Protein 8POG (pdb70)

B-factor: mean 53.23, std 29.14, range [8.28, 123.86]

Nearest PDB structures (foldseek):
  8pog-assembly1_D  TM=1.004E+00  e=2.497E-29  Enterobacter sp. 638
  8poc-assembly1_B  TM=9.236E-01  e=1.458E-16  Dickeya dadantii 3937
  7zzy-assembly1_E  TM=8.443E-01  e=2.390E-09  Novacetimonas hansenii ATCC 23769
  3aj2-assembly1_A-2  TM=8.285E-01  e=9.299E-09  Komagataeibacter xylinus
  7zzq-assembly1_M  TM=8.104E-01  e=2.657E-08  Novacetimonas hansenii ATCC 23769

Secondary structure (DSSP, 8-state):
-----SHHHHHHHHHHHS-TTHHHHHHHHHHHHHHHH-SSTHHHHHHHHHHHHHHHSPPPP-SSHHHHHHHHHHHHHHHTS-EEEEEE-SS-EEEEEES----S-HHHHHHHHHHHHHHHHHHHHHHHGGGT--TT--EEEEEEEETTEEEEEE--/-----SHHHHHHHHHHHS-TTHHHHHHHHHHHHHHHH-TTTTHHHHHHHHHHHHHHSPPPP-SSHHHHHHHHHHHHHHHT--EEEEEE-SS-EEEEEES----S-HHHHHHHHHHHHHHHHHHHHHHHGGGS--TT-EEEEEEEEETTEEEEEEE-/-----SHHHHHHHHHHHS-TTHHHHHHHHHHHHHHHH-TTTTHHHHHHHHHHHHHHSPPPP-SSHHHHHHHHHHHHHHHTS-EEEEEE-SS-EEEEEES----S-HHHHHHHHHHHHHHHHHHHHHHHGGGT--TT-EEEEEEEEETTEEEEEEE-/-----SHHHHHHHHHHHS-TTHHHHHHHHHHHHHHHH-TTTTHHHHHHHHHHHHHHS-----SSHHHHHHHHHHHHHHHT--EEEEEE-SS-EEEEEES----S-HHHHHHHHHHHHHHHHHHHHHHHGGGT--TT--EEEEEEEETTEEEEEE--

InterPro domains:
  IPR022798 Cellulose synthase operon protein D, bacterial [PF03500] (32-134)
  IPR038470 Cellulose synthase subunit D superfamily [G3DSA:3.30.70.2590] (59-154)

Solvent-accessible surface area: 31001 Å² total; per-residue (Å²): 158,26,73,22,148,38,96,41,7,59,37,56,14,70,31,70,12,2,55,89,1,11,2,16,7,2,6,34,6,8,24,2,33,23,128,110,82,19,89,143,106,4,74,88,50,8,101,108,13,1,34,28,4,6,91,82,52,105,44,90,96,32,150,82,101,40,102,45,47,57,38,12,28,55,39,1,36,150,13,10,2,12,10,2,58,38,92,111,58,153,120,30,42,32,18,88,1,42,4,4,4,19,8,100,60,133,137,28,22,63,104,16,12,95,12,5,5,7,8,2,13,0,1,17,10,78,21,39,36,68,125,62,19,135,103,137,11,50,18,67,94,97,129,64,88,47,105,15,19,2,16,4,86,20,96,141,139,31,68,27,156,30,98,41,10,59,37,54,18,65,29,90,8,2,48,62,1,10,3,20,10,3,7,39,5,4,23,0,19,22,128,99,83,16,122,128,116,3,69,84,55,5,93,108,18,1,38,29,6,5,91,81,54,107,44,92,93,27,152,86,91,40,80,41,56,53,25,13,28,54,38,1,31,153,12,9,2,11,5,8,61,41,94,105,61,152,120,22,45,36,16,92,4,45,3,1,2,26,8,100,55,143,134,37,8,63,124,16,2,105,11,6,2,11,10,1,8,0,2,12,11,77,16,29,34,67,132,59,21,138,105,129,12,63,16,69,79,107,140,56,83,60,97,13,21,0,17,4,78,18,98,136,168,33,73,29,155,41,96,34,8,62,38,61,17,63,31,56,11,2,58,82,0,10,2,17,8,3,7,29,4,5,20,1,27,24,125,104,83,17,110,128,109,4,75,87,52,5,107,101,16,2,35,22,6,5,89,87,49,110,46,88,89,5,149,86,92,39,72,23,43,52,23,11,24,56,42,1,36,149,12,10,3,12,11,2,47,32,70,107,58,152,115,29,39,31,14,82,2,34,5,3,3,23,10,101,51,137,117,34,7,59,126,18,5,107,13,6,6,3,10,3,15,0,2,14,9,76,16,39,33,62,91,68,32,145,98,138,11,50,17,55,84,94,144,58,78,42,94,13,13,3,28,4,78,27,81,144,166,25,69,27,158,35,97,40,8,64,37,56,11,70,31,70,10,1,56,84,0,11,2,18,8,3,4,31,6,18,22,2,37,15,128,110,79,15,107,147,120,5,67,78,46,17,67,103,10,0,44,25,8,5,90,85,56,109,43,87,83,11,154,89,92,41,83,25,48,54,25,13,29,55,39,2,38,157,14,10,5,10,9,3,56,38,92,103,62,153,119,30,42,36,15,87,4,45,5,1,3,24,10,103,56,142,126,32,8,60,102,19,4,81,14,9,4,12,20,3,8,0,5,16,9,82,18,39,42,58,80,68,26,132,102,137,11,57,15,52,92,97,134,52,77,55,96,12,23,0,42,6,84,39,77,157

Organism: Enterobacter sp. (strain 638) (NCBI:txid399742)

Radius of gyration: 27.02 Å; Cα contacts (8 Å, |Δi|>4): 789; chains: 4; bounding box: 60×70×60 Å

Sequence (624 aa):
TTTLENPALLGWFRGQQTPEGWFDLLALIVDGMVRNVGELESQPFLRQMGIALADQYPLPASETVGELEANINAQLARFGWGCVEIDTSDTDLTLRHQALPVSRVEDQQSRWCHAFCAILEGLYVRWMQGQGGKSHVTVSRERLFSLSDVQFRYHNTTTLENPALLGWFRGQQTPEGWFDLLALIVDGMVRNVGELESQPFLRQMGIALADQYPLPASETVGELEANINAQLARFGWGCVEIDTSDTDLTLRHQALPVSRVEDQQSRWCHAFCAILEGLYVRWMQGQGGKSHVTVSRERLFSLSDVQFRYHNTTTLENPALLGWFRGQQTPEGWFDLLALIVDGMVRNVGELESQPFLRQMGIALADQYPLPASETVGELEANINAQLARFGWGCVEIDTSDTDLTLRHQALPVSRVEDQQSRWCHAFCAILEGLYVRWMQGQGGKSHVTVSRERLFSLSDVQFRYHNTTTLENPALLGWFRGQQTPEGWFDLLALIVDGMVRNVGELESQPFLRQMGIALADQYPLPASETVGELEANINAQLARFGWGCVEIDTSDTDLTLRHQALPVSRVEDQQSRWCHAFCAILEGLYVRWMQGQGGKSHVTVSRERLFSLSDVQFRYHN

Foldseek 3Di:
DDDPPDVVVVVVLLDVLDDPDPVVVVLVVLVVVCVVPHDPVVLPVLLVVLLVVCVVPDDDDDDDPVVLQVRVQVVCVVNSQFHWDWDDDPAKIKIKTFQGRADPDPVCRVVSLVSVVSSVQSNVVVNVCSNPDDPPFGKDADDDPDSGIGMIMGHD/DDDCPDVVVVVVLLDVLDDPDPVVVVLVVLVVVCVVQHLVRCLVVLLVVLLVVLVVDDFDDDDDPVVLQVRVQVVCVVNSQFHWDWDDDPFKIKIKGFQGRFDPDPPCRVVVLSSVVSSVQSNVVVSVCSNPDDDPWGKDFDDDPDSGIGMIMTGD/DDDPPDVVVVVVLLCVLDDPDPVVVVLVVLVVVCVVPHDPVVLPVLLVVLLVVLVVDAFDDDDDPVVLQVRVQVVCVVSSQFHWDWDDDPAWIKIKTFQGRFDPDPVCRVVSLSSVVSSVFSNVQVNVCSNVDDNPWGKDADDQDDSGIGMIIGHD/DDDPPDVVVVVVLLCVLDDPDPVVVVLVVLVVVCVVQHLVRCLVVLLVVLLVVLVVDDDDDDDDPVVLQVRVQVVCVVNSQFHWDWDDDPAKIKIKTFQGRADPDPVCRVVSLSSVVSSVQSNVVVNVCSHVDDPPFGKDFDDDPDSTIGMIMGHD

Structure (mmCIF, N/CA/C/O backbone):
data_8POG
#
_entry.id   8POG
#
_cell.length_a   1.00
_cell.length_b   1.00
_cell.length_c   1.00
_cell.angle_alpha   90.00
_cell.angle_beta   90.00
_cell.angle_gamma   90.00
#
_symmetry.space_group_name_H-M   'P 1'
#
loop_
_atom_site.group_PDB
_atom_site.id
_atom_site.type_symbol
_atom_site.label_atom_id
_atom_site.label_alt_id
_atom_site.label_comp_id
_atom_site.label_asym_id
_atom_site.label_entity_id
_atom_site.label_seq_id
_atom_site.pdbx_PDB_ins_code
_atom_site.Cartn_x
_atom_site.Cartn_y
_atom_site.Cartn_z
_atom_site.occupancy
_atom_site.B_iso_or_equiv
_atom_site.auth_seq_id
_atom_site.auth_comp_id
_atom_site.auth_asym_id
_atom_site.auth_atom_id
_atom_site.pdbx_PDB_model_num
ATOM 1 N N . THR A 1 4 ? 133.840 123.817 106.641 1.00 101.03 2 THR A N 1
ATOM 2 C CA . THR A 1 4 ? 132.776 123.554 105.680 1.00 101.03 2 THR A CA 1
ATOM 3 C C . THR A 1 4 ? 131.406 123.808 106.297 1.00 101.03 2 THR A C 1
ATOM 4 O O . THR A 1 4 ? 130.385 123.742 105.614 1.00 101.03 2 THR A O 1
ATOM 8 N N . THR A 1 5 ? 131.390 124.096 107.597 1.00 74.05 3 THR A N 1
ATOM 9 C CA . THR A 1 5 ? 130.149 124.365 108.321 1.00 74.05 3 THR A CA 1
ATOM 10 C C . THR A 1 5 ? 129.884 125.864 108.276 1.00 74.05 3 THR A C 1
ATOM 11 O O . THR A 1 5 ? 130.466 126.646 109.029 1.00 74.05 3 THR A O 1
ATOM 15 N N . THR A 1 6 ? 128.990 126.269 107.382 1.00 54.52 4 THR A N 1
ATOM 16 C CA . THR A 1 6 ? 128.615 127.665 107.221 1.00 54.52 4 THR A CA 1
ATOM 17 C C . THR A 1 6 ? 127.457 128.004 108.151 1.00 54.52 4 THR A C 1
ATOM 18 O O . THR A 1 6 ? 126.957 127.161 108.901 1.00 54.52 4 THR A O 1
ATOM 22 N N . LEU A 1 7 ? 127.030 129.273 108.094 1.00 38.59 5 LEU A N 1
ATOM 23 C CA . LEU A 1 7 ? 125.978 129.799 108.960 1.00 38.59 5 LEU A CA 1
ATOM 24 C C . LEU A 1 7 ? 124.851 130.364 108.090 1.00 38.59 5 LEU A C 1
ATOM 25 O O . LEU A 1 7 ? 124.308 131.439 108.335 1.00 38.59 5 LEU A O 1
ATOM 30 N N . GLU A 1 8 ? 124.492 129.619 107.044 1.00 42.80 6 GLU A N 1
ATOM 31 C CA . GLU A 1 8 ? 123.344 129.989 106.227 1.00 42.80 6 GLU A CA 1
ATOM 32 C C . GLU A 1 8 ? 122.027 129.838 106.976 1.00 42.80 6 GLU A C 1
ATOM 33 O O . GLU A 1 8 ? 121.063 130.538 106.650 1.00 42.80 6 GLU A O 1
ATOM 39 N N . ASN A 1 9 ? 121.969 128.956 107.974 1.00 34.99 7 ASN A N 1
ATOM 40 C CA . ASN A 1 9 ? 120.774 128.786 108.786 1.00 34.99 7 ASN A CA 1
ATOM 41 C C . ASN A 1 9 ? 120.741 129.904 109.820 1.00 34.99 7 ASN A C 1
ATOM 42 O O . ASN A 1 9 ? 121.703 130.042 110.592 1.00 34.99 7 ASN A O 1
ATOM 47 N N . PRO A 1 10 ? 119.689 130.724 109.869 1.00 31.37 8 PRO A N 1
ATOM 48 C CA . PRO A 1 10 ? 119.669 131.836 110.834 1.00 31.37 8 PRO A CA 1
ATOM 49 C C . PRO A 1 10 ? 119.760 131.401 112.287 1.00 31.37 8 PRO A C 1
ATOM 50 O O . PRO A 1 10 ? 120.255 132.175 113.114 1.00 31.37 8 PRO A O 1
ATOM 54 N N . ALA A 1 11 ? 119.299 130.195 112.628 1.00 25.03 9 ALA A N 1
ATOM 55 C CA . ALA A 1 11 ? 119.349 129.754 114.018 1.00 25.03 9 ALA A CA 1
ATOM 56 C C . ALA A 1 11 ? 120.786 129.624 114.511 1.00 25.03 9 ALA A C 1
ATOM 57 O O . ALA A 1 11 ? 121.104 130.029 115.636 1.00 25.03 9 ALA A O 1
ATOM 59 N N . LEU A 1 12 ? 121.668 129.059 113.683 1.00 24.76 10 LEU A N 1
ATOM 60 C CA . LEU A 1 12 ? 123.058 128.883 114.091 1.00 24.76 10 LEU A CA 1
ATOM 61 C C . LEU A 1 12 ? 123.748 130.222 114.315 1.00 24.76 10 LEU A C 1
ATOM 62 O O . LEU A 1 12 ? 124.439 130.409 115.323 1.00 24.76 10 LEU A O 1
ATOM 67 N N . LEU A 1 13 ? 123.572 131.168 113.388 1.00 26.54 11 LEU A N 1
ATOM 68 C CA . LEU A 1 13 ? 124.196 132.476 113.554 1.00 26.54 11 LEU A CA 1
ATOM 69 C C . LEU A 1 13 ? 123.601 133.218 114.743 1.00 26.54 11 LEU A C 1
ATOM 70 O O . LEU A 1 13 ? 124.314 133.931 115.457 1.00 26.54 11 LEU A O 1
ATOM 75 N N . GLY A 1 14 ? 122.297 133.059 114.974 1.00 27.21 12 GLY A N 1
ATOM 76 C CA . GLY A 1 14 ? 121.690 133.667 116.145 1.00 27.21 12 GLY A CA 1
ATOM 77 C C . GLY A 1 14 ? 122.272 133.134 117.440 1.00 27.21 12 GLY A C 1
ATOM 78 O O . GLY A 1 14 ? 122.595 133.904 118.348 1.00 27.21 12 GLY A O 1
ATOM 79 N N . TRP A 1 15 ? 122.427 131.812 117.536 1.00 12.42 13 TRP A N 1
ATOM 80 C CA . TRP A 1 15 ? 123.028 131.226 118.731 1.00 12.42 13 TRP A CA 1
ATOM 81 C C . TRP A 1 15 ? 124.470 131.685 118.897 1.00 12.42 13 TRP A C 1
ATOM 82 O O . TRP A 1 15 ? 124.911 131.994 120.010 1.00 12.42 13 TRP A O 1
ATOM 93 N N . PHE A 1 16 ? 125.224 131.729 117.796 1.00 39.24 14 PHE A N 1
ATOM 94 C CA . PHE A 1 16 ? 126.619 132.151 117.867 1.00 39.24 14 PHE A CA 1
ATOM 95 C C . PHE A 1 16 ? 126.735 133.592 118.350 1.00 39.24 14 PHE A C 1
ATOM 96 O O . PHE A 1 16 ? 127.561 133.902 119.218 1.00 39.24 14 PHE A O 1
ATOM 104 N N . ARG A 1 17 ? 125.900 134.483 117.813 1.00 18.48 15 ARG A N 1
ATOM 105 C CA . ARG A 1 17 ? 125.951 135.883 118.217 1.00 18.48 15 ARG A CA 1
ATOM 106 C C . ARG A 1 17 ? 125.487 136.059 119.657 1.00 18.48 15 ARG A C 1
ATOM 107 O O . ARG A 1 17 ? 126.037 136.884 120.396 1.00 18.48 15 ARG A O 1
ATOM 115 N N . GLY A 1 18 ? 124.477 135.293 120.077 1.00 19.95 16 GLY A N 1
ATOM 116 C CA . GLY A 1 18 ? 124.034 135.373 121.458 1.00 19.95 16 GLY A CA 1
ATOM 117 C C . GLY A 1 18 ? 125.078 134.870 122.435 1.00 19.95 16 GLY A C 1
ATOM 118 O O . GLY A 1 18 ? 125.216 135.401 123.540 1.00 19.95 16 GLY A O 1
ATOM 119 N N . GLN A 1 19 ? 125.824 133.835 122.045 1.00 18.48 17 GLN A N 1
ATOM 120 C CA . GLN A 1 19 ? 126.866 133.311 122.919 1.00 18.48 17 GLN A CA 1
ATOM 121 C C . GLN A 1 19 ? 128.099 134.203 122.920 1.00 18.48 17 GLN A C 1
ATOM 122 O O . GLN A 1 19 ? 128.854 134.212 123.898 1.00 18.48 17 GLN A O 1
ATOM 128 N N . GLN A 1 20 ? 128.324 134.955 121.839 1.00 14.63 18 GLN A N 1
ATOM 129 C CA . GLN A 1 20 ? 129.469 135.861 121.798 1.00 14.63 18 GLN A CA 1
ATOM 130 C C . GLN A 1 20 ? 129.363 136.937 122.872 1.00 14.63 18 GLN A C 1
ATOM 131 O O . GLN A 1 20 ? 130.350 137.250 123.548 1.00 14.63 18 GLN A O 1
ATOM 137 N N . THR A 1 21 ? 128.177 137.514 123.044 1.00 14.90 19 THR A N 1
ATOM 138 C CA . THR A 1 21 ? 127.951 138.542 124.054 1.00 14.90 19 THR A CA 1
ATOM 139 C C . THR A 1 21 ? 126.996 138.015 125.115 1.00 14.90 19 THR A C 1
ATOM 140 O O . THR A 1 21 ? 125.786 137.917 124.856 1.00 14.90 19 THR A O 1
ATOM 144 N N . PRO A 1 22 ? 127.474 137.672 126.309 1.00 19.94 20 PRO A N 1
ATOM 145 C CA . PRO A 1 22 ? 126.576 137.142 127.338 1.00 19.94 20 PRO A CA 1
ATOM 146 C C . PRO A 1 22 ? 125.595 138.198 127.824 1.00 19.94 20 PRO A C 1
ATOM 147 O O . PRO A 1 22 ? 125.780 139.401 127.631 1.00 19.94 20 PRO A O 1
ATOM 151 N N . GLU A 1 23 ? 124.532 137.719 128.461 1.00 24.79 21 GLU A N 1
ATOM 152 C CA . GLU A 1 23 ? 123.449 138.593 128.885 1.00 24.79 21 GLU A CA 1
ATOM 153 C C . GLU A 1 23 ? 123.888 139.510 130.022 1.00 24.79 21 GLU A C 1
ATOM 154 O O . GLU A 1 23 ? 124.821 139.213 130.771 1.00 24.79 21 GLU A O 1
ATOM 160 N N . GLY A 1 24 ? 123.195 140.640 130.140 1.00 22.35 22 GLY A N 1
ATOM 161 C CA . GLY A 1 24 ? 123.376 141.550 131.254 1.00 22.35 22 GLY A CA 1
ATOM 162 C C . GLY A 1 24 ? 124.414 142.638 131.070 1.00 22.35 22 GLY A C 1
ATOM 163 O O . GLY A 1 24 ? 124.060 143.805 130.877 1.00 22.35 22 GLY A O 1
ATOM 164 N N . TRP A 1 25 ? 125.698 142.276 131.130 1.00 16.64 23 TRP A N 1
ATOM 165 C CA . TRP A 1 25 ? 126.752 143.287 131.133 1.00 16.64 23 TRP A CA 1
ATOM 166 C C . TRP A 1 25 ? 126.791 144.055 129.817 1.00 16.64 23 TRP A C 1
ATOM 167 O O . TRP A 1 25 ? 126.979 145.279 129.803 1.00 16.64 23 TRP A O 1
ATOM 178 N N . PHE A 1 26 ? 126.622 143.349 128.698 1.00 15.61 24 PHE A N 1
ATOM 179 C CA . PHE A 1 26 ? 126.734 143.995 127.394 1.00 15.61 24 PHE A CA 1
ATOM 180 C C . PHE A 1 26 ? 125.645 145.040 127.196 1.00 15.61 24 PHE A C 1
ATOM 181 O O . PHE A 1 26 ? 125.903 146.118 126.647 1.00 15.61 24 PHE A O 1
ATOM 189 N N . ASP A 1 27 ? 124.417 144.738 127.626 1.00 23.17 25 ASP A N 1
ATOM 190 C CA . ASP A 1 27 ? 123.333 145.706 127.496 1.00 23.17 25 ASP A CA 1
ATOM 191 C C . ASP A 1 27 ? 123.619 146.966 128.302 1.00 23.17 25 ASP A C 1
ATOM 192 O O . ASP A 1 27 ? 123.395 148.083 127.821 1.00 23.17 25 ASP A O 1
ATOM 197 N N . LEU A 1 28 ? 124.115 146.808 129.531 1.00 16.99 26 LEU A N 1
ATOM 198 C CA . LEU A 1 28 ? 124.427 147.972 130.353 1.00 16.99 26 LEU A CA 1
ATOM 199 C C . LEU A 1 28 ? 125.554 148.790 129.735 1.00 16.99 26 LEU A C 1
ATOM 200 O O . LEU A 1 28 ? 125.505 150.026 129.733 1.00 16.99 26 LEU A O 1
ATOM 205 N N . LEU A 1 29 ? 126.581 148.118 129.206 1.00 13.75 27 LEU A N 1
ATOM 206 C CA . LEU A 1 29 ? 127.674 148.837 128.559 1.00 13.75 27 LEU A CA 1
ATOM 207 C C . LEU A 1 29 ? 127.181 149.609 127.341 1.00 13.75 27 LEU A C 1
ATOM 208 O O . LEU A 1 29 ? 127.566 150.768 127.131 1.00 13.75 27 LEU A O 1
ATOM 213 N N . ALA A 1 30 ? 126.328 148.982 126.528 1.00 19.53 28 ALA A N 1
ATOM 214 C CA . ALA A 1 30 ? 125.778 149.664 125.363 1.00 19.53 28 ALA A CA 1
ATOM 215 C C . ALA A 1 30 ? 124.941 150.864 125.777 1.00 19.53 28 ALA A C 1
ATOM 216 O O . ALA A 1 30 ? 125.017 151.928 125.153 1.00 19.53 28 ALA A O 1
ATOM 218 N N . LEU A 1 31 ? 124.133 150.710 126.828 1.00 22.70 29 LEU A N 1
ATOM 219 C CA . LEU A 1 31 ? 123.328 151.826 127.311 1.00 22.70 29 LEU A CA 1
ATOM 220 C C . LEU A 1 31 ? 124.208 152.978 127.780 1.00 22.70 29 LEU A C 1
ATOM 221 O O . LEU A 1 31 ? 123.938 154.142 127.463 1.00 22.70 29 LEU A O 1
ATOM 226 N N . ILE A 1 32 ? 125.275 152.670 128.524 1.00 18.12 30 ILE A N 1
ATOM 227 C CA . ILE A 1 32 ? 126.171 153.717 129.014 1.00 18.12 30 ILE A CA 1
ATOM 228 C C . ILE A 1 32 ? 126.824 154.448 127.847 1.00 18.12 30 ILE A C 1
ATOM 229 O O . ILE A 1 32 ? 126.862 155.685 127.808 1.00 18.12 30 ILE A O 1
ATOM 234 N N . VAL A 1 33 ? 127.344 153.691 126.877 1.00 25.18 31 VAL A N 1
ATOM 235 C CA . VAL A 1 33 ? 128.035 154.310 125.749 1.00 25.18 31 VAL A CA 1
ATOM 236 C C . VAL A 1 33 ? 127.073 155.163 124.931 1.00 25.18 31 VAL A C 1
ATOM 237 O O . VAL A 1 33 ? 127.405 156.288 124.534 1.00 25.18 31 VAL A O 1
ATOM 241 N N . ASP A 1 34 ? 125.869 154.648 124.666 1.00 40.15 32 ASP A N 1
ATOM 242 C CA . ASP A 1 34 ? 124.898 155.398 123.880 1.00 40.15 32 ASP A CA 1
ATOM 243 C C . ASP A 1 34 ? 124.467 156.670 124.602 1.00 40.15 32 ASP A C 1
ATOM 244 O O . ASP A 1 34 ? 124.356 157.736 123.984 1.00 40.15 32 ASP A O 1
ATOM 249 N N . GLY A 1 35 ? 124.233 156.583 125.914 1.00 36.64 33 GLY A N 1
ATOM 250 C CA . GLY A 1 35 ? 123.875 157.775 126.665 1.00 36.64 33 GLY A CA 1
ATOM 251 C C . GLY A 1 35 ? 124.974 158.819 126.645 1.00 36.64 33 GLY A C 1
ATOM 252 O O . GLY A 1 35 ? 124.716 160.009 126.443 1.00 36.64 33 GLY A O 1
ATOM 253 N N . MET A 1 36 ? 126.220 158.383 126.841 1.00 37.25 34 MET A N 1
ATOM 254 C CA . MET A 1 36 ? 127.336 159.322 126.832 1.00 37.25 34 MET A CA 1
ATOM 255 C C . MET A 1 36 ? 127.490 159.982 125.467 1.00 37.25 34 MET A C 1
ATOM 256 O O . MET A 1 36 ? 127.708 161.196 125.373 1.00 37.25 34 MET A O 1
ATOM 261 N N . VAL A 1 37 ? 127.375 159.197 124.391 1.00 41.92 35 VAL A N 1
ATOM 262 C CA . VAL A 1 37 ? 127.594 159.752 123.058 1.00 41.92 35 VAL A CA 1
ATOM 263 C C . VAL A 1 37 ? 126.449 160.680 122.667 1.00 41.92 35 VAL A C 1
ATOM 264 O O . VAL A 1 37 ? 126.649 161.652 121.928 1.00 41.92 35 VAL A O 1
ATOM 268 N N . ARG A 1 38 ? 125.234 160.407 123.152 1.00 47.33 36 ARG A N 1
ATOM 269 C CA . ARG A 1 38 ? 124.133 161.328 122.887 1.00 47.33 36 ARG A CA 1
ATOM 270 C C . ARG A 1 38 ? 124.291 162.615 123.688 1.00 47.33 36 ARG A C 1
ATOM 271 O O . ARG A 1 38 ? 123.990 163.708 123.194 1.00 47.33 36 ARG A O 1
ATOM 279 N N . ASN A 1 39 ? 124.763 162.506 124.933 1.00 51.42 37 ASN A N 1
ATOM 280 C CA . ASN A 1 39 ? 124.864 163.687 125.785 1.00 51.42 37 ASN A CA 1
ATOM 281 C C . ASN A 1 39 ? 126.016 164.592 125.363 1.00 51.42 37 ASN A C 1
ATOM 282 O O . ASN A 1 39 ? 125.913 165.820 125.463 1.00 51.42 37 ASN A O 1
ATOM 287 N N . VAL A 1 40 ? 127.122 164.012 124.897 1.00 55.26 38 VAL A N 1
ATOM 288 C CA . VAL A 1 40 ? 128.313 164.797 124.593 1.00 55.26 38 VAL A CA 1
ATOM 289 C C . VAL A 1 40 ? 128.460 165.134 123.111 1.00 55.26 38 VAL A C 1
ATOM 290 O O . VAL A 1 40 ? 128.703 166.304 122.779 1.00 55.26 38 VAL A O 1
ATOM 294 N N . GLY A 1 41 ? 128.304 164.168 122.222 1.00 71.45 39 GLY A N 1
ATOM 295 C CA . GLY A 1 41 ? 128.508 164.419 120.809 1.00 71.45 39 GLY A CA 1
ATOM 296 C C . GLY A 1 41 ? 129.369 163.355 120.154 1.00 71.45 39 GLY A C 1
ATOM 297 O O . GLY A 1 41 ? 129.980 162.510 120.818 1.00 71.45 39 GLY A O 1
ATOM 298 N N . GLU A 1 42 ? 129.415 163.389 118.820 1.00 70.94 40 GLU A N 1
ATOM 299 C CA . GLU A 1 42 ? 130.116 162.345 118.077 1.00 70.94 40 GLU A CA 1
ATOM 300 C C . GLU A 1 42 ? 131.612 162.626 117.987 1.00 70.94 40 GLU A C 1
ATOM 301 O O . GLU A 1 42 ? 132.433 161.839 118.473 1.00 70.94 40 GLU A O 1
ATOM 307 N N . LEU A 1 43 ? 131.987 163.745 117.360 1.00 76.68 41 LEU A N 1
ATOM 308 C CA . LEU A 1 43 ? 133.393 163.977 117.037 1.00 76.68 41 LEU A CA 1
ATOM 309 C C . LEU A 1 43 ? 134.228 164.229 118.286 1.00 76.68 41 LEU A C 1
ATOM 310 O O . LEU A 1 43 ? 135.289 163.619 118.465 1.00 76.68 41 LEU A O 1
ATOM 315 N N . GLU A 1 44 ? 133.769 165.123 119.163 1.00 81.63 42 GLU A N 1
ATOM 316 C CA . GLU A 1 44 ? 134.550 165.470 120.344 1.00 81.63 42 GLU A CA 1
ATOM 317 C C . GLU A 1 44 ? 134.672 164.311 121.325 1.00 81.63 42 GLU A C 1
ATOM 318 O O . GLU A 1 44 ? 135.510 164.369 122.231 1.00 81.63 42 GLU A O 1
ATOM 324 N N . SER A 1 45 ? 133.862 163.264 121.168 1.00 70.09 43 SER A N 1
ATOM 325 C CA . SER A 1 45 ? 134.002 162.068 121.987 1.00 70.09 43 SER A CA 1
ATOM 326 C C . SER A 1 45 ? 135.037 161.0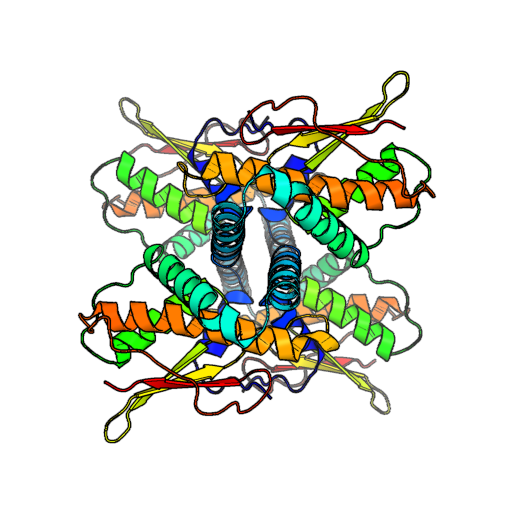93 121.441 1.00 70.09 43 SER A C 1
ATOM 327 O O . SER A 1 45 ? 135.370 160.123 122.129 1.00 70.09 43 SER A O 1
ATOM 330 N N . GLN A 1 46 ? 135.541 161.319 120.227 1.00 64.47 44 GLN A N 1
ATOM 331 C CA . GLN A 1 46 ? 136.542 160.419 119.657 1.00 64.47 44 GLN A CA 1
ATOM 332 C C . GLN A 1 46 ? 137.827 160.346 120.476 1.00 64.47 44 GLN A C 1
ATOM 333 O O . GLN A 1 46 ? 138.312 159.227 120.716 1.00 64.47 44 GLN A O 1
ATOM 339 N N . PRO A 1 47 ? 138.435 161.457 120.920 1.00 58.74 45 PRO A N 1
ATOM 340 C CA . PRO A 1 47 ? 139.698 161.319 121.669 1.00 58.74 45 PRO A CA 1
ATOM 341 C C . PRO A 1 47 ? 139.547 160.582 122.987 1.00 58.74 45 PRO A C 1
ATOM 342 O O . PRO A 1 47 ? 140.278 159.613 123.234 1.00 58.74 45 PRO A O 1
ATOM 346 N N . PHE A 1 48 ? 138.603 161.006 123.835 1.00 46.84 46 PHE A N 1
ATOM 347 C CA . PHE A 1 48 ? 138.484 160.434 125.174 1.00 46.84 46 PHE A CA 1
ATOM 348 C C . PHE A 1 48 ? 138.326 158.921 125.119 1.00 46.84 46 PHE A C 1
ATOM 349 O O . PHE A 1 48 ? 139.056 158.190 125.802 1.00 46.84 46 PHE A O 1
ATOM 357 N N . LEU A 1 49 ? 137.395 158.432 124.294 1.00 39.89 47 LEU A N 1
ATOM 358 C CA . LEU A 1 49 ? 137.211 156.992 124.150 1.00 39.89 47 LEU A CA 1
ATOM 359 C C . LEU A 1 49 ? 138.525 156.307 123.805 1.00 39.89 47 LEU A C 1
ATOM 360 O O . LEU A 1 49 ? 138.876 155.282 124.405 1.00 39.89 47 LEU A O 1
ATOM 365 N N . ARG A 1 50 ? 139.282 156.883 122.865 1.00 43.40 48 ARG A N 1
ATOM 366 C CA . ARG A 1 50 ? 140.579 156.320 122.508 1.00 43.40 48 ARG A CA 1
ATOM 367 C C . ARG A 1 50 ? 141.449 156.132 123.741 1.00 43.40 48 ARG A C 1
ATOM 368 O O . ARG A 1 50 ? 142.018 155.052 123.949 1.00 43.40 48 ARG A O 1
ATOM 376 N N . GLN A 1 51 ? 141.527 157.159 124.593 1.00 42.08 49 GLN A N 1
ATOM 377 C CA . GLN A 1 51 ? 142.333 157.051 125.804 1.00 42.08 49 GLN A CA 1
ATOM 378 C C . GLN A 1 51 ? 141.902 155.852 126.635 1.00 42.08 49 GLN A C 1
ATOM 379 O O . GLN A 1 51 ? 142.747 155.085 127.116 1.00 42.08 49 GLN A O 1
ATOM 385 N N . MET A 1 52 ? 140.587 155.650 126.776 1.00 37.98 50 MET A N 1
ATOM 386 C CA . MET A 1 52 ? 140.093 154.491 127.512 1.00 37.98 50 MET A CA 1
ATOM 387 C C . MET A 1 52 ? 140.693 153.206 126.965 1.00 37.98 50 MET A C 1
ATOM 388 O O . MET A 1 52 ? 141.222 152.385 127.726 1.00 37.98 50 MET A O 1
ATOM 393 N N . GLY A 1 53 ? 140.673 153.043 125.640 1.00 30.16 51 GLY A N 1
ATOM 394 C CA . GLY A 1 53 ? 141.249 151.848 125.050 1.00 30.16 51 GLY A CA 1
ATOM 395 C C . GLY A 1 53 ? 142.696 151.655 125.453 1.00 30.16 51 GLY A C 1
ATOM 396 O O . GLY A 1 53 ? 143.112 150.544 125.798 1.00 30.16 51 GLY A O 1
ATOM 397 N N . ILE A 1 54 ? 143.469 152.745 125.463 1.00 30.78 52 ILE A N 1
ATOM 398 C CA . ILE A 1 54 ? 144.869 152.658 125.865 1.00 30.78 52 ILE A CA 1
ATOM 399 C C . ILE A 1 54 ? 144.975 152.046 127.254 1.00 30.78 52 ILE A C 1
ATOM 400 O O . ILE A 1 54 ? 145.760 151.117 127.485 1.00 30.78 52 ILE A O 1
ATOM 405 N N . ALA A 1 55 ? 144.144 152.523 128.184 1.00 30.29 53 ALA A N 1
ATOM 406 C CA . ALA A 1 55 ? 144.188 152.007 129.547 1.00 30.29 53 ALA A CA 1
ATOM 407 C C . ALA A 1 55 ? 143.954 150.503 129.563 1.00 30.29 53 ALA A C 1
ATOM 408 O O . ALA A 1 55 ? 144.607 149.769 130.315 1.00 30.29 53 ALA A O 1
ATOM 410 N N . LEU A 1 56 ? 143.049 150.023 128.705 1.00 21.68 54 LEU A N 1
ATOM 411 C CA . LEU A 1 56 ? 142.771 148.592 128.653 1.00 21.68 54 LEU A CA 1
ATOM 412 C C . LEU A 1 56 ? 144.035 147.809 128.330 1.00 21.68 54 LEU A C 1
ATOM 413 O O . LEU A 1 56 ? 144.313 146.772 128.944 1.00 21.68 54 LEU A O 1
ATOM 418 N N . ALA A 1 57 ? 144.833 148.311 127.385 1.00 25.53 55 ALA A N 1
ATOM 419 C CA . ALA A 1 57 ? 146.037 147.589 126.994 1.00 25.53 55 ALA A CA 1
ATOM 420 C C . ALA A 1 57 ? 147.057 147.563 128.125 1.00 25.53 55 ALA A C 1
ATOM 421 O O . ALA A 1 57 ? 147.943 146.702 128.150 1.00 25.53 55 ALA A O 1
ATOM 423 N N . ASP A 1 58 ? 146.950 148.500 129.070 1.00 33.60 56 ASP A N 1
ATOM 424 C CA . ASP A 1 58 ? 147.844 148.471 130.223 1.00 33.60 56 ASP A CA 1
ATOM 425 C C . ASP A 1 58 ? 147.515 147.302 131.141 1.00 33.60 56 ASP A C 1
ATOM 426 O O . ASP A 1 58 ? 148.388 146.803 131.862 1.00 33.60 56 ASP A O 1
ATOM 431 N N . GLN A 1 59 ? 146.258 146.851 131.131 1.00 28.93 57 GLN A N 1
ATOM 432 C CA . GLN A 1 59 ? 145.871 145.746 132.001 1.00 28.93 57 GLN A CA 1
ATOM 433 C C . GLN A 1 59 ? 146.471 144.423 131.542 1.00 28.93 57 GLN A C 1
ATOM 434 O O . GLN A 1 59 ? 146.931 143.632 132.374 1.00 28.93 57 GLN A O 1
ATOM 440 N N . TYR A 1 60 ? 146.488 144.168 130.234 1.00 29.15 58 TYR A N 1
ATOM 441 C CA . TYR A 1 60 ? 146.839 142.859 129.677 1.00 29.15 58 TYR A CA 1
ATOM 442 C C . TYR A 1 60 ? 147.981 143.014 128.683 1.00 29.15 58 TYR A C 1
ATOM 443 O O . TYR A 1 60 ? 147.760 143.055 127.465 1.00 29.15 58 TYR A O 1
ATOM 452 N N . PRO A 1 61 ? 149.217 143.104 129.165 1.00 30.51 59 PRO A N 1
ATOM 453 C CA . PRO A 1 61 ? 150.361 143.171 128.250 1.00 30.51 59 PRO A CA 1
ATOM 454 C C . PRO A 1 61 ? 150.599 141.846 127.541 1.00 30.51 59 PRO A C 1
ATOM 455 O O . PRO A 1 61 ? 150.248 140.773 128.038 1.00 30.51 59 PRO A O 1
ATOM 459 N N . LEU A 1 62 ? 151.206 141.935 126.356 1.00 39.46 60 LEU A N 1
ATOM 460 C CA . LEU A 1 62 ? 151.603 140.784 125.557 1.00 39.46 60 LEU A CA 1
ATOM 461 C C . LEU A 1 62 ? 153.099 140.529 125.661 1.00 39.46 60 LEU A C 1
ATOM 462 O O . LEU A 1 62 ? 153.886 141.449 125.902 1.00 39.46 60 LEU A O 1
ATOM 467 N N . PRO A 1 63 ? 153.525 139.282 125.482 1.00 44.21 61 PRO A N 1
ATOM 468 C CA . PRO A 1 63 ? 154.958 138.983 125.465 1.00 44.21 61 PRO A CA 1
ATOM 469 C C . PRO A 1 63 ? 155.617 139.458 124.179 1.00 44.21 61 PRO A C 1
ATOM 470 O O . PRO A 1 63 ? 154.962 139.750 123.176 1.00 44.21 61 PRO A O 1
ATOM 474 N N . ALA A 1 64 ? 156.945 139.536 124.232 1.00 62.00 62 ALA A N 1
ATOM 475 C CA . ALA A 1 64 ? 157.717 140.011 123.093 1.00 62.00 62 ALA A CA 1
ATOM 476 C C . ALA A 1 64 ? 157.537 139.089 121.893 1.00 62.00 62 ALA A C 1
ATOM 477 O O . ALA A 1 64 ? 157.443 137.866 122.026 1.00 62.00 62 ALA A O 1
ATOM 479 N N . SER A 1 65 ? 157.489 139.693 120.708 1.00 88.72 63 SER A N 1
ATOM 480 C CA . SER A 1 65 ? 157.334 138.968 119.456 1.00 88.72 63 SER A CA 1
ATOM 481 C C . SER A 1 65 ? 158.391 139.437 118.469 1.00 88.72 63 SER A C 1
ATOM 482 O O . SER A 1 65 ? 158.784 140.607 118.477 1.00 88.72 63 SER A O 1
ATOM 485 N N . GLU A 1 66 ? 158.848 138.519 117.617 1.00 89.59 64 GLU A N 1
ATOM 486 C CA . GLU A 1 66 ? 159.910 138.805 116.662 1.00 89.59 64 GLU A CA 1
ATOM 487 C C . GLU A 1 66 ? 159.443 138.834 115.216 1.00 89.59 64 GLU A C 1
ATOM 488 O O . GLU A 1 66 ? 160.101 139.459 114.382 1.00 89.59 64 GLU A O 1
ATOM 494 N N . THR A 1 67 ? 158.332 138.174 114.899 1.00 80.17 65 THR A N 1
ATOM 495 C CA . THR A 1 67 ? 157.808 138.123 113.543 1.00 80.17 65 THR A CA 1
ATOM 496 C C . THR A 1 67 ? 156.336 138.509 113.551 1.00 80.17 65 THR A C 1
ATOM 497 O O . THR A 1 67 ? 155.661 138.443 114.582 1.00 80.17 65 THR A O 1
ATOM 501 N N . VAL A 1 68 ? 155.847 138.921 112.380 1.00 66.81 66 VAL A N 1
ATOM 502 C CA . VAL A 1 68 ? 154.453 139.341 112.261 1.00 66.81 66 VAL A CA 1
ATOM 503 C C . VAL A 1 68 ? 153.514 138.170 112.527 1.00 66.81 66 VAL A C 1
ATOM 504 O O . VAL A 1 68 ? 152.416 138.349 113.067 1.00 66.81 66 VAL A O 1
ATOM 508 N N . GLY A 1 69 ? 153.920 136.958 112.144 1.00 59.19 67 GLY A N 1
ATOM 509 C CA . GLY A 1 69 ? 153.086 135.795 112.405 1.00 59.19 67 GLY A CA 1
ATOM 510 C C . GLY A 1 69 ? 152.894 135.531 113.886 1.00 59.19 67 GLY A C 1
ATOM 511 O O . GLY A 1 69 ? 151.787 135.224 114.335 1.00 59.19 67 GLY A O 1
ATOM 512 N N . GLU A 1 70 ? 153.970 135.650 114.668 1.00 65.46 68 GLU A N 1
ATOM 513 C CA . GLU A 1 70 ? 153.856 135.459 116.110 1.00 65.46 68 GLU A CA 1
ATOM 514 C C . GLU A 1 70 ? 152.988 136.539 116.743 1.00 65.46 68 GLU A C 1
ATOM 515 O O . GLU A 1 70 ? 152.196 136.257 117.651 1.00 65.46 68 GLU A O 1
ATOM 521 N N . LEU A 1 71 ? 153.131 137.785 116.285 1.00 58.91 69 LEU A N 1
ATOM 522 C CA . LEU A 1 71 ? 152.281 138.857 116.792 1.00 58.91 69 LEU A CA 1
ATOM 523 C C . LEU A 1 71 ? 150.818 138.592 116.465 1.00 58.91 69 LEU A C 1
ATOM 524 O O . LEU A 1 71 ? 149.934 138.822 117.301 1.00 58.91 69 LEU A O 1
ATOM 529 N N . GLU A 1 72 ? 150.543 138.104 115.253 1.00 65.15 70 GLU A N 1
ATOM 530 C CA . GLU A 1 72 ? 149.181 137.727 114.896 1.00 65.15 70 GLU A CA 1
ATOM 531 C C . GLU A 1 72 ? 148.667 136.617 115.801 1.00 65.15 70 GLU A C 1
ATOM 532 O O . GLU A 1 72 ? 147.508 136.641 116.227 1.00 65.15 70 GLU A O 1
ATOM 538 N N . ALA A 1 73 ? 149.514 135.629 116.097 1.00 51.63 71 ALA A N 1
ATOM 539 C CA . ALA A 1 73 ? 149.105 134.535 116.972 1.00 51.63 71 ALA A CA 1
ATOM 540 C C . ALA A 1 73 ? 148.756 135.046 118.366 1.00 51.63 71 ALA A C 1
ATOM 541 O O . ALA A 1 73 ? 147.734 134.658 118.944 1.00 51.63 71 ALA A O 1
ATOM 543 N N . ASN A 1 74 ? 149.595 135.925 118.920 1.00 44.52 72 ASN A N 1
ATOM 544 C CA . ASN A 1 74 ? 149.320 136.470 120.248 1.00 44.52 72 ASN A CA 1
ATOM 545 C C . ASN A 1 74 ? 148.047 137.310 120.258 1.00 44.52 72 ASN A C 1
ATOM 546 O O . ASN A 1 74 ? 147.233 137.206 121.186 1.00 44.52 72 ASN A O 1
ATOM 551 N N . ILE A 1 75 ? 147.858 138.150 119.237 1.00 35.67 73 ILE A N 1
ATOM 552 C CA . ILE A 1 75 ? 146.661 138.983 119.177 1.00 35.67 73 ILE A CA 1
ATOM 553 C C . ILE A 1 75 ? 145.416 138.116 119.042 1.00 35.67 73 ILE A C 1
ATOM 554 O O . ILE A 1 75 ? 144.390 138.373 119.684 1.00 35.67 73 ILE A O 1
ATOM 559 N N . ASN A 1 76 ? 145.485 137.074 118.210 1.00 32.84 74 ASN A N 1
ATOM 560 C CA . ASN A 1 76 ? 144.354 136.166 118.060 1.00 32.84 74 ASN A CA 1
ATOM 561 C C . ASN A 1 76 ? 144.050 135.443 119.364 1.00 32.84 74 ASN A C 1
ATOM 562 O O . ASN A 1 76 ? 142.881 135.275 119.728 1.00 32.84 74 ASN A O 1
ATOM 567 N N . ALA A 1 77 ? 145.087 135.004 120.081 1.00 27.24 75 ALA A N 1
ATOM 568 C CA . ALA A 1 77 ? 144.871 134.330 121.357 1.00 27.24 75 ALA A CA 1
ATOM 569 C C . ALA A 1 77 ? 144.190 135.256 122.357 1.00 27.24 75 ALA A C 1
ATOM 570 O O . ALA A 1 77 ? 143.227 134.866 123.026 1.00 27.24 75 ALA A O 1
ATOM 572 N N . GLN A 1 78 ? 144.670 136.498 122.460 1.00 21.21 76 GLN A N 1
ATOM 573 C CA . GLN A 1 78 ? 144.062 137.439 123.398 1.00 21.21 76 GLN A CA 1
ATOM 574 C C . GLN A 1 78 ? 142.625 137.768 123.007 1.00 21.21 76 GLN A C 1
ATOM 575 O O . GLN A 1 78 ? 141.742 137.852 123.871 1.00 21.21 76 GLN A O 1
ATOM 581 N N . LEU A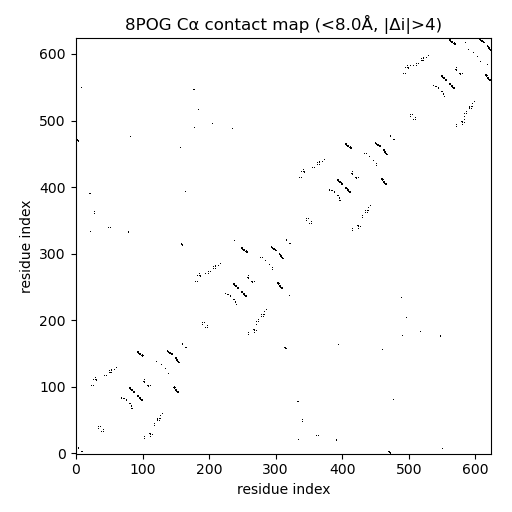 1 79 ? 142.368 137.960 121.711 1.00 13.66 77 LEU A N 1
ATOM 582 C CA . LEU A 1 79 ? 141.014 138.275 121.268 1.00 13.66 77 LEU A CA 1
ATOM 583 C C . LEU A 1 79 ? 140.068 137.107 121.516 1.00 13.66 77 LEU A C 1
ATOM 584 O O . LEU A 1 79 ? 138.915 137.307 121.916 1.00 13.66 77 LEU A O 1
ATOM 589 N N . ALA A 1 80 ? 140.535 135.878 121.284 1.00 13.27 78 ALA A N 1
ATOM 590 C CA . ALA A 1 80 ? 139.724 134.707 121.595 1.00 13.27 78 ALA A CA 1
ATOM 591 C C . ALA A 1 80 ? 139.469 134.603 123.091 1.00 13.27 78 ALA A C 1
ATOM 592 O O . ALA A 1 80 ? 138.394 134.166 123.518 1.00 13.27 78 ALA A O 1
ATOM 594 N N . ARG A 1 81 ? 140.453 134.993 123.905 1.00 19.25 79 ARG A N 1
ATOM 595 C CA . ARG A 1 81 ? 140.242 135.048 125.348 1.00 19.25 79 ARG A CA 1
ATOM 596 C C . ARG A 1 81 ? 139.133 136.034 125.691 1.00 19.25 79 ARG A C 1
ATOM 597 O O . ARG A 1 81 ? 138.273 135.755 126.535 1.00 19.25 79 ARG A O 1
ATOM 605 N N . PHE A 1 82 ? 139.138 137.198 125.042 1.00 17.53 80 PHE A N 1
ATOM 606 C CA . PHE A 1 82 ? 138.040 138.146 125.185 1.00 17.53 80 PHE A CA 1
ATOM 607 C C . PHE A 1 82 ? 136.751 137.668 124.532 1.00 17.53 80 PHE A C 1
ATOM 608 O O . PHE A 1 82 ? 135.671 138.106 124.942 1.00 17.53 80 PHE A O 1
ATOM 616 N N . GLY A 1 83 ? 136.834 136.788 123.540 1.00 14.30 81 GLY A N 1
ATOM 617 C CA . GLY A 1 83 ? 135.643 136.379 122.812 1.00 14.30 81 GLY A CA 1
ATOM 618 C C . GLY A 1 83 ? 135.023 137.494 122.000 1.00 14.30 81 GLY A C 1
ATOM 619 O O . GLY A 1 83 ? 133.794 137.638 121.981 1.00 14.30 81 GLY A O 1
ATOM 620 N N . TRP A 1 84 ? 135.849 138.290 121.323 1.00 11.29 82 TRP A N 1
ATOM 621 C CA . TRP A 1 84 ? 135.373 139.410 120.524 1.00 11.29 82 TRP A CA 1
ATOM 622 C C . TRP A 1 84 ? 135.353 139.119 119.031 1.00 11.29 82 TRP A C 1
ATOM 623 O O . TRP A 1 84 ? 134.749 139.887 118.276 1.00 11.29 82 TRP A O 1
ATOM 634 N N . GLY A 1 85 ? 135.991 138.040 118.589 1.00 16.52 83 GLY A N 1
ATOM 635 C CA . GLY A 1 85 ? 136.079 137.743 117.173 1.00 16.52 83 GLY A CA 1
ATOM 636 C C . GLY A 1 85 ? 137.488 137.387 116.750 1.00 16.52 83 GLY A C 1
ATOM 637 O O . GLY A 1 85 ? 138.244 136.803 117.532 1.00 16.52 83 GLY A O 1
ATOM 638 N N . CYS A 1 86 ? 137.858 137.730 115.518 1.00 26.32 84 CYS A N 1
ATOM 639 C CA . CYS A 1 86 ? 139.183 137.420 115.003 1.00 26.32 84 CYS A CA 1
ATOM 640 C C . CYS A 1 86 ? 139.674 138.554 114.115 1.00 26.32 84 CYS A C 1
ATOM 641 O O . CYS A 1 86 ? 138.891 139.355 113.594 1.00 26.32 84 CYS A O 1
ATOM 644 N N . VAL A 1 87 ? 140.995 138.611 113.962 1.00 43.41 85 VAL A N 1
ATOM 645 C CA . VAL A 1 87 ? 141.661 139.600 113.127 1.00 43.41 85 VAL A CA 1
ATOM 646 C C . VAL A 1 87 ? 142.781 138.907 112.364 1.00 43.41 85 VAL A C 1
ATOM 647 O O . VAL A 1 87 ? 143.352 137.913 112.823 1.00 43.41 85 VAL A O 1
ATOM 651 N N . GLU A 1 88 ? 143.078 139.429 111.177 1.00 70.50 86 GLU A N 1
ATOM 652 C CA . GLU A 1 88 ? 144.156 138.914 110.341 1.00 70.50 86 GLU A CA 1
ATOM 653 C C . GLU A 1 88 ? 145.028 140.071 109.876 1.00 70.50 86 GLU A C 1
ATOM 654 O O . GLU A 1 88 ? 144.540 141.193 109.704 1.00 70.50 86 GLU A O 1
ATOM 660 N N . ILE A 1 89 ? 146.313 139.792 109.673 1.00 74.48 87 ILE A N 1
ATOM 661 C CA . ILE A 1 89 ? 147.307 140.796 109.309 1.00 74.48 87 ILE A CA 1
ATOM 662 C C . ILE A 1 89 ? 147.631 140.647 107.829 1.00 74.48 87 ILE A C 1
ATOM 663 O O . ILE A 1 89 ? 147.674 139.528 107.301 1.00 74.48 87 ILE A O 1
ATOM 668 N N . ASP A 1 90 ? 147.827 141.776 107.154 1.00 87.51 88 ASP A N 1
ATOM 669 C CA . ASP A 1 90 ? 148.344 141.809 105.796 1.00 87.51 88 ASP A CA 1
ATOM 670 C C . ASP A 1 90 ? 149.356 142.939 105.674 1.00 87.51 88 ASP A C 1
ATOM 671 O O . ASP A 1 90 ? 149.223 143.986 106.316 1.00 87.51 88 ASP A O 1
ATOM 676 N N . THR A 1 91 ? 150.372 142.722 104.845 1.00 102.10 89 THR A N 1
ATOM 677 C CA . THR A 1 91 ? 151.432 143.697 104.640 1.00 102.10 89 THR A CA 1
ATOM 678 C C . THR A 1 91 ? 151.351 144.243 103.222 1.00 102.10 89 THR A C 1
ATOM 679 O O . THR A 1 91 ? 151.182 143.481 102.263 1.00 102.10 89 THR A O 1
ATOM 683 N N . SER A 1 92 ? 151.444 145.561 103.098 1.00 108.56 90 SER A N 1
ATOM 684 C CA . SER A 1 92 ? 151.454 146.242 101.814 1.00 108.56 90 SER A CA 1
ATOM 685 C C . SER A 1 92 ? 152.869 146.700 101.490 1.00 108.56 90 SER A C 1
ATOM 686 O O . SER A 1 92 ? 153.833 146.363 102.183 1.00 108.56 90 SER A O 1
ATOM 689 N N . ASP A 1 93 ? 152.986 147.471 100.408 1.00 114.57 91 ASP A N 1
ATOM 690 C CA . ASP A 1 93 ? 154.288 147.984 100.001 1.00 114.57 91 ASP A CA 1
ATOM 691 C C . ASP A 1 93 ? 154.924 148.860 101.072 1.00 114.57 91 ASP A C 1
ATOM 692 O O . ASP A 1 93 ? 156.150 148.838 101.226 1.00 114.57 91 ASP A O 1
ATOM 697 N N . THR A 1 94 ? 154.126 149.630 101.813 1.00 110.62 92 THR A N 1
ATOM 698 C CA . THR A 1 94 ? 154.650 150.510 102.852 1.00 110.62 92 THR A CA 1
ATOM 699 C C . THR A 1 94 ? 153.908 150.440 104.179 1.00 110.62 92 THR A C 1
ATOM 700 O O . THR A 1 94 ? 154.488 150.828 105.200 1.00 110.62 92 THR A O 1
ATOM 704 N N . ASP A 1 95 ? 152.664 149.964 104.212 1.00 103.23 93 ASP A N 1
ATOM 705 C CA . ASP A 1 95 ? 151.834 150.041 105.405 1.00 103.23 93 ASP A CA 1
ATOM 706 C C . ASP A 1 95 ? 151.227 148.682 105.722 1.00 103.23 93 ASP A C 1
ATOM 707 O O . ASP A 1 95 ? 151.261 147.760 104.904 1.00 103.23 93 ASP A O 1
ATOM 712 N N . LEU A 1 96 ? 150.675 148.568 106.928 1.00 87.42 94 LEU A N 1
ATOM 713 C CA . LEU A 1 96 ? 150.046 147.343 107.398 1.00 87.42 94 LEU A CA 1
ATOM 714 C C . LEU A 1 96 ? 148.529 147.488 107.383 1.00 87.42 94 LEU A C 1
ATOM 715 O O . LEU A 1 96 ? 147.993 148.592 107.504 1.00 87.42 94 LEU A O 1
ATOM 720 N N . THR A 1 97 ? 147.835 146.359 107.243 1.00 87.15 95 THR A N 1
ATOM 721 C CA . THR A 1 97 ? 146.378 146.338 107.252 1.00 87.15 95 THR A CA 1
ATOM 722 C C . THR A 1 97 ? 145.891 145.237 108.183 1.00 87.15 95 THR A C 1
ATOM 723 O O . THR A 1 97 ? 146.408 144.115 108.154 1.00 87.15 95 THR A O 1
ATOM 727 N N . LEU A 1 98 ? 144.902 145.566 109.008 1.00 73.12 96 LEU A N 1
ATOM 728 C CA . LEU A 1 98 ? 144.293 144.624 109.940 1.00 73.12 96 LEU A CA 1
ATOM 729 C C . LEU A 1 98 ? 142.843 144.419 109.528 1.00 73.12 96 LEU A C 1
ATOM 730 O O . LEU A 1 98 ? 142.085 145.387 109.436 1.00 73.12 96 LEU A O 1
ATOM 735 N N . ARG A 1 99 ? 142.449 143.174 109.293 1.00 62.11 97 ARG A N 1
ATOM 736 C CA . ARG A 1 99 ? 141.064 142.867 108.962 1.00 62.11 97 ARG A CA 1
ATOM 737 C C . ARG A 1 99 ? 140.398 142.190 110.150 1.00 62.11 97 ARG A C 1
ATOM 738 O O . ARG A 1 99 ? 140.789 141.085 110.537 1.00 62.11 97 ARG A O 1
ATOM 746 N N . HIS A 1 100 ? 139.395 142.855 110.721 1.00 47.50 98 HIS A N 1
ATOM 747 C CA . HIS A 1 100 ? 138.663 142.372 111.882 1.00 47.50 98 HIS A CA 1
ATOM 748 C C . HIS A 1 100 ? 137.295 141.883 111.433 1.00 47.50 98 HIS A C 1
ATOM 749 O O . HIS A 1 100 ? 136.544 142.628 110.788 1.00 47.50 98 HIS A O 1
ATOM 756 N N . GLN A 1 101 ? 136.974 140.637 111.780 1.00 38.08 99 GLN A N 1
ATOM 757 C CA . GLN A 1 101 ? 135.730 140.004 111.372 1.00 38.08 99 GLN A CA 1
ATOM 758 C C . GLN A 1 101 ? 134.916 139.629 112.602 1.00 38.08 99 GLN A C 1
ATOM 759 O O . GLN A 1 101 ? 135.424 139.631 113.726 1.00 38.08 99 GLN A O 1
ATOM 765 N N . ALA A 1 102 ? 133.641 139.305 112.369 1.00 25.44 100 ALA A N 1
ATOM 766 C CA . ALA A 1 102 ? 132.709 138.917 113.429 1.00 25.44 100 ALA A CA 1
ATOM 767 C C . ALA A 1 102 ? 132.605 139.996 114.506 1.00 25.44 100 ALA A C 1
ATOM 768 O O . ALA A 1 102 ? 132.737 139.718 115.698 1.00 25.44 100 ALA A O 1
ATOM 770 N N . LEU A 1 103 ? 132.373 141.233 114.081 1.00 27.14 101 LEU A N 1
ATOM 771 C CA . LEU A 1 103 ? 132.240 142.332 115.024 1.00 27.14 101 LEU A CA 1
ATOM 772 C C . LEU A 1 103 ? 130.976 142.150 115.863 1.00 27.14 101 LEU A C 1
ATOM 773 O O . LEU A 1 103 ? 129.930 141.762 115.333 1.00 27.14 101 LEU A O 1
ATOM 778 N N . PRO A 1 104 ? 131.042 142.406 117.170 1.00 14.88 102 PRO A N 1
ATOM 779 C CA . PRO A 1 104 ? 129.850 142.245 118.014 1.00 14.88 102 PRO A CA 1
ATOM 780 C C . PRO A 1 104 ? 128.720 143.166 117.578 1.00 14.88 102 PRO A C 1
ATOM 781 O O . PRO A 1 104 ? 128.947 144.280 117.101 1.00 14.88 102 PRO A O 1
ATOM 785 N N . VAL A 1 105 ? 127.492 142.685 117.747 1.00 16.90 103 VAL A N 1
ATOM 786 C CA . VAL A 1 105 ? 126.289 143.378 117.300 1.00 16.90 103 VAL A CA 1
ATOM 787 C C . VAL A 1 105 ? 125.353 143.553 118.486 1.00 16.90 103 VAL A C 1
ATOM 788 O O . VAL A 1 105 ? 125.102 142.599 119.233 1.00 16.90 103 VAL A O 1
ATOM 792 N N . SER A 1 106 ? 124.838 144.768 118.657 1.00 27.35 104 SER A N 1
ATOM 793 C CA . SER A 1 106 ? 123.856 145.021 119.702 1.00 27.35 104 SER A CA 1
ATOM 794 C C . SER A 1 106 ? 122.512 144.410 119.326 1.00 27.35 104 SER A C 1
ATOM 795 O O . SER A 1 106 ? 122.201 144.227 118.146 1.00 27.35 104 SER A O 1
ATOM 798 N N . ARG A 1 107 ? 121.710 144.096 120.345 1.00 29.88 105 ARG A N 1
ATOM 799 C CA . ARG A 1 107 ? 120.420 143.459 120.098 1.00 29.88 105 ARG A CA 1
ATOM 800 C C . ARG A 1 107 ? 119.425 144.423 119.466 1.00 29.88 105 ARG A C 1
ATOM 801 O O . ARG A 1 107 ? 118.598 144.008 118.645 1.00 29.88 105 ARG A O 1
ATOM 809 N N . VAL A 1 108 ? 119.482 145.701 119.829 1.00 57.18 106 VAL A N 1
ATOM 810 C CA . VAL A 1 108 ? 118.591 146.70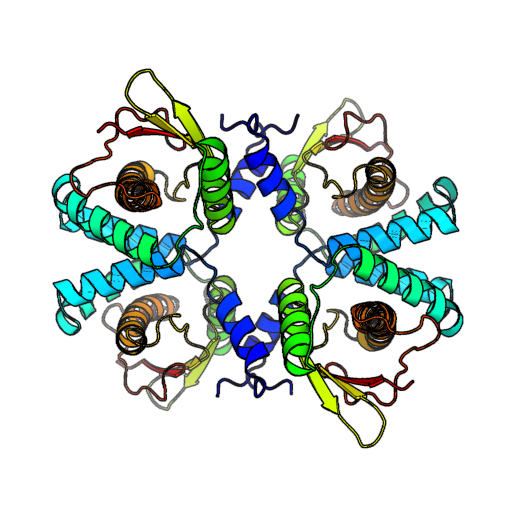6 119.255 1.00 57.18 106 VAL A CA 1
ATOM 811 C C . VAL A 1 108 ? 119.135 147.090 117.882 1.00 57.18 106 VAL A C 1
ATOM 812 O O . VAL A 1 108 ? 120.290 147.501 117.752 1.00 57.18 106 VAL A O 1
ATOM 816 N N . GLU A 1 109 ? 118.297 146.956 116.852 1.00 66.88 107 GLU A N 1
ATOM 817 C CA . GLU A 1 109 ? 118.758 147.188 115.486 1.00 66.88 107 GLU A CA 1
ATOM 818 C C . GLU A 1 109 ? 118.915 148.675 115.192 1.00 66.88 107 GLU A C 1
ATOM 819 O O . GLU A 1 109 ? 119.817 149.074 114.446 1.00 66.88 107 GLU A O 1
ATOM 825 N N . ASP A 1 110 ? 118.040 149.510 115.758 1.00 70.42 108 ASP A N 1
ATOM 826 C CA . ASP A 1 110 ? 118.032 150.928 115.408 1.00 70.42 108 ASP A CA 1
ATOM 827 C C . ASP A 1 110 ? 119.333 151.616 115.804 1.00 70.42 108 ASP A C 1
ATOM 828 O O . ASP A 1 110 ? 119.904 152.380 115.016 1.00 70.42 108 ASP A O 1
ATOM 833 N N . GLN A 1 111 ? 119.821 151.358 117.014 1.00 58.08 109 GLN A N 1
ATOM 834 C CA . GLN A 1 111 ? 121.034 151.997 117.509 1.00 58.08 109 GLN A CA 1
ATOM 835 C C . GLN A 1 111 ? 122.307 151.339 116.993 1.00 58.08 109 GLN A C 1
ATOM 836 O O . GLN A 1 111 ? 123.380 151.954 117.090 1.00 58.08 109 GLN A O 1
ATOM 842 N N . GLN A 1 112 ? 122.189 150.130 116.428 1.00 56.56 110 GLN A N 1
ATOM 843 C CA . GLN A 1 112 ? 123.350 149.336 116.023 1.00 56.56 110 GLN A CA 1
ATOM 844 C C . GLN A 1 112 ? 124.416 150.184 115.346 1.00 56.56 110 GLN A C 1
ATOM 845 O O . GLN A 1 112 ? 125.563 150.230 115.812 1.00 56.56 110 GLN A O 1
ATOM 851 N N . SER A 1 113 ? 124.047 150.875 114.263 1.00 54.50 111 SER A N 1
ATOM 852 C CA . SER A 1 113 ? 125.007 151.684 113.517 1.00 54.50 111 SER A CA 1
ATOM 853 C C . SER A 1 113 ? 125.840 152.547 114.452 1.00 54.50 111 SER A C 1
ATOM 854 O O . SER A 1 113 ? 127.069 152.408 114.510 1.00 54.50 111 SER A O 1
ATOM 857 N N . ARG A 1 114 ? 125.178 153.403 115.240 1.00 48.24 112 ARG A N 1
ATOM 858 C CA . ARG A 1 114 ? 125.908 154.265 116.163 1.00 48.24 112 ARG A CA 1
ATOM 859 C C . ARG A 1 114 ? 126.838 153.444 117.041 1.00 48.24 112 ARG A C 1
ATOM 860 O O . ARG A 1 114 ? 128.050 153.703 117.089 1.00 48.24 112 ARG A O 1
ATOM 868 N N . TRP A 1 115 ? 126.297 152.399 117.677 1.00 36.34 113 TRP A N 1
ATOM 869 C CA . TRP A 1 115 ? 127.107 151.543 118.533 1.00 36.34 113 TRP A CA 1
ATOM 870 C C . TRP A 1 115 ? 128.364 151.088 117.812 1.00 36.34 113 TRP A C 1
ATOM 871 O O . TRP A 1 115 ? 129.476 151.243 118.335 1.00 36.34 113 TRP A O 1
ATOM 882 N N . CYS A 1 116 ? 128.210 150.597 116.577 1.00 44.07 114 CYS A N 1
ATOM 883 C CA . CYS A 1 116 ? 129.364 150.101 115.838 1.00 44.07 114 CYS A CA 1
ATOM 884 C C . CYS A 1 116 ? 130.467 151.145 115.804 1.00 44.07 114 CYS A C 1
ATOM 885 O O . CYS A 1 116 ? 131.598 150.875 116.233 1.00 44.07 114 CYS A O 1
ATOM 888 N N . HIS A 1 117 ? 130.129 152.371 115.390 1.00 47.19 115 HIS A N 1
ATOM 889 C CA . HIS A 1 117 ? 131.140 153.418 115.309 1.00 47.19 115 HIS A CA 1
ATOM 890 C C . HIS A 1 117 ? 131.857 153.565 116.640 1.00 47.19 115 HIS A C 1
ATOM 891 O O . HIS A 1 117 ? 133.092 153.493 116.705 1.00 47.19 115 HIS A O 1
ATOM 898 N N . ALA A 1 118 ? 131.087 153.681 117.726 1.00 33.79 116 ALA A N 1
ATOM 899 C CA . ALA A 1 118 ? 131.693 153.834 119.042 1.00 33.79 116 ALA A CA 1
ATOM 900 C C . ALA A 1 118 ? 132.683 152.712 119.304 1.00 33.79 116 ALA A C 1
ATOM 901 O O . ALA A 1 118 ? 133.857 152.962 119.612 1.00 33.79 116 ALA A O 1
ATOM 903 N N . PHE A 1 119 ? 132.247 151.465 119.099 1.00 41.87 117 PHE A N 1
ATOM 904 C CA . PHE A 1 119 ? 133.124 150.338 119.387 1.00 41.87 117 PHE A CA 1
ATOM 905 C C . PHE A 1 119 ? 134.407 150.446 118.581 1.00 41.87 117 PHE A C 1
ATOM 906 O O . PHE A 1 119 ? 135.505 150.264 119.124 1.00 41.87 117 PHE A O 1
ATOM 914 N N . CYS A 1 120 ? 134.286 150.817 117.302 1.00 50.58 118 CYS A N 1
ATOM 915 C CA . CYS A 1 120 ? 135.468 150.922 116.458 1.00 50.58 118 CYS A CA 1
ATOM 916 C C . CYS A 1 120 ? 136.501 151.835 117.097 1.00 50.58 118 CYS A C 1
ATOM 917 O O . CYS A 1 120 ? 137.679 151.468 117.210 1.00 50.58 118 CYS A O 1
ATOM 920 N N . ALA A 1 121 ? 136.057 152.992 117.598 1.00 37.68 119 ALA A N 1
ATOM 921 C CA . ALA A 1 121 ? 136.985 153.939 118.204 1.00 37.68 119 ALA A CA 1
ATOM 922 C C . ALA A 1 121 ? 137.810 153.264 119.288 1.00 37.68 119 ALA A C 1
ATOM 923 O O . ALA A 1 121 ? 139.046 153.351 119.287 1.00 37.68 119 ALA A O 1
ATOM 925 N N . ILE A 1 122 ? 137.144 152.520 120.178 1.00 38.93 120 ILE A N 1
ATOM 926 C CA . ILE A 1 122 ? 137.860 151.873 121.271 1.00 38.93 120 ILE A CA 1
ATOM 927 C C . ILE A 1 122 ? 138.978 151.011 120.719 1.00 38.93 120 ILE A C 1
ATOM 928 O O . ILE A 1 122 ? 140.142 151.152 121.127 1.00 38.93 120 ILE A O 1
ATOM 933 N N . LEU A 1 123 ? 138.666 150.179 119.719 1.00 43.87 121 LEU A N 1
ATOM 934 C CA . LEU A 1 123 ? 139.667 149.266 119.184 1.00 43.87 121 LEU A CA 1
ATOM 935 C C . LEU A 1 123 ? 140.918 150.026 118.780 1.00 43.87 121 LEU A C 1
ATOM 936 O O . LEU A 1 123 ? 142.037 149.612 119.117 1.00 43.87 121 LEU A O 1
ATOM 941 N N . GLU A 1 124 ? 140.736 151.181 118.124 1.00 51.91 122 GLU A N 1
ATOM 942 C CA . GLU A 1 124 ? 141.870 152.002 117.718 1.00 51.91 122 GLU A CA 1
ATOM 943 C C . GLU A 1 124 ? 142.881 152.110 118.844 1.00 51.91 122 GLU A C 1
ATOM 944 O O . GLU A 1 124 ? 143.999 151.585 118.743 1.00 51.91 122 GLU A O 1
ATOM 950 N N . GLY A 1 125 ? 142.458 152.689 119.971 1.00 44.02 123 GLY A N 1
ATOM 951 C CA . GLY A 1 125 ? 143.394 152.904 121.058 1.00 44.02 123 GLY A CA 1
ATOM 952 C C . GLY A 1 125 ? 144.104 151.623 121.436 1.00 44.02 123 GLY A C 1
ATOM 953 O O . GLY A 1 125 ? 145.339 151.556 121.429 1.00 44.02 123 GLY A O 1
ATOM 954 N N . LEU A 1 126 ? 143.328 150.559 121.654 1.00 37.99 124 LEU A N 1
ATOM 955 C CA . LEU A 1 126 ? 143.918 149.297 122.074 1.00 37.99 124 LEU A CA 1
ATOM 956 C C . LEU A 1 126 ? 144.997 148.874 121.091 1.00 37.99 124 LEU A C 1
ATOM 957 O O . LEU A 1 126 ? 146.165 148.697 121.470 1.00 37.99 124 LEU A O 1
ATOM 962 N N . TYR A 1 127 ? 144.646 148.830 119.801 1.00 36.79 125 TYR A N 1
ATOM 963 C CA . TYR A 1 127 ? 145.595 148.348 118.806 1.00 36.79 125 TYR A CA 1
ATOM 964 C C . TYR A 1 127 ? 146.894 149.128 118.888 1.00 36.79 125 TYR A C 1
ATOM 965 O O . TYR A 1 127 ? 147.981 148.535 118.911 1.00 36.79 125 TYR A O 1
ATOM 974 N N . VAL A 1 128 ? 146.794 150.453 119.033 1.00 43.06 126 VAL A N 1
ATOM 975 C CA . VAL A 1 128 ? 147.994 151.278 119.014 1.00 43.06 126 VAL A CA 1
ATOM 976 C C . VAL A 1 128 ? 148.969 150.802 120.077 1.00 43.06 126 VAL A C 1
ATOM 977 O O . VAL A 1 128 ? 150.133 150.498 119.780 1.00 43.06 126 VAL A O 1
ATOM 981 N N . ARG A 1 129 ? 148.487 150.632 121.311 1.00 44.30 127 ARG A N 1
ATOM 982 C CA . ARG A 1 129 ? 149.411 150.291 122.384 1.00 44.30 127 ARG A CA 1
ATOM 983 C C . ARG A 1 129 ? 150.035 148.926 122.140 1.00 44.30 127 ARG A C 1
ATOM 984 O O . ARG A 1 129 ? 151.218 148.717 122.434 1.00 44.30 127 ARG A O 1
ATOM 992 N N . TRP A 1 130 ? 149.272 147.998 121.559 1.00 40.39 128 TRP A N 1
ATOM 993 C CA . TRP A 1 130 ? 149.838 146.684 121.282 1.00 40.39 128 TRP A CA 1
ATOM 994 C C . TRP A 1 130 ? 150.962 146.790 120.263 1.00 40.39 128 TRP A C 1
ATOM 995 O O . TRP A 1 130 ? 152.010 146.149 120.408 1.00 40.39 128 TRP A O 1
ATOM 1006 N N . MET A 1 131 ? 150.783 147.633 119.243 1.00 57.94 129 MET A N 1
ATOM 1007 C CA . MET A 1 131 ? 151.861 147.829 118.281 1.00 57.94 129 MET A CA 1
ATOM 1008 C C . MET A 1 131 ? 153.037 148.542 118.934 1.00 57.94 129 MET A C 1
ATOM 1009 O O . MET A 1 131 ? 154.183 148.415 118.484 1.00 57.94 129 MET A O 1
ATOM 1014 N N . GLN A 1 132 ? 152.774 149.283 120.011 1.00 67.31 130 GLN A N 1
ATOM 1015 C CA . GLN A 1 132 ? 153.853 149.949 120.730 1.00 67.31 130 GLN A CA 1
ATOM 1016 C C . GLN A 1 132 ? 154.574 148.978 121.655 1.00 67.31 130 GLN A C 1
ATOM 1017 O O . GLN A 1 132 ? 155.571 149.339 122.291 1.00 67.31 130 GLN A O 1
ATOM 1023 N N . GLY A 1 133 ? 154.080 147.739 121.747 1.00 72.57 131 GLY A N 1
ATOM 1024 C CA . GLY A 1 133 ? 154.745 146.747 122.575 1.00 72.57 131 GLY A CA 1
ATOM 1025 C C . GLY A 1 133 ? 156.139 146.401 122.089 1.00 72.57 131 GLY A C 1
ATOM 1026 O O . GLY A 1 133 ? 156.989 145.979 122.877 1.00 72.57 131 GLY A O 1
ATOM 1027 N N . GLN A 1 134 ? 156.394 146.574 120.793 1.00 82.12 132 GLN A N 1
ATOM 1028 C CA . GLN A 1 134 ? 157.699 146.314 120.198 1.00 82.12 132 GLN A CA 1
ATOM 1029 C C . GLN A 1 134 ? 158.622 147.526 120.238 1.00 82.12 132 GLN A C 1
ATOM 1030 O O . GLN A 1 134 ? 159.784 147.419 119.829 1.00 82.12 132 GLN A O 1
ATOM 1036 N N . GLY A 1 135 ? 158.165 148.643 120.800 1.00 83.34 133 GLY A N 1
ATOM 1037 C CA . GLY A 1 135 ? 158.927 149.871 120.796 1.00 83.34 133 GLY A CA 1
ATOM 1038 C C . GLY A 1 135 ? 158.451 150.921 119.817 1.00 83.34 133 GLY A C 1
ATOM 1039 O O . GLY A 1 135 ? 159.233 151.813 119.463 1.00 83.34 133 GLY A O 1
ATOM 1040 N N . GLY A 1 136 ? 157.205 150.839 119.358 1.00 87.86 134 GLY A N 1
ATOM 1041 C CA . GLY A 1 136 ? 156.692 151.857 118.459 1.00 87.86 134 GLY A CA 1
ATOM 1042 C C . GLY A 1 136 ? 156.602 153.210 119.144 1.00 87.86 134 GLY A C 1
ATOM 1043 O O . GLY A 1 136 ? 156.380 153.305 120.353 1.00 87.86 134 GLY A O 1
ATOM 1044 N N . LYS A 1 137 ? 156.782 154.266 118.355 1.00 105.11 135 LYS A N 1
ATOM 1045 C CA . LYS A 1 137 ? 156.744 155.621 118.885 1.00 105.11 135 LYS A CA 1
ATOM 1046 C C . LYS A 1 137 ? 155.325 156.005 119.293 1.00 105.11 135 LYS A C 1
ATOM 1047 O O . LYS A 1 137 ? 154.338 155.480 118.772 1.00 105.11 135 LYS A O 1
ATOM 1053 N N . SER A 1 138 ? 155.235 156.937 120.246 1.00 116.25 136 SER A N 1
ATOM 1054 C CA . SER A 1 138 ? 153.937 157.328 120.788 1.00 116.25 136 SER A CA 1
ATOM 1055 C C . SER A 1 138 ? 153.086 158.068 119.763 1.00 116.25 136 SER A C 1
ATOM 1056 O O . SER A 1 138 ? 151.856 157.943 119.774 1.00 116.25 136 SER A O 1
ATOM 1059 N N . HIS A 1 139 ? 153.713 158.842 118.875 1.00 114.81 137 HIS A N 1
ATOM 1060 C CA . HIS A 1 139 ? 152.959 159.654 117.928 1.00 114.81 137 HIS A CA 1
ATOM 1061 C C . HIS A 1 139 ? 152.433 158.856 116.742 1.00 114.81 137 HIS A C 1
ATOM 1062 O O . HIS A 1 139 ? 151.683 159.406 115.929 1.00 114.81 137 HIS A O 1
ATOM 1069 N N . VAL A 1 140 ? 152.801 157.585 116.623 1.00 103.53 138 VAL A N 1
ATOM 1070 C CA . VAL A 1 140 ? 152.323 156.752 115.525 1.00 103.53 138 VAL A CA 1
ATOM 1071 C C . VAL A 1 140 ? 150.969 156.166 115.901 1.00 103.53 138 VAL A C 1
ATOM 1072 O O . VAL A 1 140 ? 150.826 155.524 116.949 1.00 103.53 138 VAL A O 1
ATOM 1076 N N . THR A 1 141 ? 149.971 156.384 115.047 1.00 104.96 139 THR A N 1
ATOM 1077 C CA . THR A 1 141 ? 148.602 155.976 115.319 1.00 104.96 139 THR A CA 1
ATOM 1078 C C . THR A 1 141 ? 148.011 155.241 114.122 1.00 104.96 139 THR A C 1
ATOM 1079 O O . THR A 1 141 ? 148.677 155.020 113.107 1.00 104.96 139 THR A O 1
ATOM 1083 N N . VAL A 1 142 ? 146.741 154.862 114.260 1.00 89.98 140 VAL A N 1
ATOM 1084 C CA . VAL A 1 142 ? 145.991 154.166 113.220 1.00 89.98 140 VAL A CA 1
ATOM 1085 C C . VAL A 1 142 ? 144.699 154.931 112.971 1.00 89.98 140 VAL A C 1
ATOM 1086 O O . VAL A 1 142 ? 144.234 155.676 113.842 1.00 89.98 140 VAL A O 1
ATOM 1090 N N . SER A 1 143 ? 144.123 154.751 111.783 1.00 88.65 141 SER A N 1
ATOM 1091 C CA . SER A 1 143 ? 142.884 155.414 111.407 1.00 88.65 141 SER A CA 1
ATOM 1092 C C . SER A 1 143 ? 142.068 154.512 110.492 1.00 88.65 141 SER A C 1
ATOM 1093 O O . SER A 1 143 ? 142.602 153.605 109.848 1.00 88.65 141 SER A O 1
ATOM 1096 N N . ARG A 1 144 ? 140.764 154.773 110.445 1.00 93.34 142 ARG A N 1
ATOM 1097 C CA . ARG A 1 144 ? 139.873 154.010 109.586 1.00 93.34 142 ARG A CA 1
ATOM 1098 C C . ARG A 1 144 ? 140.069 154.401 108.123 1.00 93.34 142 ARG A C 1
ATOM 1099 O O . ARG A 1 144 ? 140.508 155.508 107.799 1.00 93.34 142 ARG A O 1
ATOM 1107 N N . GLU A 1 145 ? 139.737 153.468 107.232 1.00 105.89 143 GLU A N 1
ATOM 1108 C CA . GLU A 1 145 ? 139.818 153.731 105.801 1.00 105.89 143 GLU A CA 1
ATOM 1109 C C . GLU A 1 145 ? 138.503 153.398 105.106 1.00 105.89 143 GLU A C 1
ATOM 1110 O O . GLU A 1 145 ? 138.086 154.108 104.185 1.00 105.89 143 GLU A O 1
ATOM 1116 N N . ARG A 1 146 ? 137.841 152.328 105.542 1.00 99.46 144 ARG A N 1
ATOM 1117 C CA . ARG A 1 146 ? 136.600 151.890 104.918 1.00 99.46 144 ARG A CA 1
ATOM 1118 C C . ARG A 1 146 ? 135.893 150.929 105.864 1.00 99.46 144 ARG A C 1
ATOM 1119 O O . ARG A 1 146 ? 136.512 150.339 106.753 1.00 99.46 144 ARG A O 1
ATOM 1127 N N . LEU A 1 147 ? 134.585 150.782 105.660 1.00 97.35 145 LEU A N 1
ATOM 1128 C CA . LEU A 1 147 ? 133.754 149.856 106.430 1.00 97.35 145 LEU A CA 1
ATOM 1129 C C . LEU A 1 147 ? 133.004 148.970 105.438 1.00 97.35 145 LEU A C 1
ATOM 1130 O O . LEU A 1 147 ? 132.129 149.449 104.710 1.00 97.35 145 LEU A O 1
ATOM 1135 N N . PHE A 1 148 ? 133.351 147.681 105.410 1.00 93.01 146 PHE A N 1
ATOM 1136 C CA . PHE A 1 148 ? 132.722 146.763 104.463 1.00 93.01 146 PHE A CA 1
ATOM 1137 C C . PHE A 1 148 ? 131.242 146.574 104.773 1.00 93.01 146 PHE A C 1
ATOM 1138 O O . PHE A 1 148 ? 130.390 146.704 103.887 1.00 93.01 146 PHE A O 1
ATOM 1146 N N . SER A 1 149 ? 130.917 146.269 106.025 1.00 83.85 147 SER A N 1
ATOM 1147 C CA . SER A 1 149 ? 129.543 145.987 106.417 1.00 83.85 147 SER A CA 1
ATOM 1148 C C . SER A 1 149 ? 129.414 146.209 107.918 1.00 83.85 147 SER A C 1
ATOM 1149 O O . SER A 1 149 ? 130.308 146.763 108.565 1.00 83.85 147 SER A O 1
ATOM 1152 N N . LEU A 1 150 ? 128.284 145.767 108.470 1.00 64.58 148 LEU A N 1
ATOM 1153 C CA . LEU A 1 150 ? 127.994 145.970 109.883 1.00 64.58 148 LEU A CA 1
ATOM 1154 C C . LEU A 1 150 ? 128.760 145.017 110.792 1.00 64.58 148 LEU A C 1
ATOM 1155 O O . LEU A 1 150 ? 128.734 145.204 112.012 1.00 64.58 148 LEU A O 1
ATOM 1160 N N . SER A 1 151 ? 129.432 144.006 110.238 1.00 64.88 149 SER A N 1
ATOM 1161 C CA . SER A 1 151 ? 130.165 143.034 111.041 1.00 64.88 149 SER A CA 1
ATOM 1162 C C . SER A 1 151 ? 131.532 142.725 110.439 1.00 64.88 149 SER A C 1
ATOM 1163 O O . SER A 1 151 ? 131.983 141.576 110.470 1.00 64.88 149 SER A O 1
ATOM 1166 N N . ASP A 1 152 ? 132.206 143.738 109.896 1.00 76.40 150 ASP A N 1
ATOM 1167 C CA . ASP A 1 152 ? 133.526 143.556 109.302 1.00 76.40 150 ASP A CA 1
ATOM 1168 C C . ASP A 1 152 ? 134.163 144.925 109.128 1.00 76.40 150 ASP A C 1
ATOM 1169 O O . ASP A 1 152 ? 133.491 145.865 108.691 1.00 76.40 150 ASP A O 1
ATOM 1174 N N . VAL A 1 153 ? 135.447 145.041 109.464 1.00 74.16 151 VAL A N 1
ATOM 1175 C CA . VAL A 1 153 ? 136.145 146.320 109.385 1.00 74.16 151 VAL A CA 1
ATOM 1176 C C . VAL A 1 153 ? 137.605 146.064 109.032 1.00 74.16 151 VAL A C 1
ATOM 1177 O O . VAL A 1 153 ? 138.114 144.954 109.221 1.00 74.16 151 VAL A O 1
ATOM 1181 N N . GLN A 1 154 ? 138.272 147.080 108.486 1.00 87.19 152 GLN A N 1
ATOM 1182 C CA . GLN A 1 154 ? 139.698 147.008 108.195 1.00 87.19 152 GLN A CA 1
ATOM 1183 C C . GLN A 1 154 ? 140.370 148.300 108.639 1.00 87.19 152 GLN A C 1
ATOM 1184 O O . GLN A 1 154 ? 139.810 149.389 108.475 1.00 87.19 152 GLN A O 1
ATOM 1190 N N . PHE A 1 155 ? 141.567 148.168 109.202 1.00 79.05 153 PHE A N 1
ATOM 1191 C CA . PHE A 1 155 ? 142.327 149.269 109.769 1.00 79.05 153 PHE A CA 1
ATOM 1192 C C . PHE A 1 155 ? 143.666 149.382 109.054 1.00 79.05 153 PHE A C 1
ATOM 1193 O O . PHE A 1 155 ? 144.254 148.375 108.648 1.00 79.05 153 PHE A O 1
ATOM 1201 N N . ARG A 1 156 ? 144.154 150.613 108.922 1.00 100.19 154 ARG A N 1
ATOM 1202 C CA . ARG A 1 156 ? 145.416 150.893 108.251 1.00 100.19 154 ARG A CA 1
ATOM 1203 C C . ARG A 1 156 ? 146.422 151.429 109.259 1.00 100.19 154 ARG A C 1
ATOM 1204 O O . ARG A 1 156 ? 146.118 152.364 110.009 1.00 100.19 154 ARG A O 1
ATOM 1212 N N . TYR A 1 157 ? 147.614 150.835 109.276 1.00 101.56 155 TYR A N 1
ATOM 1213 C CA . TYR A 1 157 ? 148.702 151.247 110.159 1.00 101.56 155 TYR A CA 1
ATOM 1214 C C . TYR A 1 157 ? 149.849 151.767 109.300 1.00 101.56 155 TYR A C 1
ATOM 1215 O O . TYR A 1 157 ? 150.346 151.063 108.416 1.00 101.56 155 TYR A O 1
ATOM 1224 N N . HIS A 1 158 ? 150.272 153.000 109.571 1.00 104.27 156 HIS A N 1
ATOM 1225 C CA . HIS A 1 158 ? 151.394 153.613 108.877 1.00 104.27 156 HIS A CA 1
ATOM 1226 C C . HIS A 1 158 ? 152.226 154.402 109.877 1.00 104.27 156 HIS A C 1
ATOM 1227 O O . HIS A 1 158 ? 151.723 154.871 110.901 1.00 104.27 156 HIS A O 1
ATOM 1234 N N . ASN A 1 159 ? 153.510 154.544 109.568 1.00 103.70 157 ASN A N 1
ATOM 1235 C CA . ASN A 1 159 ? 154.425 155.287 110.428 1.00 103.70 157 ASN A CA 1
ATOM 1236 C C . ASN A 1 159 ? 154.533 156.743 109.988 1.00 103.70 157 ASN A C 1
ATOM 1237 O O . ASN A 1 159 ? 155.409 157.477 110.446 1.00 103.70 157 ASN A O 1
ATOM 1242 N N . THR B 1 4 ? 132.613 137.289 154.456 1.00 92.22 2 THR B N 1
ATOM 1243 C CA . THR B 1 4 ? 131.266 137.510 154.969 1.00 92.22 2 THR B CA 1
ATOM 1244 C C . THR B 1 4 ? 130.216 137.005 153.985 1.00 92.22 2 THR B C 1
ATOM 1245 O O . THR B 1 4 ? 129.022 137.245 154.161 1.00 92.22 2 THR B O 1
ATOM 1249 N N . THR B 1 5 ? 130.670 136.307 152.946 1.00 68.94 3 THR B N 1
ATOM 1250 C CA . THR B 1 5 ? 129.779 135.775 151.917 1.00 68.94 3 THR B CA 1
ATOM 1251 C C . THR B 1 5 ? 129.457 134.325 152.254 1.00 68.94 3 THR B C 1
ATOM 1252 O O . THR B 1 5 ? 130.161 133.396 151.854 1.00 68.94 3 THR B O 1
ATOM 1256 N N . THR B 1 6 ? 128.377 134.128 153.001 1.00 59.49 4 THR B N 1
ATOM 1257 C CA . THR B 1 6 ? 127.900 132.805 153.373 1.00 59.49 4 THR B CA 1
ATOM 1258 C C . THR B 1 6 ? 126.862 132.324 152.366 1.00 59.49 4 THR B C 1
ATOM 1259 O O . THR B 1 6 ? 126.449 133.054 151.462 1.00 59.49 4 THR B O 1
ATOM 1263 N N . LEU B 1 7 ? 126.437 131.065 152.537 1.00 41.01 5 LEU B N 1
ATOM 1264 C CA . LEU B 1 7 ? 125.483 130.422 151.638 1.00 41.01 5 LEU B CA 1
ATOM 1265 C C . LEU B 1 7 ? 124.295 129.916 152.460 1.00 41.01 5 LEU B C 1
ATOM 1266 O O . LEU B 1 7 ? 123.738 128.846 152.221 1.00 41.01 5 LEU B O 1
ATOM 1271 N N . GLU B 1 8 ? 123.897 130.707 153.458 1.00 48.26 6 GLU B N 1
ATOM 1272 C CA . GLU B 1 8 ? 122.706 130.386 154.232 1.00 48.26 6 GLU B CA 1
ATOM 1273 C C . GLU B 1 8 ? 121.426 130.534 153.422 1.00 48.26 6 GLU B C 1
ATOM 1274 O O . GLU B 1 8 ? 120.421 129.902 153.763 1.00 48.26 6 GLU B O 1
ATOM 1280 N N . ASN B 1 9 ? 121.438 131.349 152.367 1.00 35.79 7 ASN B N 1
ATOM 1281 C CA . ASN B 1 9 ? 120.271 131.521 151.514 1.00 35.79 7 ASN B CA 1
ATOM 1282 C C . ASN B 1 9 ? 120.319 130.430 150.453 1.00 35.79 7 ASN B C 1
ATOM 1283 O O . ASN B 1 9 ? 121.340 130.300 149.760 1.00 35.79 7 ASN B O 1
ATOM 1288 N N . PRO B 1 10 ? 119.268 129.621 150.295 1.00 32.19 8 PRO B N 1
ATOM 1289 C CA . PRO B 1 10 ? 119.328 128.510 149.330 1.00 32.19 8 PRO B CA 1
ATOM 1290 C C . PRO B 1 10 ? 119.555 128.942 147.889 1.00 32.19 8 PRO B C 1
ATOM 1291 O O . PRO B 1 10 ? 120.149 128.175 147.121 1.00 32.19 8 PRO B O 1
ATOM 1295 N N . ALA B 1 11 ? 119.095 130.131 147.492 1.00 24.74 9 ALA B N 1
ATOM 1296 C CA . ALA B 1 11 ? 119.210 130.535 146.093 1.00 24.74 9 ALA B CA 1
ATOM 1297 C C . ALA B 1 11 ? 120.667 130.684 145.671 1.00 24.74 9 ALA B C 1
ATOM 1298 O O . ALA B 1 11 ? 121.041 130.296 144.558 1.00 24.74 9 ALA B O 1
ATOM 1300 N N . LEU B 1 12 ? 121.505 131.251 146.543 1.00 21.86 10 LEU B N 1
ATOM 1301 C CA . LEU B 1 12 ? 122.907 131.455 146.191 1.00 21.86 10 LEU B CA 1
ATOM 1302 C C . LEU B 1 12 ? 123.630 130.128 145.995 1.00 21.86 10 LEU B C 1
ATOM 1303 O O . LEU B 1 12 ? 124.345 129.945 145.002 1.00 21.86 10 LEU B O 1
ATOM 1308 N N . LEU B 1 13 ? 123.454 129.189 146.928 1.00 20.22 11 LEU B N 1
ATOM 1309 C CA . LEU B 1 13 ? 124.093 127.886 146.785 1.00 20.22 11 LEU B CA 1
ATOM 1310 C C . LEU B 1 13 ? 123.538 127.137 145.582 1.00 20.22 11 LEU B C 1
ATOM 1311 O O . LEU B 1 13 ? 124.276 126.424 144.893 1.00 20.22 11 LEU B O 1
ATOM 1316 N N . GLY B 1 14 ? 122.242 127.295 145.308 1.00 17.63 12 GLY B N 1
ATOM 1317 C CA . GLY B 1 14 ? 121.669 126.669 144.129 1.00 17.63 12 GLY B CA 1
ATOM 1318 C C . GLY B 1 14 ? 122.278 127.191 142.843 1.00 17.63 12 GLY B C 1
ATOM 1319 O O . GLY B 1 14 ? 122.625 126.414 141.951 1.00 17.63 12 GLY B O 1
ATOM 1320 N N . TRP B 1 15 ? 122.428 128.513 142.734 1.00 8.28 13 TRP B N 1
ATOM 1321 C CA . TRP B 1 15 ? 123.054 129.092 141.550 1.00 8.28 13 TRP B CA 1
ATOM 1322 C C . TRP B 1 15 ? 124.504 128.646 141.427 1.00 8.28 13 TRP B C 1
ATOM 1323 O O . TRP B 1 15 ? 124.979 128.333 140.329 1.00 8.28 13 TRP B O 1
ATOM 1334 N N . PHE B 1 16 ? 125.227 128.615 142.549 1.00 11.07 14 PHE B N 1
ATOM 1335 C CA . PHE B 1 16 ? 126.627 128.206 142.514 1.00 11.07 14 PHE B CA 1
ATOM 1336 C C . PHE B 1 16 ? 126.766 126.761 142.049 1.00 11.07 14 PHE B C 1
ATOM 1337 O O . PHE B 1 16 ? 127.609 126.452 141.197 1.00 11.07 14 PHE B O 1
ATOM 1345 N N . ARG B 1 17 ? 125.929 125.866 142.577 1.00 8.59 15 ARG B N 1
ATOM 1346 C CA . ARG B 1 17 ? 126.003 124.463 142.183 1.00 8.59 15 ARG B CA 1
ATOM 1347 C C . ARG B 1 17 ? 125.557 124.272 140.739 1.00 8.59 15 ARG B C 1
ATOM 1348 O O . ARG B 1 17 ? 126.111 123.435 140.017 1.00 8.59 15 ARG B O 1
ATOM 1356 N N . GLY B 1 18 ? 124.555 125.035 140.299 1.00 13.48 16 GLY B N 1
ATOM 1357 C CA . GLY B 1 18 ? 124.111 124.928 138.920 1.00 13.48 16 GLY B CA 1
ATOM 1358 C C . GLY B 1 18 ? 125.157 125.404 137.933 1.00 13.48 16 GLY B C 1
ATOM 1359 O O . GLY B 1 18 ? 125.324 124.817 136.861 1.00 13.48 16 GLY B O 1
ATOM 1360 N N . GLN B 1 19 ? 125.871 126.478 138.273 1.00 10.88 17 GLN B N 1
ATOM 1361 C CA . GLN B 1 19 ? 126.914 126.963 137.378 1.00 10.88 17 GLN B CA 1
ATOM 1362 C C . GLN B 1 19 ? 128.179 126.122 137.484 1.00 10.88 17 GLN B C 1
ATOM 1363 O O . GLN B 1 19 ? 129.016 126.149 136.576 1.00 10.88 17 GLN B O 1
ATOM 1369 N N . GLN B 1 20 ? 128.339 125.374 138.578 1.00 10.43 18 GLN B N 1
ATOM 1370 C CA . GLN B 1 20 ? 129.478 124.466 138.681 1.00 10.43 18 GLN B CA 1
ATOM 1371 C C . GLN B 1 20 ? 129.413 123.380 137.614 1.00 10.43 18 GLN B C 1
ATOM 1372 O O . GLN B 1 20 ? 130.427 123.056 136.984 1.00 10.43 18 GLN B O 1
ATOM 1378 N N . THR B 1 21 ? 128.231 122.810 137.396 1.00 12.25 19 THR B N 1
ATOM 1379 C CA . THR B 1 21 ? 128.038 121.783 136.379 1.00 12.25 19 THR B CA 1
ATOM 1380 C C . THR B 1 21 ? 127.153 122.331 135.270 1.00 12.25 19 THR B C 1
ATOM 1381 O O . THR B 1 21 ? 125.933 122.454 135.465 1.00 12.25 19 THR B O 1
ATOM 1385 N N . PRO B 1 22 ? 127.701 122.663 134.103 1.00 16.32 20 PRO B N 1
ATOM 1386 C CA . PRO B 1 22 ? 126.878 123.253 133.044 1.00 16.32 20 PRO B CA 1
ATOM 1387 C C . PRO B 1 22 ? 125.848 122.266 132.521 1.00 16.32 20 PRO B C 1
ATOM 1388 O O . PRO B 1 22 ? 125.965 121.049 132.681 1.00 16.32 20 PRO B O 1
ATOM 1392 N N . GLU B 1 23 ? 124.819 122.820 131.890 1.00 24.89 21 GLU B N 1
ATOM 1393 C CA . GLU B 1 23 ? 123.677 122.031 131.457 1.00 24.89 21 GLU B CA 1
ATOM 1394 C C . GLU B 1 23 ? 124.062 121.054 130.350 1.00 24.89 21 GLU B C 1
ATOM 1395 O O . GLU B 1 23 ? 124.992 121.288 129.574 1.00 24.89 21 GLU B O 1
ATOM 1401 N N . GLY B 1 24 ? 123.327 119.945 130.287 1.00 19.24 22 GLY B N 1
ATOM 1402 C CA . GLY B 1 24 ? 123.447 118.993 129.199 1.00 19.24 22 GLY B CA 1
ATOM 1403 C C . GLY B 1 24 ? 124.439 117.863 129.391 1.00 19.24 22 GLY B C 1
ATOM 1404 O O . GLY B 1 24 ? 124.037 116.717 129.613 1.00 19.24 22 GLY B O 1
ATOM 1405 N N . TRP B 1 25 ? 125.735 118.169 129.307 1.00 11.87 23 TRP B N 1
ATOM 1406 C CA . TRP B 1 25 ? 126.748 117.117 129.288 1.00 11.87 23 TRP B CA 1
ATOM 1407 C C . TRP B 1 25 ? 126.770 116.341 130.600 1.00 11.87 23 TRP B C 1
ATOM 1408 O O . TRP B 1 25 ? 126.925 115.112 130.608 1.00 11.87 23 TRP B O 1
ATOM 1419 N N . PHE B 1 26 ? 126.621 117.047 131.723 1.00 14.00 24 PHE B N 1
ATOM 1420 C CA . PHE B 1 26 ? 126.736 116.400 133.026 1.00 14.00 24 PHE B CA 1
ATOM 1421 C C . PHE B 1 26 ? 125.640 115.363 133.233 1.00 14.00 24 PHE B C 1
ATOM 1422 O O . PHE B 1 26 ? 125.893 114.289 133.789 1.00 14.00 24 PHE B O 1
ATOM 1430 N N . ASP B 1 27 ? 124.413 115.670 132.804 1.00 20.63 25 ASP B N 1
ATOM 1431 C CA . ASP B 1 27 ? 123.324 114.708 132.948 1.00 20.63 25 ASP B CA 1
ATOM 1432 C C . ASP B 1 27 ? 123.596 113.443 132.145 1.00 20.63 25 ASP B C 1
ATOM 1433 O O . ASP B 1 27 ? 123.365 112.329 132.630 1.00 20.63 25 ASP B O 1
ATOM 1438 N N . LEU B 1 28 ? 124.086 113.595 130.913 1.00 14.11 26 LEU B N 1
ATOM 1439 C CA . LEU B 1 28 ? 124.394 112.430 130.091 1.00 14.11 26 LEU B CA 1
ATOM 1440 C C . LEU B 1 28 ? 125.510 111.601 130.716 1.00 14.11 26 LEU B C 1
ATOM 1441 O O . LEU B 1 28 ? 125.439 110.365 130.739 1.00 14.11 26 LEU B O 1
ATOM 1446 N N . LEU B 1 29 ? 126.548 112.266 131.232 1.00 10.82 27 LEU B N 1
ATOM 1447 C CA . LEU B 1 29 ? 127.638 111.542 131.879 1.00 10.82 27 LEU B CA 1
ATOM 1448 C C . LEU B 1 29 ? 127.144 110.784 133.105 1.00 10.82 27 LEU B C 1
ATOM 1449 O O . LEU B 1 29 ? 127.519 109.624 133.323 1.00 10.82 27 LEU B O 1
ATOM 1454 N N . ALA B 1 30 ? 126.300 111.426 133.916 1.00 17.50 28 ALA B N 1
ATOM 1455 C CA . ALA B 1 30 ? 125.755 110.762 135.094 1.00 17.50 28 ALA B CA 1
ATOM 1456 C C . ALA B 1 30 ? 124.908 109.563 134.702 1.00 17.50 28 ALA B C 1
ATOM 1457 O O . ALA B 1 30 ? 124.992 108.503 135.333 1.00 17.50 28 ALA B O 1
ATOM 1459 N N . LEU B 1 31 ? 124.085 109.709 133.661 1.00 18.79 29 LEU B N 1
ATOM 1460 C CA . LEU B 1 31 ? 123.268 108.590 133.205 1.00 18.79 29 LEU B CA 1
ATOM 1461 C C . LEU B 1 31 ? 124.136 107.425 132.746 1.00 18.79 29 LEU B C 1
ATOM 1462 O O . LEU B 1 31 ? 123.873 106.270 133.102 1.00 18.79 29 LEU B O 1
ATOM 1467 N N . ILE B 1 32 ? 125.185 107.710 131.970 1.00 16.23 30 ILE B N 1
ATOM 1468 C CA . ILE B 1 32 ? 126.054 106.644 131.473 1.00 16.23 30 ILE B CA 1
ATOM 1469 C C . ILE B 1 32 ? 126.739 105.930 132.632 1.00 16.23 30 ILE B C 1
ATOM 1470 O O . ILE B 1 32 ? 126.762 104.693 132.699 1.00 16.23 30 ILE B O 1
ATOM 1475 N N . VAL B 1 33 ? 127.303 106.701 133.567 1.00 24.45 31 VAL B N 1
ATOM 1476 C CA . VAL B 1 33 ? 128.026 106.098 134.683 1.00 24.45 31 VAL B CA 1
ATOM 1477 C C . VAL B 1 33 ? 127.084 105.274 135.552 1.00 24.45 31 VAL B C 1
ATOM 1478 O O . VAL B 1 33 ? 127.416 104.152 135.957 1.00 24.45 31 VAL B O 1
ATOM 1482 N N . ASP B 1 34 ? 125.896 105.810 135.849 1.00 39.38 32 ASP B N 1
ATOM 1483 C CA . ASP B 1 34 ? 124.942 105.084 136.679 1.00 39.38 32 ASP B CA 1
ATOM 1484 C C . ASP B 1 34 ? 124.490 103.798 136.001 1.00 39.38 32 ASP B C 1
ATOM 1485 O O . ASP B 1 34 ? 124.410 102.745 136.644 1.00 39.38 32 ASP B O 1
ATOM 1490 N N . GLY B 1 35 ? 124.200 103.858 134.699 1.00 40.86 33 GLY B N 1
ATOM 1491 C CA . GLY B 1 35 ? 123.806 102.652 133.991 1.00 40.86 33 GLY B CA 1
ATOM 1492 C C . GLY B 1 35 ? 124.891 101.595 134.010 1.00 40.86 33 GLY B C 1
ATOM 1493 O O . GLY B 1 35 ? 124.626 100.417 134.269 1.00 40.86 33 GLY B O 1
ATOM 1494 N N . MET B 1 36 ? 126.137 102.006 133.758 1.00 45.02 34 MET B N 1
ATOM 1495 C CA . MET B 1 36 ? 127.230 101.041 133.730 1.00 45.02 34 MET B CA 1
ATOM 1496 C C . MET B 1 36 ? 127.447 100.418 135.105 1.00 45.02 34 MET B C 1
ATOM 1497 O O . MET B 1 36 ? 127.644 99.201 135.223 1.00 45.02 34 MET B O 1
ATOM 1502 N N . VAL B 1 37 ? 127.411 101.234 136.163 1.00 46.92 35 VAL B N 1
ATOM 1503 C CA . VAL B 1 37 ? 127.680 100.704 137.499 1.00 46.92 35 VAL B CA 1
ATOM 1504 C C . VAL B 1 37 ? 126.543 99.794 137.954 1.00 46.92 35 VAL B C 1
ATOM 1505 O O . VAL B 1 37 ? 126.773 98.794 138.645 1.00 46.92 35 VAL B O 1
ATOM 1509 N N . ARG B 1 38 ? 125.301 100.118 137.579 1.00 52.58 36 ARG B N 1
ATOM 1510 C CA . ARG B 1 38 ? 124.192 99.218 137.883 1.00 52.58 36 ARG B CA 1
ATOM 1511 C C . ARG B 1 38 ? 124.330 97.905 137.123 1.00 52.58 36 ARG B C 1
ATOM 1512 O O . ARG B 1 38 ? 124.033 96.830 137.658 1.00 52.58 36 ARG B O 1
ATOM 1520 N N . ASN B 1 39 ? 124.778 97.972 135.866 1.00 58.16 37 ASN B N 1
ATOM 1521 C CA . ASN B 1 39 ? 124.928 96.756 135.074 1.00 58.16 37 ASN B CA 1
ATOM 1522 C C . ASN B 1 39 ? 126.031 95.858 135.623 1.00 58.16 37 ASN B C 1
ATOM 1523 O O . ASN B 1 39 ? 125.886 94.630 135.640 1.00 58.16 37 ASN B O 1
ATOM 1528 N N . VAL B 1 40 ? 127.143 96.444 136.068 1.00 63.81 38 VAL B N 1
ATOM 1529 C CA . VAL B 1 40 ? 128.295 95.651 136.487 1.00 63.81 38 VAL B CA 1
ATOM 1530 C C . VAL B 1 40 ? 128.407 95.489 138.002 1.00 63.81 38 VAL B C 1
ATOM 1531 O O . VAL B 1 40 ? 128.670 94.371 138.473 1.00 63.81 38 VAL B O 1
ATOM 1535 N N . GLY B 1 41 ? 128.211 96.547 138.770 1.00 76.57 39 GLY B N 1
ATOM 1536 C CA . GLY B 1 41 ? 128.383 96.468 140.206 1.00 76.57 39 GLY B CA 1
ATOM 1537 C C . GLY B 1 41 ? 129.343 97.524 140.722 1.00 76.57 39 GLY B C 1
ATOM 1538 O O . GLY B 1 41 ? 130.223 98.014 140.003 1.00 76.57 39 GLY B O 1
ATOM 1539 N N . GLU B 1 42 ? 129.172 97.889 141.995 1.00 81.32 40 GLU B N 1
ATOM 1540 C CA . GLU B 1 42 ? 129.957 98.981 142.564 1.00 81.32 40 GLU B CA 1
ATOM 1541 C C . GLU B 1 42 ? 131.426 98.595 142.719 1.00 81.32 40 GLU B C 1
ATOM 1542 O O . GLU B 1 42 ? 132.321 99.360 142.341 1.00 81.32 40 GLU B O 1
ATOM 1548 N N . LEU B 1 43 ? 131.697 97.411 143.274 1.00 75.71 41 LEU B N 1
ATOM 1549 C CA . LEU B 1 43 ? 133.083 96.991 143.467 1.00 75.71 41 LEU B CA 1
ATOM 1550 C C . LEU B 1 43 ? 133.738 96.601 142.149 1.00 75.71 41 LEU B C 1
ATOM 1551 O O . LEU B 1 43 ? 134.867 97.017 141.861 1.00 75.71 41 LEU B O 1
ATOM 1556 N N . GLU B 1 44 ? 133.041 95.809 141.329 1.00 78.64 42 GLU B N 1
ATOM 1557 C CA . GLU B 1 44 ? 133.628 95.294 140.097 1.00 78.64 42 GLU B CA 1
ATOM 1558 C C . GLU B 1 44 ? 134.000 96.399 139.118 1.00 78.64 42 GLU B C 1
ATOM 1559 O O . GLU B 1 44 ? 134.944 96.227 138.339 1.00 78.64 42 GLU B O 1
ATOM 1565 N N . SER B 1 45 ? 133.288 97.524 139.138 1.00 66.53 43 SER B N 1
ATOM 1566 C CA . SER B 1 45 ? 133.623 98.642 138.267 1.00 66.53 43 SER B CA 1
ATOM 1567 C C . SER B 1 45 ? 134.664 99.574 138.872 1.00 66.53 43 SER B C 1
ATOM 1568 O O . SER B 1 45 ? 135.106 100.503 138.189 1.00 66.53 43 SER B O 1
ATOM 1571 N N . GLN B 1 46 ? 135.059 99.354 140.127 1.00 59.62 44 GLN B N 1
ATOM 1572 C CA . GLN B 1 46 ? 136.030 100.243 140.763 1.00 59.62 44 GLN B CA 1
ATOM 1573 C C . GLN B 1 46 ? 137.373 100.256 140.042 1.00 59.62 44 GLN B C 1
ATOM 1574 O O . GLN B 1 46 ? 137.898 101.356 139.791 1.00 59.62 44 GLN B O 1
ATOM 1580 N N . PRO B 1 47 ? 137.989 99.118 139.691 1.00 55.56 45 PRO B N 1
ATOM 1581 C CA . PRO B 1 47 ? 139.299 99.199 139.019 1.00 55.56 45 PRO B CA 1
ATOM 1582 C C . PRO B 1 47 ? 139.239 99.859 137.654 1.00 55.56 45 PRO B C 1
ATOM 1583 O O . PRO B 1 47 ? 140.023 100.778 137.381 1.00 55.56 45 PRO B O 1
ATOM 1587 N N . PHE B 1 48 ? 138.316 99.419 136.792 1.00 48.32 46 PHE B N 1
ATOM 1588 C CA . PHE B 1 48 ? 138.258 99.928 135.424 1.00 48.32 46 PHE B CA 1
ATOM 1589 C C . PHE B 1 48 ? 138.152 101.447 135.397 1.00 48.32 46 PHE B C 1
ATOM 1590 O O . PHE B 1 48 ? 138.922 102.116 134.694 1.00 48.32 46 PHE B O 1
ATOM 1598 N N . LEU B 1 49 ? 137.223 102.010 136.176 1.00 41.61 47 LEU B N 1
ATOM 1599 C CA . LEU B 1 49 ? 137.086 103.462 136.243 1.00 41.61 47 LEU B CA 1
ATOM 1600 C C . LEU B 1 49 ? 138.417 104.125 136.565 1.00 41.61 47 LEU B C 1
ATOM 1601 O O . LEU B 1 49 ? 138.793 105.118 135.928 1.00 41.61 47 LEU B O 1
ATOM 1606 N N . ARG B 1 50 ? 139.155 103.569 137.531 1.00 43.94 48 ARG B N 1
ATOM 1607 C CA . ARG B 1 50 ? 140.454 104.127 137.888 1.00 43.94 48 ARG B CA 1
ATOM 1608 C C . ARG B 1 50 ? 141.336 104.282 136.659 1.00 43.94 48 ARG B C 1
ATOM 1609 O O . ARG B 1 50 ? 141.925 105.348 136.439 1.00 43.94 48 ARG B O 1
ATOM 1617 N N . GLN B 1 51 ? 141.398 103.244 135.819 1.00 43.98 49 GLN B N 1
ATOM 1618 C CA . GLN B 1 51 ? 142.233 103.315 134.626 1.00 43.98 49 GLN B CA 1
ATOM 1619 C C . GLN B 1 51 ? 141.834 104.496 133.754 1.00 43.98 49 GLN B C 1
ATOM 1620 O O . GLN B 1 51 ? 142.698 105.239 133.270 1.00 43.98 49 GLN B O 1
ATOM 1626 N N . MET B 1 52 ? 140.525 104.709 133.580 1.00 40.64 50 MET B N 1
ATOM 1627 C CA . MET B 1 52 ? 140.060 105.860 132.814 1.00 40.64 50 MET B CA 1
ATOM 1628 C C . MET B 1 52 ? 140.663 107.149 133.350 1.00 40.64 50 MET B C 1
ATOM 1629 O O . MET B 1 52 ? 141.200 107.958 132.581 1.00 40.64 50 MET B O 1
ATOM 1634 N N . GLY B 1 53 ? 140.635 107.330 134.673 1.00 30.84 51 GLY B N 1
ATOM 1635 C CA . GLY B 1 53 ? 141.214 108.529 135.250 1.00 30.84 51 GLY B CA 1
ATOM 1636 C C . GLY B 1 53 ? 142.662 108.711 134.847 1.00 30.84 51 GLY B C 1
ATOM 1637 O O . GLY B 1 53 ? 143.080 109.814 134.479 1.00 30.84 51 GLY B O 1
ATOM 1638 N N . ILE B 1 54 ? 143.432 107.619 134.857 1.00 34.18 52 ILE B N 1
ATOM 1639 C CA . ILE B 1 54 ? 144.835 107.694 134.463 1.00 34.18 52 ILE B CA 1
ATOM 1640 C C . ILE B 1 54 ? 144.953 108.296 133.071 1.00 34.18 52 ILE B C 1
ATOM 1641 O O . ILE B 1 54 ? 145.745 109.219 132.838 1.00 34.18 52 ILE B O 1
ATOM 1646 N N . ALA B 1 55 ? 144.123 107.820 132.139 1.00 33.14 53 ALA B N 1
ATOM 1647 C CA . ALA B 1 55 ? 144.185 108.324 130.772 1.00 33.14 53 ALA B CA 1
ATOM 1648 C C . ALA B 1 55 ? 143.944 109.826 130.741 1.00 33.14 53 ALA B C 1
ATOM 1649 O O . ALA B 1 55 ? 144.622 110.561 130.011 1.00 33.14 53 ALA B O 1
ATOM 1651 N N . LEU B 1 56 ? 143.006 110.306 131.561 1.00 23.97 54 LEU B N 1
ATOM 1652 C CA . LEU B 1 56 ? 142.719 111.736 131.591 1.00 23.97 54 LEU B CA 1
ATOM 1653 C C . LEU B 1 56 ? 143.960 112.522 131.986 1.00 23.97 54 LEU B C 1
ATOM 1654 O O . LEU B 1 56 ? 144.246 113.585 131.420 1.00 23.97 54 LEU B O 1
ATOM 1659 N N . ALA B 1 57 ? 144.731 111.995 132.940 1.00 28.87 55 ALA B N 1
ATOM 1660 C CA . ALA B 1 57 ? 145.919 112.706 133.393 1.00 28.87 55 ALA B CA 1
ATOM 1661 C C . ALA B 1 57 ? 146.965 112.795 132.289 1.00 28.87 55 ALA B C 1
ATOM 1662 O O . ALA B 1 57 ? 147.831 113.676 132.315 1.00 28.87 55 ALA B O 1
ATOM 1664 N N . ASP B 1 58 ? 146.903 111.889 131.309 1.00 38.76 56 ASP B N 1
ATOM 1665 C CA . ASP B 1 58 ? 147.830 111.972 130.185 1.00 38.76 56 ASP B CA 1
ATOM 1666 C C . ASP B 1 58 ? 147.514 113.169 129.299 1.00 38.76 56 ASP B C 1
ATOM 1667 O O . ASP B 1 58 ? 148.402 113.701 128.622 1.00 38.76 56 ASP B O 1
ATOM 1672 N N . GLN B 1 59 ? 146.252 113.605 129.285 1.00 35.37 57 GLN B N 1
ATOM 1673 C CA . GLN B 1 59 ? 145.873 114.717 128.421 1.00 35.37 57 GLN B CA 1
ATOM 1674 C C . GLN B 1 59 ? 146.480 116.035 128.885 1.00 35.37 57 GLN B C 1
ATOM 1675 O O . GLN B 1 59 ? 146.931 116.834 128.056 1.00 35.37 57 GLN B O 1
ATOM 1681 N N . TYR B 1 60 ? 146.512 116.279 130.195 1.00 34.84 58 TYR B N 1
ATOM 1682 C CA . TYR B 1 60 ? 146.848 117.588 130.757 1.00 34.84 58 TYR B CA 1
ATOM 1683 C C . TYR B 1 60 ? 148.008 117.447 131.733 1.00 34.84 58 TYR B C 1
ATOM 1684 O O . TYR B 1 60 ? 147.806 117.376 132.953 1.00 34.84 58 TYR B O 1
ATOM 1693 N N . PRO B 1 61 ? 149.240 117.402 131.232 1.00 40.24 59 PRO B N 1
ATOM 1694 C CA . PRO B 1 61 ? 150.398 117.335 132.129 1.00 40.24 59 PRO B CA 1
ATOM 1695 C C . PRO B 1 61 ? 150.630 118.651 132.855 1.00 40.24 59 PRO B C 1
ATOM 1696 O O . PRO B 1 61 ? 150.226 119.723 132.398 1.00 40.24 59 PRO B O 1
ATOM 1700 N N . LEU B 1 62 ? 151.291 118.555 134.007 1.00 49.75 60 LEU B N 1
ATOM 1701 C CA . LEU B 1 62 ? 151.672 119.697 134.824 1.00 49.75 60 LEU B CA 1
ATOM 1702 C C . LEU B 1 62 ? 153.154 120.009 134.681 1.00 49.75 60 LEU B C 1
ATOM 1703 O O . LEU B 1 62 ? 153.964 119.126 134.383 1.00 49.75 60 LEU B O 1
ATOM 1708 N N . PRO B 1 63 ? 153.541 121.264 134.888 1.00 52.64 61 PRO B N 1
ATOM 1709 C CA . PRO B 1 63 ? 154.965 121.606 134.906 1.00 52.64 61 PRO B CA 1
ATOM 1710 C C . PRO B 1 63 ? 155.643 121.097 136.170 1.00 52.64 61 PRO B C 1
ATOM 1711 O O . PRO B 1 63 ? 154.999 120.734 137.156 1.00 52.64 61 PRO B O 1
ATOM 1715 N N . ALA B 1 64 ? 156.971 121.072 136.116 1.00 59.05 62 ALA B N 1
ATOM 1716 C CA . ALA B 1 64 ? 157.762 120.555 137.223 1.00 59.05 62 ALA B CA 1
ATOM 1717 C C . ALA B 1 64 ? 157.546 121.385 138.484 1.00 59.05 62 ALA B C 1
ATOM 1718 O O . ALA B 1 64 ? 157.403 122.609 138.436 1.00 59.05 62 ALA B O 1
ATOM 1720 N N . SER B 1 65 ? 157.520 120.697 139.623 1.00 85.18 63 SER B N 1
ATOM 1721 C CA . SER B 1 65 ? 157.323 121.324 140.922 1.00 85.18 63 SER B CA 1
ATOM 1722 C C . SER B 1 65 ? 158.431 120.886 141.867 1.00 85.18 63 SER B C 1
ATOM 1723 O O . SER B 1 65 ? 158.894 119.743 141.806 1.00 85.18 63 SER B O 1
ATOM 1726 N N . GLU B 1 66 ? 158.851 121.799 142.741 1.00 81.92 64 GLU B N 1
ATOM 1727 C CA . GLU B 1 66 ? 159.933 121.538 143.680 1.00 81.92 64 GLU B CA 1
ATOM 1728 C C . GLU B 1 66 ? 159.485 121.478 145.131 1.00 81.92 64 GLU B C 1
ATOM 1729 O O . GLU B 1 66 ? 160.158 120.843 145.944 1.00 81.92 64 GLU B O 1
ATOM 1735 N N . THR B 1 67 ? 158.370 122.120 145.474 1.00 73.62 65 THR B N 1
ATOM 1736 C CA . THR B 1 67 ? 157.863 122.142 146.837 1.00 73.62 65 THR B CA 1
ATOM 1737 C C . THR B 1 67 ? 156.403 121.714 146.843 1.00 73.62 65 THR B C 1
ATOM 1738 O O . THR B 1 67 ? 155.718 121.749 145.818 1.00 73.62 65 THR B O 1
ATOM 1742 N N . VAL B 1 68 ? 155.934 121.298 148.023 1.00 66.47 66 VAL B N 1
ATOM 1743 C CA . VAL B 1 68 ? 154.550 120.850 148.157 1.00 66.47 66 VAL B CA 1
ATOM 1744 C C . VAL B 1 68 ? 153.586 122.001 147.898 1.00 66.47 66 VAL B C 1
ATOM 1745 O O . VAL B 1 68 ? 152.501 121.806 147.336 1.00 66.47 66 VAL B O 1
ATOM 1749 N N . GLY B 1 69 ? 153.961 123.216 148.302 1.00 58.91 67 GLY B N 1
ATOM 1750 C CA . GLY B 1 69 ? 153.107 124.364 148.047 1.00 58.91 67 GLY B CA 1
ATOM 1751 C C . GLY B 1 69 ? 152.965 124.672 146.568 1.00 58.91 67 GLY B C 1
ATOM 1752 O O . GLY B 1 69 ? 151.875 125.005 146.095 1.00 58.91 67 GLY B O 1
ATOM 1753 N N . GLU B 1 70 ? 154.064 124.568 145.818 1.00 65.59 68 GLU B N 1
ATOM 1754 C CA . GLU B 1 70 ? 154.006 124.838 144.385 1.00 65.59 68 GLU B CA 1
ATOM 1755 C C . GLU B 1 70 ? 153.144 123.794 143.682 1.00 65.59 68 GLU B C 1
ATOM 1756 O O . GLU B 1 70 ? 152.339 124.123 142.802 1.00 65.59 68 GLU B O 1
ATOM 1762 N N . LEU B 1 71 ? 153.291 122.525 144.076 1.00 61.93 69 LEU B N 1
ATOM 1763 C CA . LEU B 1 71 ? 152.453 121.465 143.523 1.00 61.93 69 LEU B CA 1
ATOM 1764 C C . LEU B 1 71 ? 150.987 121.693 143.864 1.00 61.93 69 LEU B C 1
ATOM 1765 O O . LEU B 1 71 ? 150.101 121.454 143.032 1.00 61.93 69 LEU B O 1
ATOM 1770 N N . GLU B 1 72 ? 150.710 122.143 145.091 1.00 71.59 70 GLU B N 1
ATOM 1771 C CA . GLU B 1 72 ? 149.344 122.491 145.460 1.00 71.59 70 GLU B CA 1
ATOM 1772 C C . GLU B 1 72 ? 148.812 123.609 144.578 1.00 71.59 70 GLU B C 1
ATOM 1773 O O . GLU B 1 72 ? 147.651 123.581 144.162 1.00 71.59 70 GLU B O 1
ATOM 1779 N N . ALA B 1 73 ? 149.649 124.607 144.289 1.00 55.80 71 ALA B N 1
ATOM 1780 C CA . ALA B 1 73 ? 149.234 125.699 143.414 1.00 55.80 71 ALA B CA 1
ATOM 1781 C C . ALA B 1 73 ? 148.898 125.187 142.018 1.00 55.80 71 ALA B C 1
ATOM 1782 O O . ALA B 1 73 ? 147.888 125.584 141.426 1.00 55.80 71 ALA B O 1
ATOM 1784 N N . ASN B 1 74 ? 149.736 124.299 141.476 1.00 50.15 72 ASN B N 1
ATOM 1785 C CA . ASN B 1 74 ? 149.471 123.756 140.144 1.00 50.15 72 ASN B CA 1
ATOM 1786 C C . ASN B 1 74 ? 148.177 122.949 140.117 1.00 50.15 72 ASN B C 1
ATOM 1787 O O . ASN B 1 74 ? 147.356 123.104 139.201 1.00 50.15 72 ASN B O 1
ATOM 1792 N N . ILE B 1 75 ? 147.981 122.079 141.111 1.00 40.55 73 ILE B N 1
ATOM 1793 C CA . ILE B 1 75 ? 146.769 121.267 141.161 1.00 40.55 73 ILE B CA 1
ATOM 1794 C C . ILE B 1 75 ? 145.542 122.155 141.320 1.00 40.55 73 ILE B C 1
ATOM 1795 O O . ILE B 1 75 ? 144.508 121.937 140.676 1.00 40.55 73 ILE B O 1
ATOM 1800 N N . ASN B 1 76 ? 145.638 123.172 142.178 1.00 39.20 74 ASN B N 1
ATOM 1801 C CA . ASN B 1 76 ? 144.526 124.090 142.382 1.00 39.20 74 ASN B CA 1
ATOM 1802 C C . ASN B 1 76 ? 144.192 124.836 141.098 1.00 39.20 74 ASN B C 1
ATOM 1803 O O . ASN B 1 76 ? 143.015 125.006 140.760 1.00 39.20 74 ASN B O 1
ATOM 1808 N N . ALA B 1 77 ? 145.214 125.282 140.365 1.00 33.30 75 ALA B N 1
ATOM 1809 C CA . ALA B 1 77 ? 144.978 125.976 139.103 1.00 33.30 75 ALA B CA 1
ATOM 1810 C C . ALA B 1 77 ? 144.290 125.063 138.096 1.00 33.30 75 ALA B C 1
ATOM 1811 O O . ALA B 1 77 ? 143.349 125.477 137.408 1.00 33.30 75 ALA B O 1
ATOM 1813 N N . GLN B 1 78 ? 144.744 123.811 137.995 1.00 30.09 76 GLN B N 1
ATOM 1814 C CA . GLN B 1 78 ? 144.122 122.890 137.046 1.00 30.09 76 GLN B CA 1
ATOM 1815 C C . GLN B 1 78 ? 142.674 122.589 137.419 1.00 30.09 76 GLN B C 1
ATOM 1816 O O . GLN B 1 78 ? 141.796 122.554 136.548 1.00 30.09 76 GLN B O 1
ATOM 1822 N N . LEU B 1 79 ? 142.402 122.366 138.707 1.00 19.95 77 LEU B N 1
ATOM 1823 C CA . LEU B 1 79 ? 141.026 122.116 139.129 1.00 19.95 77 LEU B CA 1
ATOM 1824 C C . LEU B 1 79 ? 140.143 123.339 138.908 1.00 19.95 77 LEU B C 1
ATOM 1825 O O . LEU B 1 79 ? 138.973 123.206 138.530 1.00 19.95 77 LEU B O 1
ATOM 1830 N N . ALA B 1 80 ? 140.679 124.539 139.142 1.00 20.39 78 ALA B N 1
ATOM 1831 C CA . ALA B 1 80 ? 139.921 125.750 138.847 1.00 20.39 78 ALA B CA 1
ATOM 1832 C C . ALA B 1 80 ? 139.636 125.864 137.356 1.00 20.39 78 ALA B C 1
ATOM 1833 O O . ALA B 1 80 ? 138.564 126.332 136.954 1.00 20.39 78 ALA B O 1
ATOM 1835 N N . ARG B 1 81 ? 140.589 125.447 136.521 1.00 23.77 79 ARG B N 1
ATOM 1836 C CA . ARG B 1 81 ? 140.355 125.408 135.082 1.00 23.77 79 ARG B CA 1
ATOM 1837 C C . ARG B 1 81 ? 139.220 124.448 134.748 1.00 23.77 79 ARG B C 1
ATOM 1838 O O . ARG B 1 81 ? 138.357 124.748 133.916 1.00 23.77 79 ARG B O 1
ATOM 1846 N N . PHE B 1 82 ? 139.208 123.281 135.393 1.00 19.68 80 PHE B N 1
ATOM 1847 C CA . PHE B 1 82 ? 138.099 122.346 135.249 1.00 19.68 80 PHE B CA 1
ATOM 1848 C C . PHE B 1 82 ? 136.811 122.844 135.888 1.00 19.68 80 PHE B C 1
ATOM 1849 O O . PHE B 1 82 ? 135.728 122.435 135.458 1.00 19.68 80 PHE B O 1
ATOM 1857 N N . GLY B 1 83 ? 136.898 123.709 136.893 1.00 15.81 81 GLY B N 1
ATOM 1858 C CA . GLY B 1 83 ? 135.708 124.113 137.624 1.00 15.81 81 GLY B CA 1
ATOM 1859 C C . GLY B 1 83 ? 135.086 122.989 138.422 1.00 15.81 81 GLY B C 1
ATOM 1860 O O . GLY B 1 83 ? 133.859 122.831 138.419 1.00 15.81 81 GLY B O 1
ATOM 1861 N N . TRP B 1 84 ? 135.910 122.198 139.109 1.00 12.14 82 TRP B N 1
ATOM 1862 C CA . TRP B 1 84 ? 135.434 121.073 139.900 1.00 12.14 82 TRP B CA 1
ATOM 1863 C C . TRP B 1 84 ? 135.417 121.354 141.396 1.00 12.14 82 TRP B C 1
ATOM 1864 O O . TRP B 1 84 ? 134.819 120.578 142.147 1.00 12.14 82 TRP B O 1
ATOM 1875 N N . GLY B 1 85 ? 136.053 122.432 141.844 1.00 17.47 83 GLY B N 1
ATOM 1876 C CA . GLY B 1 85 ? 136.134 122.726 143.260 1.00 17.47 83 GLY B CA 1
ATOM 1877 C C . GLY B 1 85 ? 137.538 123.086 143.697 1.00 17.47 83 GLY B C 1
ATOM 1878 O O . GLY B 1 85 ? 138.290 123.698 142.934 1.00 17.47 83 GLY B O 1
ATOM 1879 N N . CYS B 1 86 ? 137.907 122.713 144.921 1.00 25.67 84 CYS B N 1
ATOM 1880 C CA . CYS B 1 86 ? 139.226 123.020 145.450 1.00 25.67 84 CYS B CA 1
ATOM 1881 C C . CYS B 1 86 ? 139.721 121.865 146.308 1.00 25.67 84 CYS B C 1
ATOM 1882 O O . CYS B 1 86 ? 138.942 121.045 146.804 1.00 25.67 84 CYS B O 1
ATOM 1885 N N . VAL B 1 87 ? 141.042 121.812 146.467 1.00 45.61 85 VAL B N 1
ATOM 1886 C CA . VAL B 1 87 ? 141.708 120.802 147.276 1.00 45.61 85 VAL B CA 1
ATOM 1887 C C . VAL B 1 87 ? 142.809 121.479 148.081 1.00 45.61 85 VAL B C 1
ATOM 1888 O O . VAL B 1 87 ? 143.399 122.476 147.652 1.00 45.61 85 VAL B O 1
ATOM 1892 N N . GLU B 1 88 ? 143.066 120.943 149.271 1.00 75.01 86 GLU B N 1
ATOM 1893 C CA . GLU B 1 88 ? 144.121 121.440 150.145 1.00 75.01 86 GLU B CA 1
ATOM 1894 C C . GLU B 1 88 ? 144.977 120.272 150.609 1.00 75.01 86 GLU B C 1
ATOM 1895 O O . GLU B 1 88 ? 144.477 119.153 150.766 1.00 75.01 86 GLU B O 1
ATOM 1901 N N . ILE B 1 89 ? 146.263 120.535 150.826 1.00 75.63 87 ILE B N 1
ATOM 1902 C CA . ILE B 1 89 ? 147.246 119.508 151.153 1.00 75.63 87 ILE B CA 1
ATOM 1903 C C . ILE B 1 89 ? 147.614 119.638 152.626 1.00 75.63 87 ILE B C 1
ATOM 1904 O O . ILE B 1 89 ? 147.705 120.752 153.158 1.00 75.63 87 ILE B O 1
ATOM 1909 N N . ASP B 1 90 ? 147.785 118.498 153.291 1.00 93.30 88 ASP B N 1
ATOM 1910 C CA . ASP B 1 90 ? 148.337 118.435 154.634 1.00 93.30 88 ASP B CA 1
ATOM 1911 C C . ASP B 1 90 ? 149.383 117.331 154.687 1.00 93.30 88 ASP B C 1
ATOM 1912 O O . ASP B 1 90 ? 149.234 116.280 154.055 1.00 93.30 88 ASP B O 1
ATOM 1917 N N . THR B 1 91 ? 150.446 117.574 155.447 1.00 106.76 89 THR B N 1
ATOM 1918 C CA . THR B 1 91 ? 151.568 116.651 155.539 1.00 106.76 89 THR B CA 1
ATOM 1919 C C . THR B 1 91 ? 151.699 116.142 156.966 1.00 106.76 89 THR B C 1
ATOM 1920 O O . THR B 1 91 ? 151.575 116.914 157.923 1.00 106.76 89 THR B O 1
ATOM 1924 N N . SER B 1 92 ? 151.926 114.841 157.102 1.00 113.26 90 SER B N 1
ATOM 1925 C CA . SER B 1 92 ? 152.164 114.197 158.383 1.00 113.26 90 SER B CA 1
ATOM 1926 C C . SER B 1 92 ? 153.604 113.706 158.449 1.00 113.26 90 SER B C 1
ATOM 1927 O O . SER B 1 92 ? 154.429 114.000 157.580 1.00 113.26 90 SER B O 1
ATOM 1930 N N . ASP B 1 93 ? 153.901 112.950 159.508 1.00 123.67 91 ASP B N 1
ATOM 1931 C CA . ASP B 1 93 ? 155.248 112.427 159.692 1.00 123.67 91 ASP B CA 1
ATOM 1932 C C . ASP B 1 93 ? 155.669 111.489 158.568 1.00 123.67 91 ASP B C 1
ATOM 1933 O O . ASP B 1 93 ? 156.847 111.478 158.196 1.00 123.67 91 ASP B O 1
ATOM 1938 N N . THR B 1 94 ? 154.742 110.702 158.020 1.00 118.48 92 THR B N 1
ATOM 1939 C CA . THR B 1 94 ? 155.074 109.729 156.986 1.00 118.48 92 THR B CA 1
ATOM 1940 C C . THR B 1 94 ? 154.188 109.785 155.749 1.00 118.48 92 THR B C 1
ATOM 1941 O O . THR B 1 94 ? 154.645 109.368 154.677 1.00 118.48 92 THR B O 1
ATOM 1945 N N . ASP B 1 95 ? 152.956 110.278 155.847 1.00 110.00 93 ASP B N 1
ATOM 1946 C CA . ASP B 1 95 ? 152.006 110.217 154.746 1.00 110.00 93 ASP B CA 1
ATOM 1947 C C . ASP B 1 95 ? 151.293 111.552 154.577 1.00 110.00 93 ASP B C 1
ATOM 1948 O O . ASP B 1 95 ? 151.285 112.391 155.482 1.00 110.00 93 ASP B O 1
ATOM 1953 N N . LEU B 1 96 ? 150.702 111.743 153.400 1.00 93.60 94 LEU B N 1
ATOM 1954 C CA . LEU B 1 96 ? 150.036 112.988 153.044 1.00 93.60 94 LEU B CA 1
ATOM 1955 C C . LEU B 1 96 ? 148.524 112.801 153.006 1.00 93.60 94 LEU B C 1
ATOM 1956 O O . LEU B 1 96 ? 148.021 111.689 152.826 1.00 93.60 94 LEU B O 1
ATOM 1961 N N . THR B 1 97 ? 147.799 113.907 153.171 1.00 88.39 95 THR B N 1
ATOM 1962 C CA . THR B 1 97 ? 146.343 113.908 153.111 1.00 88.39 95 THR B CA 1
ATOM 1963 C C . THR B 1 97 ? 145.876 115.045 152.213 1.00 88.39 95 THR B C 1
ATOM 1964 O O . THR B 1 97 ? 146.418 116.153 152.273 1.00 88.39 95 THR B O 1
ATOM 1968 N N . LEU B 1 98 ? 144.879 114.765 151.380 1.00 71.27 96 LEU B N 1
ATOM 1969 C CA . LEU B 1 98 ? 144.303 115.750 150.472 1.00 71.27 96 LEU B CA 1
ATOM 1970 C C . LEU B 1 98 ? 142.828 115.915 150.804 1.00 71.27 96 LEU B C 1
ATOM 1971 O O . LEU B 1 98 ? 142.070 114.942 150.761 1.00 71.27 96 LEU B O 1
ATOM 1976 N N . ARG B 1 99 ? 142.417 117.138 151.121 1.00 60.09 97 ARG B N 1
ATOM 1977 C CA . ARG B 1 99 ? 141.023 117.430 151.424 1.00 60.09 97 ARG B CA 1
ATOM 1978 C C . ARG B 1 99 ? 140.378 118.118 150.229 1.00 60.09 97 ARG B C 1
ATOM 1979 O O . ARG B 1 99 ? 140.812 119.200 149.823 1.00 60.09 97 ARG B O 1
ATOM 1987 N N . HIS B 1 100 ? 139.345 117.487 149.674 1.00 44.33 98 HIS B N 1
ATOM 1988 C CA . HIS B 1 100 ? 138.621 117.982 148.513 1.00 44.33 98 HIS B CA 1
ATOM 1989 C C . HIS B 1 100 ? 137.281 118.537 148.971 1.00 44.33 98 HIS B C 1
ATOM 1990 O O . HIS B 1 100 ? 136.504 117.832 149.628 1.00 44.33 98 HIS B O 1
ATOM 1997 N N . GLN B 1 101 ? 137.011 119.794 148.619 1.00 30.73 99 GLN B N 1
ATOM 1998 C CA . GLN B 1 101 ? 135.807 120.486 149.050 1.00 30.73 99 GLN B CA 1
ATOM 1999 C C . GLN B 1 101 ? 134.963 120.857 147.840 1.00 30.73 99 GLN B C 1
ATOM 2000 O O . GLN B 1 101 ? 135.459 120.917 146.711 1.00 30.73 99 GLN B O 1
ATOM 2006 N N . ALA B 1 102 ? 133.674 121.101 148.093 1.00 25.06 100 ALA B N 1
ATOM 2007 C CA . ALA B 1 102 ? 132.714 121.482 147.056 1.00 25.06 100 ALA B CA 1
ATOM 2008 C C . ALA B 1 102 ? 132.637 120.431 145.950 1.00 25.06 100 ALA B C 1
ATOM 2009 O O . ALA B 1 102 ? 132.784 120.742 144.767 1.00 25.06 100 ALA B O 1
ATOM 2011 N N . LEU B 1 103 ? 132.410 119.181 146.337 1.00 29.95 101 LEU B N 1
ATOM 2012 C CA . LEU B 1 103 ? 132.287 118.110 145.362 1.00 29.95 101 LEU B CA 1
ATOM 2013 C C . LEU B 1 103 ? 131.010 118.295 144.542 1.00 29.95 101 LEU B C 1
ATOM 2014 O O . LEU B 1 103 ? 129.971 118.671 145.092 1.00 29.95 101 LEU B O 1
ATOM 2019 N N . PRO B 1 104 ? 131.059 118.055 143.231 1.00 17.77 102 PRO B N 1
ATOM 2020 C CA . PRO B 1 104 ? 129.848 118.197 142.412 1.00 17.77 102 PRO B CA 1
ATOM 2021 C C . PRO B 1 104 ? 128.748 117.249 142.868 1.00 17.77 102 PRO B C 1
ATOM 2022 O O . PRO B 1 104 ? 129.008 116.127 143.305 1.00 17.77 102 PRO B O 1
ATOM 2026 N N . VAL B 1 105 ? 127.508 117.717 142.761 1.00 18.12 103 VAL B N 1
ATOM 2027 C CA . VAL B 1 105 ? 126.334 116.990 143.231 1.00 18.12 103 VAL B CA 1
ATOM 2028 C C . VAL B 1 105 ? 125.352 116.856 142.078 1.00 18.12 103 VAL B C 1
ATOM 2029 O O . VAL B 1 105 ? 125.063 117.837 141.382 1.00 18.12 103 VAL B O 1
ATOM 2033 N N . SER B 1 106 ? 124.841 115.643 141.875 1.00 29.23 104 SER B N 1
ATOM 2034 C CA . SER B 1 106 ? 123.861 115.412 140.823 1.00 29.23 104 SER B CA 1
ATOM 2035 C C . SER B 1 106 ? 122.530 116.061 141.180 1.00 29.23 104 SER B C 1
ATOM 2036 O O . SER B 1 106 ? 122.200 116.237 142.356 1.00 29.23 104 SER B O 1
ATOM 2039 N N . ARG B 1 107 ? 121.762 116.418 140.149 1.00 29.58 105 ARG B N 1
ATOM 2040 C CA . ARG B 1 107 ? 120.485 117.086 140.374 1.00 29.58 105 ARG B CA 1
ATOM 2041 C C . ARG B 1 107 ? 119.462 116.154 141.011 1.00 29.58 105 ARG B C 1
ATOM 2042 O O . ARG B 1 107 ? 118.665 116.590 141.850 1.00 29.58 105 ARG B O 1
ATOM 2050 N N . VAL B 1 108 ? 119.464 114.879 140.631 1.00 58.39 106 VAL B N 1
ATOM 2051 C CA . VAL B 1 108 ? 118.538 113.904 141.201 1.00 58.39 106 VAL B CA 1
ATOM 2052 C C . VAL B 1 108 ? 119.078 113.480 142.564 1.00 58.39 106 VAL B C 1
ATOM 2053 O O . VAL B 1 108 ? 120.222 113.034 142.679 1.00 58.39 106 VAL B O 1
ATOM 2057 N N . GLU B 1 109 ? 118.250 113.619 143.601 1.00 66.55 107 GLU B N 1
ATOM 2058 C CA . GLU B 1 109 ? 118.705 113.329 144.957 1.00 66.55 107 GLU B CA 1
ATOM 2059 C C . GLU B 1 109 ? 118.803 111.829 145.209 1.00 66.55 107 GLU B C 1
ATOM 2060 O O . GLU B 1 109 ? 119.656 111.377 145.982 1.00 66.55 107 GLU B O 1
ATOM 2066 N N . ASP B 1 110 ? 117.931 111.041 144.573 1.00 69.54 108 ASP B N 1
ATOM 2067 C CA . ASP B 1 110 ? 117.859 109.615 144.880 1.00 69.54 108 ASP B CA 1
ATOM 2068 C C . ASP B 1 110 ? 119.147 108.890 144.506 1.00 69.54 108 ASP B C 1
ATOM 2069 O O . ASP B 1 110 ? 119.712 108.152 145.322 1.00 69.54 108 ASP B O 1
ATOM 2074 N N . GLN B 1 111 ? 119.630 109.088 143.282 1.00 54.20 109 GLN B N 1
ATOM 2075 C CA . GLN B 1 111 ? 120.834 108.419 142.806 1.00 54.20 109 GLN B CA 1
ATOM 2076 C C . GLN B 1 111 ? 122.115 109.077 143.304 1.00 54.20 109 GLN B C 1
ATOM 2077 O O . GLN B 1 111 ? 123.184 108.455 143.220 1.00 54.20 109 GLN B O 1
ATOM 2083 N N . GLN B 1 112 ? 122.009 110.294 143.850 1.00 54.52 110 GLN B N 1
ATOM 2084 C CA . GLN B 1 112 ? 123.181 111.126 144.112 1.00 54.52 110 GLN B CA 1
ATOM 2085 C C . GLN B 1 112 ? 124.245 110.365 144.890 1.00 54.52 110 GLN B C 1
ATOM 2086 O O . GLN B 1 112 ? 125.422 110.376 144.507 1.00 54.52 110 GLN B O 1
ATOM 2092 N N . SER B 1 113 ? 123.845 109.670 145.959 1.00 55.59 111 SER B N 1
ATOM 2093 C CA . SER B 1 113 ? 124.812 108.953 146.784 1.00 55.59 111 SER B CA 1
ATOM 2094 C C . SER B 1 113 ? 125.674 108.030 145.934 1.00 55.59 111 SER B C 1
ATOM 2095 O O . SER B 1 113 ? 126.908 108.128 145.952 1.00 55.59 111 SER B O 1
ATOM 2098 N N . ARG B 1 114 ? 125.036 107.171 145.129 1.00 48.87 112 ARG B N 1
ATOM 2099 C CA . ARG B 1 114 ? 125.798 106.287 144.254 1.00 48.87 112 ARG B CA 1
ATOM 2100 C C . ARG B 1 114 ? 126.774 107.087 143.406 1.00 48.87 112 ARG B C 1
ATOM 2101 O O . ARG B 1 114 ? 127.979 106.796 143.387 1.00 48.87 112 ARG B O 1
ATOM 2109 N N . TRP B 1 115 ? 126.277 108.149 142.763 1.00 33.44 113 TRP B N 1
ATOM 2110 C CA . TRP B 1 115 ? 127.128 108.982 141.924 1.00 33.44 113 TRP B CA 1
ATOM 2111 C C . TRP B 1 115 ? 128.382 109.401 142.670 1.00 33.44 113 TRP B C 1
ATOM 2112 O O . TRP B 1 115 ? 129.499 109.246 142.155 1.00 33.44 113 TRP B O 1
ATOM 2123 N N . CYS B 1 116 ? 128.221 109.865 143.916 1.00 41.13 114 CYS B N 1
ATOM 2124 C CA . CYS B 1 116 ? 129.373 110.335 144.675 1.00 41.13 114 CYS B CA 1
ATOM 2125 C C . CYS B 1 116 ? 130.470 109.284 144.693 1.00 41.13 114 CYS B C 1
ATOM 2126 O O . CYS B 1 116 ? 131.608 109.560 144.288 1.00 41.13 114 CYS B O 1
ATOM 2129 N N . HIS B 1 117 ? 130.121 108.048 145.067 1.00 44.86 115 HIS B N 1
ATOM 2130 C CA . HIS B 1 117 ? 131.125 106.993 145.128 1.00 44.86 115 HIS B CA 1
ATOM 2131 C C . HIS B 1 117 ? 131.857 106.881 143.801 1.00 44.86 115 HIS B C 1
ATOM 2132 O O . HIS B 1 117 ? 133.093 106.958 143.752 1.00 44.86 115 HIS B O 1
ATOM 2139 N N . ALA B 1 118 ? 131.099 106.789 142.704 1.00 33.06 116 ALA B N 1
ATOM 2140 C CA . ALA B 1 118 ? 131.717 106.652 141.392 1.00 33.06 116 ALA B CA 1
ATOM 2141 C C . ALA B 1 118 ? 132.727 107.763 141.161 1.00 33.06 116 ALA B C 1
ATOM 2142 O O . ALA B 1 118 ? 133.888 107.501 140.817 1.00 33.06 116 ALA B O 1
ATOM 2144 N N . PHE B 1 119 ? 132.324 109.010 141.428 1.00 40.45 117 PHE B N 1
ATOM 2145 C CA . PHE B 1 119 ? 133.216 110.129 141.160 1.00 40.45 117 PHE B CA 1
ATOM 2146 C C . PHE B 1 119 ? 134.525 109.959 141.914 1.00 40.45 117 PHE B C 1
ATOM 2147 O O . PHE B 1 119 ? 135.607 110.109 141.328 1.00 40.45 117 PHE B O 1
ATOM 2155 N N . CYS B 1 120 ? 134.443 109.570 143.191 1.00 50.30 118 CYS B N 1
ATOM 2156 C CA . CYS B 1 120 ? 135.655 109.419 143.984 1.00 50.30 118 CYS B CA 1
ATOM 2157 C C . CYS B 1 120 ? 136.637 108.493 143.289 1.00 50.30 118 CYS B C 1
ATOM 2158 O O . CYS B 1 120 ? 137.823 108.824 143.152 1.00 50.30 118 CYS B O 1
ATOM 2161 N N . ALA B 1 121 ? 136.140 107.365 142.769 1.00 37.62 119 ALA B N 1
ATOM 2162 C CA . ALA B 1 121 ? 137.017 106.407 142.109 1.00 37.62 119 ALA B CA 1
ATOM 2163 C C . ALA B 1 121 ? 137.842 107.091 141.030 1.00 37.62 119 ALA B C 1
ATOM 2164 O O . ALA B 1 121 ? 139.077 106.994 141.022 1.00 37.62 119 ALA B O 1
ATOM 2166 N N . ILE B 1 122 ? 137.177 107.855 140.157 1.00 38.60 120 ILE B N 1
ATOM 2167 C CA . ILE B 1 122 ? 137.895 108.514 139.072 1.00 38.60 120 ILE B CA 1
ATOM 2168 C C . ILE B 1 122 ? 139.020 109.360 139.636 1.00 38.60 120 ILE B C 1
ATOM 2169 O O . ILE B 1 122 ? 140.184 109.213 139.231 1.00 38.60 120 ILE B O 1
ATOM 2174 N N . LEU B 1 123 ? 138.711 110.183 140.645 1.00 44.14 121 LEU B N 1
ATOM 2175 C CA . LEU B 1 123 ? 139.718 111.082 141.193 1.00 44.14 121 LEU B CA 1
ATOM 2176 C C . LEU B 1 123 ? 140.962 110.308 141.586 1.00 44.14 121 LEU B C 1
ATOM 2177 O O . LEU B 1 123 ? 142.084 110.723 141.260 1.00 44.14 121 LEU B O 1
ATOM 2182 N N . GLU B 1 124 ? 140.773 109.144 142.222 1.00 52.67 122 GLU B N 1
ATOM 2183 C CA . GLU B 1 124 ? 141.905 108.322 142.629 1.00 52.67 122 GLU B CA 1
ATOM 2184 C C . GLU B 1 124 ? 142.917 108.218 141.504 1.00 52.67 122 GLU B C 1
ATOM 2185 O O . GLU B 1 124 ? 144.036 108.741 141.608 1.00 52.67 122 GLU B O 1
ATOM 2191 N N . GLY B 1 125 ? 142.494 107.647 140.373 1.00 46.39 123 GLY B N 1
ATOM 2192 C CA . GLY B 1 125 ? 143.429 107.443 139.282 1.00 46.39 123 GLY B CA 1
ATOM 2193 C C . GLY B 1 125 ? 144.126 108.731 138.908 1.00 46.39 123 GLY B C 1
ATOM 2194 O O . GLY B 1 125 ? 145.360 108.807 138.905 1.00 46.39 123 GLY B O 1
ATOM 2195 N N . LEU B 1 126 ? 143.341 109.791 138.704 1.00 39.79 124 LEU B N 1
ATOM 2196 C CA . LEU B 1 126 ? 143.919 111.063 138.299 1.00 39.79 124 LEU B CA 1
ATOM 2197 C C . LEU B 1 126 ? 144.994 111.482 139.288 1.00 39.79 124 LEU B C 1
ATOM 2198 O O . LEU B 1 126 ? 146.163 111.666 138.914 1.00 39.79 124 LEU B O 1
ATOM 2203 N N . TYR B 1 127 ? 144.640 111.511 140.578 1.00 39.11 125 TYR B N 1
ATOM 2204 C CA . TYR B 1 127 ? 145.584 111.987 141.580 1.00 39.11 125 TYR B CA 1
ATOM 2205 C C . TYR B 1 127 ? 146.882 111.206 141.500 1.00 39.11 125 TYR B C 1
ATOM 2206 O O . TYR B 1 127 ? 147.971 111.797 141.495 1.00 39.11 125 TYR B O 1
ATOM 2215 N N . VAL B 1 128 ? 146.781 109.883 141.333 1.00 43.60 126 VAL B N 1
ATOM 2216 C CA . VAL B 1 128 ? 147.981 109.057 141.348 1.00 43.60 126 VAL B CA 1
ATOM 2217 C C . VAL B 1 128 ? 148.962 109.551 140.301 1.00 43.60 126 VAL B C 1
ATOM 2218 O O . VAL B 1 128 ? 150.121 109.857 140.613 1.00 43.60 126 VAL B O 1
ATOM 2222 N N . ARG B 1 129 ? 148.492 109.734 139.064 1.00 44.42 127 ARG B N 1
ATOM 2223 C CA . ARG B 1 129 ? 149.429 110.105 138.014 1.00 44.42 127 ARG B CA 1
ATOM 2224 C C . ARG B 1 129 ? 150.010 111.484 138.284 1.00 44.42 127 ARG B C 1
ATOM 2225 O O . ARG B 1 129 ? 151.201 111.720 138.042 1.00 44.42 127 ARG B O 1
ATOM 2233 N N . TRP B 1 130 ? 149.201 112.394 138.830 1.00 43.24 128 TRP B N 1
ATOM 2234 C CA . TRP B 1 130 ? 149.728 113.713 139.155 1.00 43.24 128 TRP B CA 1
ATOM 2235 C C . TRP B 1 130 ? 150.795 113.604 140.235 1.00 43.24 128 TRP B C 1
ATOM 2236 O O . TRP B 1 130 ? 151.840 114.263 140.162 1.00 43.24 128 TRP B O 1
ATOM 2247 N N . MET B 1 131 ? 150.568 112.741 141.228 1.00 60.98 129 MET B N 1
ATOM 2248 C CA . MET B 1 131 ? 151.597 112.514 142.235 1.00 60.98 129 MET B CA 1
ATOM 2249 C C . MET B 1 131 ? 152.816 111.848 141.612 1.00 60.98 129 MET B C 1
ATOM 2250 O O . MET B 1 131 ? 153.944 112.023 142.086 1.00 60.98 129 MET B O 1
ATOM 2255 N N . GLN B 1 132 ? 152.603 111.086 140.536 1.00 70.47 130 GLN B N 1
ATOM 2256 C CA . GLN B 1 132 ? 153.716 110.453 139.840 1.00 70.47 130 GLN B CA 1
ATOM 2257 C C . GLN B 1 132 ? 154.457 111.454 138.962 1.00 70.47 130 GLN B C 1
ATOM 2258 O O . GLN B 1 132 ? 155.478 111.116 138.350 1.00 70.47 130 GLN B O 1
ATOM 2264 N N . GLY B 1 133 ? 153.950 112.688 138.875 1.00 76.43 131 GLY B N 1
ATOM 2265 C CA . GLY B 1 133 ? 154.579 113.681 138.020 1.00 76.43 131 GLY B CA 1
ATOM 2266 C C . GLY B 1 133 ? 155.997 114.028 138.431 1.00 76.43 131 GLY B C 1
ATOM 2267 O O . GLY B 1 133 ? 156.797 114.470 137.601 1.00 76.43 131 GLY B O 1
ATOM 2268 N N . GLN B 1 134 ? 156.332 113.833 139.706 1.00 84.60 132 GLN B N 1
ATOM 2269 C CA . GLN B 1 134 ? 157.667 114.105 140.219 1.00 84.60 132 GLN B CA 1
ATOM 2270 C C . GLN B 1 134 ? 158.565 112.873 140.201 1.00 84.60 132 GLN B C 1
ATOM 2271 O O . GLN B 1 134 ? 159.651 112.898 140.791 1.00 84.60 132 GLN B O 1
ATOM 2277 N N . GLY B 1 135 ? 158.150 111.810 139.516 1.00 87.94 133 GLY B N 1
ATOM 2278 C CA . GLY B 1 135 ? 158.886 110.565 139.512 1.00 87.94 133 GLY B CA 1
ATOM 2279 C C . GLY B 1 135 ? 158.314 109.481 140.397 1.00 87.94 133 GLY B C 1
ATOM 2280 O O . GLY B 1 135 ? 159.037 108.532 140.728 1.00 87.94 133 GLY B O 1
ATOM 2281 N N . GLY B 1 136 ? 157.052 109.596 140.802 1.00 92.47 134 GLY B N 1
ATOM 2282 C CA . GLY B 1 136 ? 156.454 108.560 141.626 1.00 92.47 134 GLY B CA 1
ATOM 2283 C C . GLY B 1 136 ? 156.386 107.234 140.888 1.00 92.47 134 GLY B C 1
ATOM 2284 O O . GLY B 1 136 ? 156.144 107.183 139.680 1.00 92.47 134 GLY B O 1
ATOM 2285 N N . LYS B 1 137 ? 156.606 106.153 141.629 1.00 108.99 135 LYS B N 1
ATOM 2286 C CA . LYS B 1 137 ? 156.621 104.825 141.035 1.00 108.99 135 LYS B CA 1
ATOM 2287 C C . LYS B 1 137 ? 155.208 104.258 140.943 1.00 108.99 135 LYS B C 1
ATOM 2288 O O . LYS B 1 137 ? 154.249 104.825 141.473 1.00 108.99 135 LYS B O 1
ATOM 2294 N N . SER B 1 138 ? 155.087 103.124 140.250 1.00 120.19 136 SER B N 1
ATOM 2295 C CA . SER B 1 138 ? 153.769 102.556 139.982 1.00 120.19 136 SER B CA 1
ATOM 2296 C C . SER B 1 138 ? 153.175 101.872 141.208 1.00 120.19 136 SER B C 1
ATOM 2297 O O . SER B 1 138 ? 151.948 101.782 141.331 1.00 120.19 136 SER B O 1
ATOM 2300 N N . HIS B 1 139 ? 154.016 101.383 142.120 1.00 123.28 137 HIS B N 1
ATOM 2301 C CA . HIS B 1 139 ? 153.527 100.550 143.213 1.00 123.28 137 HIS B CA 1
ATOM 2302 C C . HIS B 1 139 ? 152.799 101.335 144.298 1.00 123.28 137 HIS B C 1
ATOM 2303 O O . HIS B 1 139 ? 152.195 100.719 145.183 1.00 123.28 137 HIS B O 1
ATOM 2310 N N . VAL B 1 140 ? 152.836 102.664 144.260 1.00 115.21 138 VAL B N 1
ATOM 2311 C CA . VAL B 1 140 ? 152.147 103.468 145.264 1.00 115.21 138 VAL B CA 1
ATOM 2312 C C . VAL B 1 140 ? 150.659 103.500 144.940 1.00 115.21 138 VAL B C 1
ATOM 2313 O O . VAL B 1 140 ? 150.262 103.402 143.773 1.00 115.21 138 VAL B O 1
ATOM 2317 N N . THR B 1 141 ? 149.830 103.626 145.975 1.00 116.04 139 THR B N 1
ATOM 2318 C CA . THR B 1 141 ? 148.383 103.610 145.828 1.00 116.04 139 THR B CA 1
ATOM 2319 C C . THR B 1 141 ? 147.747 104.729 146.644 1.00 116.04 139 THR B C 1
ATOM 2320 O O . THR B 1 141 ? 148.346 105.265 147.581 1.00 116.04 139 THR B O 1
ATOM 2324 N N . VAL B 1 142 ? 146.519 105.079 146.267 1.00 95.80 140 VAL B N 1
ATOM 2325 C CA . VAL B 1 142 ? 145.715 106.077 146.965 1.00 95.80 140 VAL B CA 1
ATOM 2326 C C . VAL B 1 142 ? 144.356 105.460 147.267 1.00 95.80 140 VAL B C 1
ATOM 2327 O O . VAL B 1 142 ? 143.720 104.885 146.376 1.00 95.80 140 VAL B O 1
ATOM 2331 N N . SER B 1 143 ? 143.911 105.578 148.518 1.00 88.05 141 SER B N 1
ATOM 2332 C CA . SER B 1 143 ? 142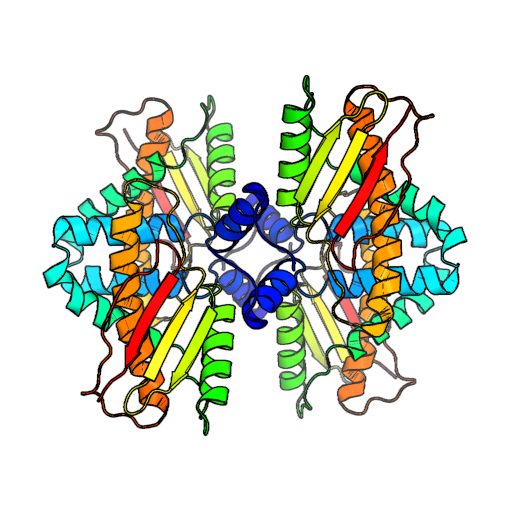.656 104.983 148.955 1.00 88.05 141 SER B CA 1
ATOM 2333 C C . SER B 1 143 ? 141.881 105.958 149.830 1.00 88.05 141 SER B C 1
ATOM 2334 O O . SER B 1 143 ? 142.458 106.840 150.470 1.00 88.05 141 SER B O 1
ATOM 2337 N N . ARG B 1 144 ? 140.560 105.789 149.844 1.00 84.87 142 ARG B N 1
ATOM 2338 C CA . ARG B 1 144 ? 139.697 106.592 150.697 1.00 84.87 142 ARG B CA 1
ATOM 2339 C C . ARG B 1 144 ? 139.758 106.100 152.140 1.00 84.87 142 ARG B C 1
ATOM 2340 O O . ARG B 1 144 ? 140.126 104.956 152.423 1.00 84.87 142 ARG B O 1
ATOM 2348 N N . GLU B 1 145 ? 139.391 106.988 153.063 1.00 88.22 143 GLU B N 1
ATOM 2349 C CA . GLU B 1 145 ? 139.336 106.625 154.474 1.00 88.22 143 GLU B CA 1
ATOM 2350 C C . GLU B 1 145 ? 137.984 106.966 155.088 1.00 88.22 143 GLU B C 1
ATOM 2351 O O . GLU B 1 145 ? 137.460 106.202 155.906 1.00 88.22 143 GLU B O 1
ATOM 2357 N N . ARG B 1 146 ? 137.405 108.100 154.698 1.00 81.55 144 ARG B N 1
ATOM 2358 C CA . ARG B 1 146 ? 136.164 108.558 155.307 1.00 81.55 144 ARG B CA 1
ATOM 2359 C C . ARG B 1 146 ? 135.516 109.583 154.385 1.00 81.55 144 ARG B C 1
ATOM 2360 O O . ARG B 1 146 ? 136.188 110.233 153.581 1.00 81.55 144 ARG B O 1
ATOM 2368 N N . LEU B 1 147 ? 134.196 109.716 154.514 1.00 82.73 145 LEU B N 1
ATOM 2369 C CA . LEU B 1 147 ? 133.407 110.682 153.750 1.00 82.73 145 LEU B CA 1
ATOM 2370 C C . LEU B 1 147 ? 132.653 111.562 154.744 1.00 82.73 145 LEU B C 1
ATOM 2371 O O . LEU B 1 147 ? 131.741 111.091 155.430 1.00 82.73 145 LEU B O 1
ATOM 2376 N N . PHE B 1 148 ? 133.041 112.839 154.823 1.00 79.37 146 PHE B N 1
ATOM 2377 C CA . PHE B 1 148 ? 132.399 113.757 155.761 1.00 79.37 146 PHE B CA 1
ATOM 2378 C C . PHE B 1 148 ? 130.924 113.947 155.429 1.00 79.37 146 PHE B C 1
ATOM 2379 O O . PHE B 1 148 ? 130.056 113.801 156.297 1.00 79.37 146 PHE B O 1
ATOM 2387 N N . SER B 1 149 ? 130.623 114.270 154.176 1.00 80.29 147 SER B N 1
ATOM 2388 C CA . SER B 1 149 ? 129.256 114.534 153.749 1.00 80.29 147 SER B CA 1
ATOM 2389 C C . SER B 1 149 ? 129.178 114.311 152.245 1.00 80.29 147 SER B C 1
ATOM 2390 O O . SER B 1 149 ? 130.087 113.746 151.632 1.00 80.29 147 SER B O 1
ATOM 2393 N N . LEU B 1 150 ? 128.076 114.768 151.650 1.00 66.24 148 LEU B N 1
ATOM 2394 C CA . LEU B 1 150 ? 127.859 114.566 150.224 1.00 66.24 148 LEU B CA 1
ATOM 2395 C C . LEU B 1 150 ? 128.741 115.455 149.356 1.00 66.24 148 LEU B C 1
ATOM 2396 O O . LEU B 1 150 ? 128.808 115.229 148.144 1.00 66.24 148 LEU B O 1
ATOM 2401 N N . SER B 1 151 ? 129.411 116.454 149.935 1.00 63.45 149 SER B N 1
ATOM 2402 C CA . SER B 1 151 ? 130.246 117.369 149.166 1.00 63.45 149 SER B CA 1
ATOM 2403 C C . SER B 1 151 ? 131.567 117.659 149.872 1.00 63.45 149 SER B C 1
ATOM 2404 O O . SER B 1 151 ? 132.015 118.808 149.908 1.00 63.45 149 SER B O 1
ATOM 2407 N N . ASP B 1 152 ? 132.206 116.633 150.434 1.00 71.39 150 ASP B N 1
ATOM 2408 C CA . ASP B 1 152 ? 133.493 116.809 151.097 1.00 71.39 150 ASP B CA 1
ATOM 2409 C C . ASP B 1 152 ? 134.161 115.449 151.228 1.00 71.39 150 ASP B C 1
ATOM 2410 O O . ASP B 1 152 ? 133.582 114.531 151.816 1.00 71.39 150 ASP B O 1
ATOM 2415 N N . VAL B 1 153 ? 135.372 115.321 150.685 1.00 67.64 151 VAL B N 1
ATOM 2416 C CA . VAL B 1 153 ? 136.087 114.047 150.664 1.00 67.64 151 VAL B CA 1
ATOM 2417 C C . VAL B 1 153 ? 137.511 114.288 151.149 1.00 67.64 151 VAL B C 1
ATOM 2418 O O . VAL B 1 153 ? 137.995 115.424 151.135 1.00 67.64 151 VAL B O 1
ATOM 2422 N N . GLN B 1 154 ? 138.180 113.226 151.597 1.00 76.80 152 GLN B N 1
ATOM 2423 C CA . GLN B 1 154 ? 139.594 113.293 151.940 1.00 76.80 152 GLN B CA 1
ATOM 2424 C C . GLN B 1 154 ? 140.288 112.004 151.518 1.00 76.80 152 GLN B C 1
ATOM 2425 O O . GLN B 1 154 ? 139.763 110.907 151.736 1.00 76.80 152 GLN B O 1
ATOM 2431 N N . PHE B 1 155 ? 141.463 112.150 150.911 1.00 71.36 153 PHE B N 1
ATOM 2432 C CA . PHE B 1 155 ? 142.278 111.048 150.423 1.00 71.36 153 PHE B CA 1
ATOM 2433 C C . PHE B 1 155 ? 143.573 110.975 151.218 1.00 71.36 153 PHE B C 1
ATOM 2434 O O . PHE B 1 155 ? 144.088 111.994 151.689 1.00 71.36 153 PHE B O 1
ATOM 2442 N N . ARG B 1 156 ? 144.105 109.762 151.350 1.00 103.61 154 ARG B N 1
ATOM 2443 C CA . ARG B 1 156 ? 145.337 109.512 152.086 1.00 103.61 154 ARG B CA 1
ATOM 2444 C C . ARG B 1 156 ? 146.347 108.851 151.159 1.00 103.61 154 ARG B C 1
ATOM 2445 O O . ARG B 1 156 ? 146.041 107.835 150.526 1.00 103.61 154 ARG B O 1
ATOM 2453 N N . TYR B 1 157 ? 147.547 109.426 151.080 1.00 109.56 155 TYR B N 1
ATOM 2454 C CA . TYR B 1 157 ? 148.618 108.914 150.227 1.00 109.56 155 TYR B CA 1
ATOM 2455 C C . TYR B 1 157 ? 149.789 108.486 151.105 1.00 109.56 155 TYR B C 1
ATOM 2456 O O . TYR B 1 157 ? 150.298 109.272 151.908 1.00 109.56 155 TYR B O 1
ATOM 2465 N N . HIS B 1 158 ? 150.221 107.238 150.936 1.00 112.56 156 HIS B N 1
ATOM 2466 C CA . HIS B 1 158 ? 151.380 106.707 151.636 1.00 112.56 156 HIS B CA 1
ATOM 2467 C C . HIS B 1 158 ? 152.214 105.889 150.660 1.00 112.56 156 HIS B C 1
ATOM 2468 O O . HIS B 1 158 ? 151.712 105.382 149.655 1.00 112.56 156 HIS B O 1
ATOM 2475 N N . ASN B 1 159 ? 153.501 105.766 150.969 1.00 114.30 157 ASN B N 1
ATOM 2476 C CA . ASN B 1 159 ? 154.415 104.998 150.129 1.00 114.30 157 ASN B CA 1
ATOM 2477 C C . ASN B 1 159 ? 154.287 103.503 150.403 1.00 114.30 157 ASN B C 1
ATOM 2478 O O . ASN B 1 159 ? 154.318 102.689 149.481 1.00 114.30 157 ASN B O 1
ATOM 2483 N N . THR C 1 4 ? 127.249 125.431 155.472 1.00 86.23 2 THR C N 1
ATOM 2484 C CA . THR C 1 4 ? 127.806 124.107 155.220 1.00 86.23 2 THR C CA 1
ATOM 2485 C C . THR C 1 4 ? 129.154 124.207 154.514 1.00 86.23 2 THR C C 1
ATOM 2486 O O . THR C 1 4 ? 130.203 124.028 155.131 1.00 86.23 2 THR C O 1
ATOM 2490 N N . THR C 1 5 ? 129.119 124.493 153.214 1.00 70.55 3 THR C N 1
ATOM 2491 C CA . THR C 1 5 ? 130.335 124.643 152.418 1.00 70.55 3 THR C CA 1
ATOM 2492 C C . THR C 1 5 ? 130.749 126.109 152.448 1.00 70.55 3 THR C C 1
ATOM 2493 O O . THR C 1 5 ? 130.306 126.923 151.636 1.00 70.55 3 THR C O 1
ATOM 2497 N N . THR C 1 6 ? 131.612 126.448 153.399 1.00 65.00 4 THR C N 1
ATOM 2498 C CA . THR C 1 6 ? 132.095 127.808 153.582 1.00 65.00 4 THR C CA 1
ATOM 2499 C C . THR C 1 6 ? 133.199 128.114 152.577 1.00 65.00 4 THR C C 1
ATOM 2500 O O . THR C 1 6 ? 133.604 127.266 151.778 1.00 65.00 4 THR C O 1
ATOM 2504 N N . LEU C 1 7 ? 133.688 129.361 152.629 1.00 47.39 5 LEU C N 1
ATOM 2505 C CA . LEU C 1 7 ? 134.708 129.852 151.709 1.00 47.39 5 LEU C CA 1
ATOM 2506 C C . LEU C 1 7 ? 135.877 130.411 152.525 1.00 47.39 5 LEU C C 1
ATOM 2507 O O . LEU C 1 7 ? 136.435 131.468 152.234 1.00 47.39 5 LEU C O 1
ATOM 2512 N N . GLU C 1 8 ? 136.255 129.684 153.578 1.00 56.30 6 GLU C N 1
ATOM 2513 C CA . GLU C 1 8 ? 137.421 130.062 154.366 1.00 56.30 6 GLU C CA 1
ATOM 2514 C C . GLU C 1 8 ? 138.719 129.938 153.580 1.00 56.30 6 GLU C C 1
ATOM 2515 O O . GLU C 1 8 ? 139.701 130.602 153.930 1.00 56.30 6 GLU C O 1
ATOM 2521 N N . ASN C 1 9 ? 138.746 129.109 152.537 1.00 44.36 7 ASN C N 1
ATOM 2522 C CA . ASN C 1 9 ? 139.905 129.011 151.662 1.00 44.36 7 ASN C CA 1
ATOM 2523 C C . ASN C 1 9 ? 139.818 130.140 150.644 1.00 44.36 7 ASN C C 1
ATOM 2524 O O . ASN C 1 9 ? 138.818 130.224 149.915 1.00 44.36 7 ASN C O 1
ATOM 2529 N N . PRO C 1 10 ? 140.811 131.029 150.563 1.00 41.20 8 PRO C N 1
ATOM 2530 C CA . PRO C 1 10 ? 140.725 132.136 149.596 1.00 41.20 8 PRO C CA 1
ATOM 2531 C C . PRO C 1 10 ? 140.641 131.682 148.150 1.00 41.20 8 PRO C C 1
ATOM 2532 O O . PRO C 1 10 ? 140.140 132.439 147.310 1.00 41.20 8 PRO C O 1
ATOM 2536 N N . ALA C 1 11 ? 141.114 130.475 147.831 1.00 32.24 9 ALA C N 1
ATOM 2537 C CA . ALA C 1 11 ? 141.077 130.005 146.450 1.00 32.24 9 ALA C CA 1
ATOM 2538 C C . ALA C 1 11 ? 139.647 129.840 145.950 1.00 32.24 9 ALA C C 1
ATOM 2539 O O . ALA C 1 11 ? 139.331 130.215 144.813 1.00 32.24 9 ALA C O 1
ATOM 2541 N N . LEU C 1 12 ? 138.769 129.270 146.779 1.00 30.40 10 LEU C N 1
ATOM 2542 C CA . LEU C 1 12 ? 137.390 129.053 146.356 1.00 30.40 10 LEU C CA 1
ATOM 2543 C C . LEU C 1 12 ? 136.668 130.371 146.113 1.00 30.40 10 LEU C C 1
ATOM 2544 O O . LEU C 1 12 ? 135.982 130.532 145.096 1.00 30.40 10 LEU C O 1
ATOM 2549 N N . LEU C 1 13 ? 136.813 131.330 147.031 1.00 31.86 11 LEU C N 1
ATOM 2550 C CA . LEU C 1 13 ? 136.170 132.625 146.841 1.00 31.86 11 LEU C CA 1
ATOM 2551 C C . LEU C 1 13 ? 136.772 133.363 145.654 1.00 31.86 11 LEU C C 1
ATOM 2552 O O . LEU C 1 13 ? 136.065 134.078 144.936 1.00 31.86 11 LEU C O 1
ATOM 2557 N N . GLY C 1 14 ? 138.076 133.194 145.427 1.00 32.01 12 GLY C N 1
ATOM 2558 C CA . GLY C 1 14 ? 138.692 133.798 144.259 1.00 32.01 12 GLY C CA 1
ATOM 2559 C C . GLY C 1 14 ? 138.133 133.249 142.961 1.00 32.01 12 GLY C C 1
ATOM 2560 O O . GLY C 1 14 ? 137.818 134.007 142.041 1.00 32.01 12 GLY C O 1
ATOM 2561 N N . TRP C 1 15 ? 137.990 131.926 142.874 1.00 14.77 13 TRP C N 1
ATOM 2562 C CA . TRP C 1 15 ? 137.402 131.328 141.680 1.00 14.77 13 TRP C CA 1
ATOM 2563 C C . TRP C 1 15 ? 135.956 131.775 141.504 1.00 14.77 13 TRP C C 1
ATOM 2564 O O . TRP C 1 15 ? 135.517 132.078 140.389 1.00 14.77 13 TRP C O 1
ATOM 2575 N N . PHE C 1 16 ? 135.199 131.822 142.604 1.00 39.24 14 PHE C N 1
ATOM 2576 C CA . PHE C 1 16 ? 133.802 132.236 142.530 1.00 39.24 14 PHE C CA 1
ATOM 2577 C C . PHE C 1 16 ? 133.678 133.667 142.020 1.00 39.24 14 PHE C C 1
ATOM 2578 O O . PHE C 1 16 ? 132.875 133.950 141.122 1.00 39.24 14 PHE C O 1
ATOM 2586 N N . ARG C 1 17 ? 134.487 134.579 142.564 1.00 14.50 15 ARG C N 1
ATOM 2587 C CA . ARG C 1 17 ? 134.431 135.972 142.137 1.00 14.50 15 ARG C CA 1
ATOM 2588 C C . ARG C 1 17 ? 134.920 136.132 140.703 1.00 14.50 15 ARG C C 1
ATOM 2589 O O . ARG C 1 17 ? 134.377 136.941 139.942 1.00 14.50 15 ARG C O 1
ATOM 2597 N N . GLY C 1 18 ? 135.946 135.372 140.315 1.00 19.99 16 GLY C N 1
ATOM 2598 C CA . GLY C 1 18 ? 136.423 135.438 138.944 1.00 19.99 16 GLY C CA 1
ATOM 2599 C C . GLY C 1 18 ? 135.398 134.938 137.947 1.00 19.99 16 GLY C C 1
ATOM 2600 O O . GLY C 1 18 ? 135.295 135.460 136.834 1.00 19.99 16 GLY C O 1
ATOM 2601 N N . GLN C 1 19 ? 134.630 133.914 138.325 1.00 13.83 17 GLN C N 1
ATOM 2602 C CA . GLN C 1 19 ? 133.591 133.418 137.432 1.00 13.83 17 GLN C CA 1
ATOM 2603 C C . GLN C 1 19 ? 132.377 134.338 137.422 1.00 13.83 17 GLN C C 1
ATOM 2604 O O . GLN C 1 19 ? 131.653 134.392 136.422 1.00 13.83 17 GLN C O 1
ATOM 2610 N N . GLN C 1 20 ? 132.144 135.073 138.512 1.00 17.43 18 GLN C N 1
ATOM 2611 C CA . GLN C 1 20 ? 130.993 135.972 138.558 1.00 17.43 18 GLN C CA 1
ATOM 2612 C C . GLN C 1 20 ? 131.103 137.069 137.505 1.00 17.43 18 GLN C C 1
ATOM 2613 O O . GLN C 1 20 ? 130.113 137.410 136.848 1.00 17.43 18 GLN C O 1
ATOM 2619 N N . THR C 1 21 ? 132.296 137.631 137.327 1.00 16.21 19 THR C N 1
ATOM 2620 C CA . THR C 1 21 ? 132.527 138.641 136.301 1.00 16.21 19 THR C CA 1
ATOM 2621 C C . THR C 1 21 ? 133.516 138.108 135.275 1.00 16.21 19 THR C C 1
ATOM 2622 O O . THR C 1 21 ? 134.727 138.076 135.551 1.00 16.21 19 THR C O 1
ATOM 2626 N N . PRO C 1 22 ? 133.068 137.685 134.096 1.00 20.18 20 PRO C N 1
ATOM 2627 C CA . PRO C 1 22 ? 134.004 137.180 133.089 1.00 20.18 20 PRO C CA 1
ATOM 2628 C C . PRO C 1 22 ? 134.916 138.284 132.578 1.00 20.18 20 PRO C C 1
ATOM 2629 O O . PRO C 1 22 ? 134.626 139.476 132.691 1.00 20.18 20 PRO C O 1
ATOM 2633 N N . GLU C 1 23 ? 136.041 137.861 132.011 1.00 30.23 21 GLU C N 1
ATOM 2634 C CA . GLU C 1 23 ? 137.075 138.799 131.600 1.00 30.23 21 GLU C CA 1
ATOM 2635 C C . GLU C 1 23 ? 136.616 139.648 130.419 1.00 30.23 21 GLU C C 1
ATOM 2636 O O . GLU C 1 23 ? 135.692 139.291 129.684 1.00 30.23 21 GLU C O 1
ATOM 2642 N N . GLY C 1 24 ? 137.279 140.788 130.248 1.00 26.02 22 GLY C N 1
ATOM 2643 C CA . GLY C 1 24 ? 137.051 141.658 129.111 1.00 26.02 22 GLY C CA 1
ATOM 2644 C C . GLY C 1 24 ? 135.982 142.716 129.291 1.00 26.02 22 GLY C C 1
ATOM 2645 O O . GLY C 1 24 ? 136.302 143.896 129.462 1.00 26.02 22 GLY C O 1
ATOM 2646 N N . TRP C 1 25 ? 134.710 142.313 129.255 1.00 15.15 23 TRP C N 1
ATOM 2647 C CA . TRP C 1 25 ? 133.625 143.291 129.268 1.00 15.15 23 TRP C CA 1
ATOM 2648 C C . TRP C 1 25 ? 133.578 144.053 130.588 1.00 15.15 23 TRP C C 1
ATOM 2649 O O . TRP C 1 25 ? 133.381 145.274 130.608 1.00 15.15 23 TRP C O 1
ATOM 2660 N N . PHE C 1 26 ? 133.751 143.343 131.705 1.00 15.15 24 PHE C N 1
ATOM 2661 C CA . PHE C 1 26 ? 133.634 143.986 133.009 1.00 15.15 24 PHE C CA 1
ATOM 2662 C C . PHE C 1 26 ? 134.727 145.026 133.215 1.00 15.15 24 PHE C C 1
ATOM 2663 O O . PHE C 1 26 ? 134.473 146.100 133.774 1.00 15.15 24 PHE C O 1
ATOM 2671 N N . ASP C 1 27 ? 135.953 144.725 132.779 1.00 22.33 25 ASP C N 1
ATOM 2672 C CA . ASP C 1 27 ? 137.038 145.691 132.914 1.00 22.33 25 ASP C CA 1
ATOM 2673 C C . ASP C 1 27 ? 136.757 146.953 132.110 1.00 22.33 25 ASP C C 1
ATOM 2674 O O . ASP C 1 27 ? 136.984 148.069 132.593 1.00 22.33 25 ASP C O 1
ATOM 2679 N N . LEU C 1 28 ? 136.259 146.798 130.881 1.00 17.41 26 LEU C N 1
ATOM 2680 C CA . LEU C 1 28 ? 135.947 147.965 130.064 1.00 17.41 26 LEU C CA 1
ATOM 2681 C C . LEU C 1 28 ? 134.820 148.782 130.685 1.00 17.41 26 LEU C C 1
ATOM 2682 O O . LEU C 1 28 ? 134.870 150.018 130.692 1.00 17.41 26 LEU C O 1
ATOM 2687 N N . LEU C 1 29 ? 133.794 148.108 131.213 1.00 13.17 27 LEU C N 1
ATOM 2688 C CA . LEU C 1 29 ? 132.700 148.825 131.862 1.00 13.17 27 LEU C CA 1
ATOM 2689 C C . LEU C 1 29 ? 133.192 149.593 133.083 1.00 13.17 27 LEU C C 1
ATOM 2690 O O . LEU C 1 29 ? 132.808 150.752 133.297 1.00 13.17 27 LEU C O 1
ATOM 2695 N N . ALA C 1 30 ? 134.044 148.962 133.895 1.00 18.66 28 ALA C N 1
ATOM 2696 C CA . ALA C 1 30 ? 134.595 149.640 135.061 1.00 18.66 28 ALA C CA 1
ATOM 2697 C C . ALA C 1 30 ? 135.433 150.840 134.649 1.00 18.66 28 ALA C C 1
ATOM 2698 O O . ALA C 1 30 ? 135.356 151.903 135.275 1.00 18.66 28 ALA C O 1
ATOM 2700 N N . LEU C 1 31 ? 136.238 150.689 133.596 1.00 20.52 29 LEU C N 1
ATOM 2701 C CA . LEU C 1 31 ? 137.043 151.805 133.115 1.00 20.52 29 LEU C CA 1
ATOM 2702 C C . LEU C 1 31 ? 136.164 152.959 132.650 1.00 20.52 29 LEU C C 1
ATOM 2703 O O . LEU C 1 31 ? 136.438 154.122 132.968 1.00 20.52 29 LEU C O 1
ATOM 2708 N N . ILE C 1 32 ? 135.094 152.656 131.910 1.00 17.04 30 ILE C N 1
ATOM 2709 C CA . ILE C 1 32 ? 134.203 153.708 131.421 1.00 17.04 30 ILE C CA 1
ATOM 2710 C C . ILE C 1 32 ? 133.554 154.442 132.587 1.00 17.04 30 ILE C C 1
ATOM 2711 O O . ILE C 1 32 ? 133.536 155.681 132.635 1.00 17.04 30 ILE C O 1
ATOM 2716 N N . VAL C 1 33 ? 133.017 153.689 133.551 1.00 21.77 31 VAL C N 1
ATOM 2717 C CA . VAL C 1 33 ? 132.332 154.312 134.680 1.00 21.77 31 VAL C CA 1
ATOM 2718 C C . VAL C 1 33 ? 133.302 155.153 135.500 1.00 21.77 31 VAL C C 1
ATOM 2719 O O . VAL C 1 33 ? 132.987 156.286 135.890 1.00 21.77 31 VAL C O 1
ATOM 2723 N N . ASP C 1 34 ? 134.497 154.619 135.770 1.00 36.57 32 ASP C N 1
ATOM 2724 C CA . ASP C 1 34 ? 135.476 155.347 136.568 1.00 36.57 32 ASP C CA 1
ATOM 2725 C C . ASP C 1 34 ? 135.933 156.616 135.858 1.00 36.57 32 ASP C C 1
ATOM 2726 O O . ASP C 1 34 ? 136.060 157.674 136.486 1.00 36.57 32 ASP C O 1
ATOM 2731 N N . GLY C 1 35 ? 136.177 156.536 134.548 1.00 36.34 33 GLY C N 1
ATOM 2732 C CA . GLY C 1 35 ? 136.557 157.728 133.810 1.00 36.34 33 GLY C CA 1
ATOM 2733 C C . GLY C 1 35 ? 135.474 158.787 133.830 1.00 36.34 33 GLY C C 1
ATOM 2734 O O . GLY C 1 35 ? 135.748 159.971 134.046 1.00 36.34 33 GLY C O 1
ATOM 2735 N N . MET C 1 36 ? 134.221 158.371 133.626 1.00 38.55 34 MET C N 1
ATOM 2736 C CA . MET C 1 36 ? 133.124 159.334 133.620 1.00 38.55 34 MET C CA 1
ATOM 2737 C C . MET C 1 36 ? 132.976 160.000 134.982 1.00 38.55 34 MET C C 1
ATOM 2738 O O . MET C 1 36 ? 132.792 161.221 135.072 1.00 38.55 34 MET C O 1
ATOM 2743 N N . VAL C 1 37 ? 133.057 159.216 136.061 1.00 42.77 35 VAL C N 1
ATOM 2744 C CA . VAL C 1 37 ? 132.861 159.794 137.390 1.00 42.77 35 VAL C CA 1
ATOM 2745 C C . VAL C 1 37 ? 134.029 160.703 137.762 1.00 42.77 35 VAL C C 1
ATOM 2746 O O . VAL C 1 37 ? 133.840 161.739 138.414 1.00 42.77 35 VAL C O 1
ATOM 2750 N N . ARG C 1 38 ? 135.247 160.352 137.340 1.00 46.81 36 ARG C N 1
ATOM 2751 C CA . ARG C 1 38 ? 136.383 161.237 137.574 1.00 46.81 36 ARG C CA 1
ATOM 2752 C C . ARG C 1 38 ? 136.219 162.542 136.804 1.00 46.81 36 ARG C C 1
ATOM 2753 O O . ARG C 1 38 ? 136.556 163.619 137.307 1.00 46.81 36 ARG C O 1
ATOM 2761 N N . ASN C 1 39 ? 135.706 162.461 135.573 1.00 51.03 37 ASN C N 1
ATOM 2762 C CA . ASN C 1 39 ? 135.582 163.653 134.741 1.00 51.03 37 ASN C CA 1
ATOM 2763 C C . ASN C 1 39 ? 134.463 164.566 135.229 1.00 51.03 37 ASN C C 1
ATOM 2764 O O . ASN C 1 39 ? 134.569 165.792 135.122 1.00 51.03 37 ASN C O 1
ATOM 2769 N N . VAL C 1 40 ? 133.378 163.995 135.754 1.00 59.58 38 VAL C N 1
ATOM 2770 C CA . VAL C 1 40 ? 132.229 164.800 136.155 1.00 59.58 38 VAL C CA 1
ATOM 2771 C C . VAL C 1 40 ? 132.152 165.048 137.662 1.00 59.58 38 VAL C C 1
ATOM 2772 O O . VAL C 1 40 ? 132.114 166.215 138.076 1.00 59.58 38 VAL C O 1
ATOM 2776 N N . GLY C 1 41 ? 132.191 164.008 138.483 1.00 78.50 39 GLY C N 1
ATOM 2777 C CA . GLY C 1 41 ? 132.015 164.108 139.922 1.00 78.50 39 GLY C CA 1
ATOM 2778 C C . GLY C 1 41 ? 130.980 163.123 140.444 1.00 78.50 39 GLY C C 1
ATOM 2779 O O . GLY C 1 41 ? 130.056 162.714 139.736 1.00 78.50 39 GLY C O 1
ATOM 2780 N N . GLU C 1 42 ? 131.135 162.735 141.715 1.00 85.10 40 GLU C N 1
ATOM 2781 C CA . GLU C 1 42 ? 130.315 161.663 142.277 1.00 85.10 40 GLU C CA 1
ATOM 2782 C C . GLU C 1 42 ? 128.860 162.090 142.459 1.00 85.10 40 GLU C C 1
ATOM 2783 O O . GLU C 1 42 ? 127.938 161.355 142.087 1.00 85.10 40 GLU C O 1
ATOM 2789 N N . LEU C 1 43 ? 128.631 163.280 143.021 1.00 80.83 41 LEU C N 1
ATOM 2790 C CA . LEU C 1 43 ? 127.277 163.647 143.430 1.00 80.83 41 LEU C CA 1
ATOM 2791 C C . LEU C 1 43 ? 126.398 164.016 142.241 1.00 80.83 41 LEU C C 1
ATOM 2792 O O . LEU C 1 43 ? 125.322 163.438 142.057 1.00 80.83 41 LEU C O 1
ATOM 2797 N N . GLU C 1 44 ? 126.831 164.981 141.425 1.00 84.09 42 GLU C N 1
ATOM 2798 C CA . GLU C 1 44 ? 126.047 165.377 140.259 1.00 84.09 42 GLU C CA 1
ATOM 2799 C C . GLU C 1 44 ? 125.955 164.276 139.205 1.00 84.09 42 GLU C C 1
ATOM 2800 O O . GLU C 1 44 ? 125.136 164.388 138.286 1.00 84.09 42 GLU C O 1
ATOM 2806 N N . SER C 1 45 ? 126.763 163.216 139.313 1.00 72.97 43 SER C N 1
ATOM 2807 C CA . SER C 1 45 ? 126.586 162.055 138.447 1.00 72.97 43 SER C CA 1
ATOM 2808 C C . SER C 1 45 ? 125.572 161.053 138.986 1.00 72.97 43 SER C C 1
ATOM 2809 O O . SER C 1 45 ? 125.255 160.091 138.280 1.00 72.97 43 SER C O 1
ATOM 2812 N N . GLN C 1 46 ? 125.077 161.234 140.212 1.00 64.60 44 GLN C N 1
ATOM 2813 C CA . GLN C 1 46 ? 124.063 160.323 140.745 1.00 64.60 44 GLN C CA 1
ATOM 2814 C C . GLN C 1 46 ? 122.781 160.295 139.922 1.00 64.60 44 GLN C C 1
ATOM 2815 O O . GLN C 1 46 ? 122.293 159.189 139.629 1.00 64.60 44 GLN C O 1
ATOM 2821 N N . PRO C 1 47 ? 122.179 161.426 139.530 1.00 59.45 45 PRO C N 1
ATOM 2822 C CA . PRO C 1 47 ? 120.901 161.332 138.802 1.00 59.45 45 PRO C CA 1
ATOM 2823 C C . PRO C 1 47 ? 121.014 160.626 137.463 1.00 59.45 45 PRO C C 1
ATOM 2824 O O . PRO C 1 47 ? 120.252 159.685 137.204 1.00 59.45 45 PRO C O 1
ATOM 2828 N N . PHE C 1 48 ? 121.959 161.043 136.613 1.00 50.46 46 PHE C N 1
ATOM 2829 C CA . PHE C 1 48 ? 122.055 160.492 135.262 1.00 50.46 46 PHE C CA 1
ATOM 2830 C C . PHE C 1 48 ? 122.152 158.972 135.284 1.00 50.46 46 PHE C C 1
ATOM 2831 O O . PHE C 1 48 ? 121.371 158.285 134.611 1.00 50.46 46 PHE C O 1
ATOM 2839 N N . LEU C 1 49 ? 123.077 158.431 136.083 1.00 42.19 47 LEU C N 1
ATOM 2840 C CA . LEU C 1 49 ? 123.217 156.983 136.191 1.00 42.19 47 LEU C CA 1
ATOM 2841 C C . LEU C 1 49 ? 121.884 156.326 136.517 1.00 42.19 47 LEU C C 1
ATOM 2842 O O . LEU C 1 49 ? 121.511 155.322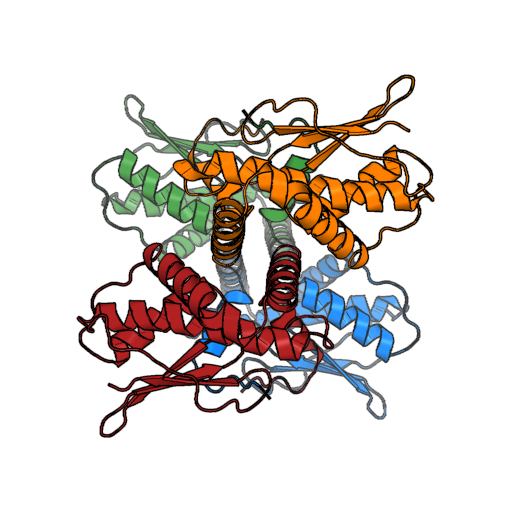 135.895 1.00 42.19 47 LEU C O 1
ATOM 2847 N N . ARG C 1 50 ? 121.136 156.903 137.464 1.00 44.15 48 ARG C N 1
ATOM 2848 C CA . ARG C 1 50 ? 119.844 156.338 137.834 1.00 44.15 48 ARG C CA 1
ATOM 2849 C C . ARG C 1 50 ? 118.966 156.138 136.609 1.00 44.15 48 ARG C C 1
ATOM 2850 O O . ARG C 1 50 ? 118.395 155.057 136.415 1.00 44.15 48 ARG C O 1
ATOM 2858 N N . GLN C 1 51 ? 118.884 157.154 135.743 1.00 43.90 49 GLN C N 1
ATOM 2859 C CA . GLN C 1 51 ? 118.020 157.041 134.575 1.00 43.90 49 GLN C CA 1
ATOM 2860 C C . GLN C 1 51 ? 118.465 155.882 133.693 1.00 43.90 49 GLN C C 1
ATOM 2861 O O . GLN C 1 51 ? 117.629 155.122 133.188 1.00 43.90 49 GLN C O 1
ATOM 2867 N N . MET C 1 52 ? 119.784 155.708 133.535 1.00 39.07 50 MET C N 1
ATOM 2868 C CA . MET C 1 52 ? 120.299 154.548 132.815 1.00 39.07 50 MET C CA 1
ATOM 2869 C C . MET C 1 52 ? 119.695 153.260 133.351 1.00 39.07 50 MET C C 1
ATOM 2870 O O . MET C 1 52 ? 119.170 152.445 132.581 1.00 39.07 50 MET C O 1
ATOM 2875 N N . GLY C 1 53 ? 119.714 153.082 134.674 1.00 29.72 51 GLY C N 1
ATOM 2876 C CA . GLY C 1 53 ? 119.133 151.883 135.250 1.00 29.72 51 GLY C CA 1
ATOM 2877 C C . GLY C 1 53 ? 117.686 151.700 134.842 1.00 29.72 51 GLY C C 1
ATOM 2878 O O . GLY C 1 53 ? 117.271 150.599 134.467 1.00 29.72 51 GLY C O 1
ATOM 2879 N N . ILE C 1 54 ? 116.914 152.791 134.856 1.00 31.68 52 ILE C N 1
ATOM 2880 C CA . ILE C 1 54 ? 115.516 152.717 134.447 1.00 31.68 52 ILE C CA 1
ATOM 2881 C C . ILE C 1 54 ? 115.415 152.136 133.045 1.00 31.68 52 ILE C C 1
ATOM 2882 O O . ILE C 1 54 ? 114.625 151.218 132.788 1.00 31.68 52 ILE C O 1
ATOM 2887 N N . ALA C 1 55 ? 116.257 152.627 132.131 1.00 30.79 53 ALA C N 1
ATOM 2888 C CA . ALA C 1 55 ? 116.228 152.134 130.760 1.00 30.79 53 ALA C CA 1
ATOM 2889 C C . ALA C 1 55 ? 116.450 150.629 130.722 1.00 30.79 53 ALA C C 1
ATOM 2890 O O . ALA C 1 55 ? 115.770 149.908 129.982 1.00 30.79 53 ALA C O 1
ATOM 2892 N N . LEU C 1 56 ? 117.374 150.132 131.548 1.00 22.89 54 LEU C N 1
ATOM 2893 C CA . LEU C 1 56 ? 117.638 148.698 131.573 1.00 22.89 54 LEU C CA 1
ATOM 2894 C C . LEU C 1 56 ? 116.385 147.931 131.969 1.00 22.89 54 LEU C C 1
ATOM 2895 O O . LEU C 1 56 ? 116.059 146.896 131.375 1.00 22.89 54 LEU C O 1
ATOM 2900 N N . ALA C 1 57 ? 115.646 148.449 132.952 1.00 26.93 55 ALA C N 1
ATOM 2901 C CA . ALA C 1 57 ? 114.443 147.760 133.399 1.00 26.93 55 ALA C CA 1
ATOM 2902 C C . ALA C 1 57 ? 113.372 147.767 132.316 1.00 26.93 55 ALA C C 1
ATOM 2903 O O . ALA C 1 57 ? 112.451 146.943 132.339 1.00 26.93 55 ALA C O 1
ATOM 2905 N N . ASP C 1 58 ? 113.472 148.693 131.358 1.00 34.11 56 ASP C N 1
ATOM 2906 C CA . ASP C 1 58 ? 112.534 148.691 130.241 1.00 34.11 56 ASP C CA 1
ATOM 2907 C C . ASP C 1 58 ? 112.735 147.468 129.357 1.00 34.11 56 ASP C C 1
ATOM 2908 O O . ASP C 1 58 ? 111.800 147.017 128.685 1.00 34.11 56 ASP C O 1
ATOM 2913 N N . GLN C 1 59 ? 113.952 146.918 129.338 1.00 31.80 57 GLN C N 1
ATOM 2914 C CA . GLN C 1 59 ? 114.236 145.802 128.443 1.00 31.80 57 GLN C CA 1
ATOM 2915 C C . GLN C 1 59 ? 113.561 144.514 128.896 1.00 31.80 57 GLN C C 1
ATOM 2916 O O . GLN C 1 59 ? 113.026 143.771 128.065 1.00 31.80 57 GLN C O 1
ATOM 2922 N N . TYR C 1 60 ? 113.568 144.230 130.199 1.00 29.27 58 TYR C N 1
ATOM 2923 C CA . TYR C 1 60 ? 113.209 142.913 130.732 1.00 29.27 58 TYR C CA 1
ATOM 2924 C C . TYR C 1 60 ? 112.089 143.052 131.754 1.00 29.27 58 TYR C C 1
ATOM 2925 O O . TYR C 1 60 ? 112.339 143.106 132.966 1.00 29.27 58 TYR C O 1
ATOM 2934 N N . PRO C 1 61 ? 110.838 143.113 131.302 1.00 32.26 59 PRO C N 1
ATOM 2935 C CA . PRO C 1 61 ? 109.716 143.154 132.245 1.00 32.26 59 PRO C CA 1
ATOM 2936 C C . PRO C 1 61 ? 109.532 141.824 132.960 1.00 32.26 59 PRO C C 1
ATOM 2937 O O . PRO C 1 61 ? 109.912 140.762 132.461 1.00 32.26 59 PRO C O 1
ATOM 2941 N N . LEU C 1 62 ? 108.944 141.897 134.153 1.00 43.53 60 LEU C N 1
ATOM 2942 C CA . LEU C 1 62 ? 108.636 140.728 134.962 1.00 43.53 60 LEU C CA 1
ATOM 2943 C C . LEU C 1 62 ? 107.165 140.356 134.849 1.00 43.53 60 LEU C C 1
ATOM 2944 O O . LEU C 1 62 ? 106.314 141.207 134.575 1.00 43.53 60 LEU C O 1
ATOM 2949 N N . PRO C 1 63 ? 106.831 139.085 135.055 1.00 50.44 61 PRO C N 1
ATOM 2950 C CA . PRO C 1 63 ? 105.423 138.686 135.084 1.00 50.44 61 PRO C CA 1
ATOM 2951 C C . PRO C 1 63 ? 104.733 139.167 136.352 1.00 50.44 61 PRO C C 1
ATOM 2952 O O . PRO C 1 63 ? 105.367 139.512 137.351 1.00 50.44 61 PRO C O 1
ATOM 2956 N N . ALA C 1 64 ? 103.404 139.190 136.287 1.00 62.43 62 ALA C N 1
ATOM 2957 C CA . ALA C 1 64 ? 102.603 139.676 137.400 1.00 62.43 62 ALA C CA 1
ATOM 2958 C C . ALA C 1 64 ? 102.804 138.810 138.639 1.00 62.43 62 ALA C C 1
ATOM 2959 O O . ALA C 1 64 ? 102.914 137.584 138.559 1.00 62.43 62 ALA C O 1
ATOM 2961 N N . SER C 1 65 ? 102.853 139.467 139.795 1.00 81.06 63 SER C N 1
ATOM 2962 C CA . SER C 1 65 ? 103.040 138.801 141.075 1.00 81.06 63 SER C CA 1
ATOM 2963 C C . SER C 1 65 ? 101.982 139.283 142.056 1.00 81.06 63 SER C C 1
ATOM 2964 O O . SER C 1 65 ? 101.573 140.447 142.019 1.00 81.06 63 SER C O 1
ATOM 2967 N N . GLU C 1 66 ? 101.542 138.380 142.932 1.00 82.19 64 GLU C N 1
ATOM 2968 C CA . GLU C 1 66 ? 100.501 138.684 143.906 1.00 82.19 64 GLU C CA 1
ATOM 2969 C C . GLU C 1 66 ? 101.011 138.797 145.333 1.00 82.19 64 GLU C C 1
ATOM 2970 O O . GLU C 1 66 ? 100.359 139.441 146.157 1.00 82.19 64 GLU C O 1
ATOM 2976 N N . THR C 1 67 ? 102.154 138.192 145.646 1.00 69.97 65 THR C N 1
ATOM 2977 C CA . THR C 1 67 ? 102.698 138.193 146.995 1.00 69.97 65 THR C CA 1
ATOM 2978 C C . THR C 1 67 ? 104.145 138.666 146.966 1.00 69.97 65 THR C C 1
ATOM 2979 O O . THR C 1 67 ? 104.815 138.622 145.931 1.00 69.97 65 THR C O 1
ATOM 2983 N N . VAL C 1 68 ? 104.618 139.127 148.126 1.00 62.40 66 VAL C N 1
ATOM 2984 C CA . VAL C 1 68 ? 105.993 139.607 148.231 1.00 62.40 66 VAL C CA 1
ATOM 2985 C C . VAL C 1 68 ? 106.978 138.466 148.012 1.00 62.40 66 VAL C C 1
ATOM 2986 O O . VAL C 1 68 ? 108.059 138.660 147.442 1.00 62.40 66 VAL C O 1
ATOM 2990 N N . GLY C 1 69 ? 106.628 137.260 148.464 1.00 56.13 67 GLY C N 1
ATOM 2991 C CA . GLY C 1 69 ? 107.488 136.113 148.223 1.00 56.13 67 GLY C CA 1
ATOM 2992 C C . GLY C 1 69 ? 107.611 135.776 146.749 1.00 56.13 67 GLY C C 1
ATOM 2993 O O . GLY C 1 69 ? 108.692 135.426 146.269 1.00 56.13 67 GLY C O 1
ATOM 2994 N N . GLU C 1 70 ? 106.502 135.870 146.012 1.00 58.35 68 GLU C N 1
ATOM 2995 C CA . GLU C 1 70 ? 106.545 135.604 144.578 1.00 58.35 68 GLU C CA 1
ATOM 2996 C C . GLU C 1 70 ? 107.414 136.641 143.874 1.00 58.35 68 GLU C C 1
ATOM 2997 O O . GLU C 1 70 ? 108.196 136.309 142.974 1.00 58.35 68 GLU C O 1
ATOM 3003 N N . LEU C 1 71 ? 107.295 137.908 144.284 1.00 55.09 69 LEU C N 1
ATOM 3004 C CA . LEU C 1 71 ? 108.147 138.958 143.734 1.00 55.09 69 LEU C CA 1
ATOM 3005 C C . LEU C 1 71 ? 109.614 138.691 144.043 1.00 55.09 69 LEU C C 1
ATOM 3006 O O . LEU C 1 71 ? 110.486 138.915 143.194 1.00 55.09 69 LEU C O 1
ATOM 3011 N N . GLU C 1 72 ? 109.905 138.223 145.260 1.00 64.62 70 GLU C N 1
ATOM 3012 C CA . GLU C 1 72 ? 111.272 137.843 145.597 1.00 64.62 70 GLU C CA 1
ATOM 3013 C C . GLU C 1 72 ? 111.764 136.723 144.694 1.00 64.62 70 GLU C C 1
ATOM 3014 O O . GLU C 1 72 ? 112.917 136.733 144.252 1.00 64.62 70 GLU C O 1
ATOM 3020 N N . ALA C 1 73 ? 110.902 135.743 144.418 1.00 52.84 71 ALA C N 1
ATOM 3021 C CA . ALA C 1 73 ? 111.280 134.648 143.530 1.00 52.84 71 ALA C CA 1
ATOM 3022 C C . ALA C 1 73 ? 111.603 135.162 142.131 1.00 52.84 71 ALA C C 1
ATOM 3023 O O . ALA C 1 73 ? 112.604 134.761 141.526 1.00 52.84 71 ALA C O 1
ATOM 3025 N N . ASN C 1 74 ? 110.766 136.061 141.605 1.00 47.14 72 ASN C N 1
ATOM 3026 C CA . ASN C 1 74 ? 111.020 136.614 140.274 1.00 47.14 72 ASN C CA 1
ATOM 3027 C C . ASN C 1 74 ? 112.325 137.400 140.239 1.00 47.14 72 ASN C C 1
ATOM 3028 O O . ASN C 1 74 ? 113.122 137.258 139.300 1.00 47.14 72 ASN C O 1
ATOM 3033 N N . ILE C 1 75 ? 112.556 138.241 141.250 1.00 37.18 73 ILE C N 1
ATOM 3034 C CA . ILE C 1 75 ? 113.767 139.054 141.276 1.00 37.18 73 ILE C CA 1
ATOM 3035 C C . ILE C 1 75 ? 114.999 138.168 141.402 1.00 37.18 73 ILE C C 1
ATOM 3036 O O . ILE C 1 75 ? 116.019 138.403 140.743 1.00 37.18 73 ILE C O 1
ATOM 3041 N N . ASN C 1 76 ? 114.926 137.133 142.243 1.00 35.93 74 ASN C N 1
ATOM 3042 C CA . ASN C 1 76 ? 116.044 136.209 142.383 1.00 35.93 74 ASN C CA 1
ATOM 3043 C C . ASN C 1 76 ? 116.316 135.471 141.080 1.00 35.93 74 ASN C C 1
ATOM 3044 O O . ASN C 1 76 ? 117.476 135.280 140.700 1.00 35.93 74 ASN C O 1
ATOM 3049 N N . ALA C 1 77 ? 115.261 135.043 140.383 1.00 31.16 75 ALA C N 1
ATOM 3050 C CA . ALA C 1 77 ? 115.448 134.357 139.109 1.00 31.16 75 ALA C CA 1
ATOM 3051 C C . ALA C 1 77 ? 116.130 135.264 138.094 1.00 31.16 75 ALA C C 1
ATOM 3052 O O . ALA C 1 77 ? 117.083 134.856 137.419 1.00 31.16 75 ALA C O 1
ATOM 3054 N N . GLN C 1 78 ? 115.667 136.512 137.985 1.00 23.02 76 GLN C N 1
ATOM 3055 C CA . GLN C 1 78 ? 116.278 137.436 137.032 1.00 23.02 76 GLN C CA 1
ATOM 3056 C C . GLN C 1 78 ? 117.726 137.745 137.402 1.00 23.02 76 GLN C C 1
ATOM 3057 O O . GLN C 1 78 ? 118.600 137.805 136.528 1.00 23.02 76 GLN C O 1
ATOM 3063 N N . LEU C 1 79 ? 117.999 137.948 138.693 1.00 15.78 77 LEU C N 1
ATOM 3064 C CA . LEU C 1 79 ? 119.362 138.248 139.120 1.00 15.78 77 LEU C CA 1
ATOM 3065 C C . LEU C 1 79 ? 120.292 137.068 138.864 1.00 15.78 77 LEU C C 1
ATOM 3066 O O . LEU C 1 79 ? 121.437 137.253 138.437 1.00 15.78 77 LEU C O 1
ATOM 3071 N N . ALA C 1 80 ? 119.818 135.846 139.123 1.00 16.25 78 ALA C N 1
ATOM 3072 C CA . ALA C 1 80 ? 120.612 134.664 138.810 1.00 16.25 78 ALA C CA 1
ATOM 3073 C C . ALA C 1 80 ? 120.838 134.541 137.310 1.00 16.25 78 ALA C C 1
ATOM 3074 O O . ALA C 1 80 ? 121.897 134.079 136.870 1.00 16.25 78 ALA C O 1
ATOM 3076 N N . ARG C 1 81 ? 119.849 134.943 136.509 1.00 21.30 79 ARG C N 1
ATOM 3077 C CA . ARG C 1 81 ? 120.039 134.984 135.064 1.00 21.30 79 ARG C CA 1
ATOM 3078 C C . ARG C 1 81 ? 121.158 135.951 134.697 1.00 21.30 79 ARG C C 1
ATOM 3079 O O . ARG C 1 81 ? 121.985 135.664 133.825 1.00 21.30 79 ARG C O 1
ATOM 3087 N N . PHE C 1 82 ? 121.198 137.107 135.360 1.00 18.85 80 PHE C N 1
ATOM 3088 C CA . PHE C 1 82 ? 122.318 138.027 135.201 1.00 18.85 80 PHE C CA 1
ATOM 3089 C C . PHE C 1 82 ? 123.595 137.534 135.865 1.00 18.85 80 PHE C C 1
ATOM 3090 O O . PHE C 1 82 ? 124.686 137.919 135.433 1.00 18.85 80 PHE C O 1
ATOM 3098 N N . GLY C 1 83 ? 123.490 136.697 136.892 1.00 14.66 81 GLY C N 1
ATOM 3099 C CA . GLY C 1 83 ? 124.668 136.303 137.648 1.00 14.66 81 GLY C CA 1
ATOM 3100 C C . GLY C 1 83 ? 125.298 137.440 138.422 1.00 14.66 81 GLY C C 1
ATOM 3101 O O . GLY C 1 83 ? 126.527 137.576 138.434 1.00 14.66 81 GLY C O 1
ATOM 3102 N N . TRP C 1 84 ? 124.478 138.266 139.073 1.00 12.63 82 TRP C N 1
ATOM 3103 C CA . TRP C 1 84 ? 124.964 139.391 139.858 1.00 12.63 82 TRP C CA 1
ATOM 3104 C C . TRP C 1 84 ? 124.970 139.120 141.356 1.00 12.63 82 TRP C C 1
ATOM 3105 O O . TRP C 1 84 ? 125.519 139.928 142.111 1.00 12.63 82 TRP C O 1
ATOM 3116 N N . GLY C 1 85 ? 124.379 138.016 141.801 1.00 17.97 83 GLY C N 1
ATOM 3117 C CA . GLY C 1 85 ? 124.268 137.740 143.219 1.00 17.97 83 GLY C CA 1
ATOM 3118 C C . GLY C 1 85 ? 122.850 137.404 143.628 1.00 17.97 83 GLY C C 1
ATOM 3119 O O . GLY C 1 85 ? 122.087 136.851 142.831 1.00 17.97 83 GLY C O 1
ATOM 3120 N N . CYS C 1 86 ? 122.479 137.731 144.864 1.00 27.11 84 CYS C N 1
ATOM 3121 C CA . CYS C 1 86 ? 121.147 137.432 145.368 1.00 27.11 84 CYS C CA 1
ATOM 3122 C C . CYS C 1 86 ? 120.673 138.555 146.279 1.00 27.11 84 CYS C C 1
ATOM 3123 O O . CYS C 1 86 ? 121.467 139.338 146.810 1.00 27.11 84 CYS C O 1
ATOM 3126 N N . VAL C 1 87 ? 119.354 138.627 146.439 1.00 42.77 85 VAL C N 1
ATOM 3127 C CA . VAL C 1 87 ? 118.705 139.617 147.285 1.00 42.77 85 VAL C CA 1
ATOM 3128 C C . VAL C 1 87 ? 117.555 138.942 148.021 1.00 42.77 85 VAL C C 1
ATOM 3129 O O . VAL C 1 87 ? 116.965 137.971 147.536 1.00 42.77 85 VAL C O 1
ATOM 3133 N N . GLU C 1 88 ? 117.252 139.452 149.212 1.00 67.94 86 GLU C N 1
ATOM 3134 C CA . GLU C 1 88 ? 116.153 138.945 150.023 1.00 67.94 86 GLU C CA 1
ATOM 3135 C C . GLU C 1 88 ? 115.286 140.108 150.484 1.00 67.94 86 GLU C C 1
ATOM 3136 O O . GLU C 1 88 ? 115.789 141.215 150.704 1.00 67.94 86 GLU C O 1
ATOM 3142 N N . ILE C 1 89 ? 113.988 139.852 150.628 1.00 72.80 87 ILE C N 1
ATOM 3143 C CA . ILE C 1 89 ? 113.006 140.864 151.004 1.00 72.80 87 ILE C CA 1
ATOM 3144 C C . ILE C 1 89 ? 112.674 140.702 152.481 1.00 72.80 87 ILE C C 1
ATOM 3145 O O . ILE C 1 89 ? 112.560 139.577 152.984 1.00 72.80 87 ILE C O 1
ATOM 3150 N N . ASP C 1 90 ? 112.549 141.828 153.180 1.00 86.32 88 ASP C N 1
ATOM 3151 C CA . ASP C 1 90 ? 112.028 141.871 154.537 1.00 86.32 88 ASP C CA 1
ATOM 3152 C C . ASP C 1 90 ? 110.993 142.983 154.635 1.00 86.32 88 ASP C C 1
ATOM 3153 O O . ASP C 1 90 ? 111.127 144.036 154.004 1.00 86.32 88 ASP C O 1
ATOM 3158 N N . THR C 1 91 ? 109.957 142.743 155.431 1.00 100.03 89 THR C N 1
ATOM 3159 C CA . THR C 1 91 ? 108.872 143.697 155.609 1.00 100.03 89 THR C CA 1
ATOM 3160 C C . THR C 1 91 ? 108.933 144.279 157.014 1.00 100.03 89 THR C C 1
ATOM 3161 O O . THR C 1 91 ? 109.126 143.546 157.990 1.00 100.03 89 THR C O 1
ATOM 3165 N N . SER C 1 92 ? 108.793 145.596 157.106 1.00 104.02 90 SER C N 1
ATOM 3166 C CA . SER C 1 92 ? 108.763 146.310 158.372 1.00 104.02 90 SER C CA 1
ATOM 3167 C C . SER C 1 92 ? 107.342 146.769 158.666 1.00 104.02 90 SER C C 1
ATOM 3168 O O . SER C 1 92 ? 106.388 146.408 157.972 1.00 104.02 90 SER C O 1
ATOM 3171 N N . ASP C 1 93 ? 107.210 147.573 159.723 1.00 109.94 91 ASP C N 1
ATOM 3172 C CA . ASP C 1 93 ? 105.901 148.090 160.100 1.00 109.94 91 ASP C CA 1
ATOM 3173 C C . ASP C 1 93 ? 105.279 148.943 159.002 1.00 109.94 91 ASP C C 1
ATOM 3174 O O . ASP C 1 93 ? 104.058 148.895 158.814 1.00 109.94 91 ASP C O 1
ATOM 3179 N N . THR C 1 94 ? 106.083 149.720 158.276 1.00 106.19 92 THR C N 1
ATOM 3180 C CA . THR C 1 94 ? 105.574 150.583 157.216 1.00 106.19 92 THR C CA 1
ATOM 3181 C C . THR C 1 94 ? 106.343 150.498 155.905 1.00 106.19 92 THR C C 1
ATOM 3182 O O . THR C 1 94 ? 105.788 150.888 154.870 1.00 106.19 92 THR C O 1
ATOM 3186 N N . ASP C 1 95 ? 107.581 150.008 155.901 1.00 99.55 93 ASP C N 1
ATOM 3187 C CA . ASP C 1 95 ? 108.438 150.073 154.727 1.00 99.55 93 ASP C CA 1
ATOM 3188 C C . ASP C 1 95 ? 109.056 148.710 154.445 1.00 99.55 93 ASP C C 1
ATOM 3189 O O . ASP C 1 95 ? 108.973 147.785 155.257 1.00 99.55 93 ASP C O 1
ATOM 3194 N N . LEU C 1 96 ? 109.673 148.596 153.272 1.00 86.01 94 LEU C N 1
ATOM 3195 C CA . LEU C 1 96 ? 110.315 147.364 152.836 1.00 86.01 94 LEU C CA 1
ATOM 3196 C C . LEU C 1 96 ? 111.831 147.511 152.887 1.00 86.01 94 LEU C C 1
ATOM 3197 O O . LEU C 1 96 ? 112.366 148.619 152.821 1.00 86.01 94 LEU C O 1
ATOM 3202 N N . THR C 1 97 ? 112.525 146.379 153.000 1.00 85.09 95 THR C N 1
ATOM 3203 C CA . THR C 1 97 ? 113.982 146.362 152.994 1.00 85.09 95 THR C CA 1
ATOM 3204 C C . THR C 1 97 ? 114.477 145.257 152.072 1.00 85.09 95 THR C C 1
ATOM 3205 O O . THR C 1 97 ? 113.951 144.139 152.093 1.00 85.09 95 THR C O 1
ATOM 3209 N N . LEU C 1 98 ? 115.483 145.579 151.264 1.00 67.00 96 LEU C N 1
ATOM 3210 C CA . LEU C 1 98 ? 116.102 144.637 150.339 1.00 67.00 96 LEU C CA 1
ATOM 3211 C C . LEU C 1 98 ? 117.542 144.418 150.778 1.00 67.00 96 LEU C C 1
ATOM 3212 O O . LEU C 1 98 ? 118.322 145.371 150.834 1.00 67.00 96 LEU C O 1
ATOM 3217 N N . ARG C 1 99 ? 117.903 143.175 151.074 1.00 59.92 97 ARG C N 1
ATOM 3218 C CA . ARG C 1 99 ? 119.272 142.850 151.452 1.00 59.92 97 ARG C CA 1
ATOM 3219 C C . ARG C 1 99 ? 119.966 142.162 150.285 1.00 59.92 97 ARG C C 1
ATOM 3220 O O . ARG C 1 99 ? 119.578 141.057 149.894 1.00 59.92 97 ARG C O 1
ATOM 3228 N N . HIS C 1 100 ? 120.984 142.821 149.733 1.00 45.40 98 HIS C N 1
ATOM 3229 C CA . HIS C 1 100 ? 121.726 142.339 148.577 1.00 45.40 98 HIS C CA 1
ATOM 3230 C C . HIS C 1 100 ? 123.073 141.806 149.039 1.00 45.40 98 HIS C C 1
ATOM 3231 O O . HIS C 1 100 ? 123.836 142.520 149.704 1.00 45.40 98 HIS C O 1
ATOM 3238 N N . GLN C 1 101 ? 123.365 140.556 148.679 1.00 37.59 99 GLN C N 1
ATOM 3239 C CA . GLN C 1 101 ? 124.585 139.882 149.097 1.00 37.59 99 GLN C CA 1
ATOM 3240 C C . GLN C 1 101 ? 125.427 139.538 147.877 1.00 37.59 99 GLN C C 1
ATOM 3241 O O . GLN C 1 101 ? 124.926 139.490 146.751 1.00 37.59 99 GLN C O 1
ATOM 3247 N N . ALA C 1 102 ? 126.718 139.302 148.121 1.00 30.46 100 ALA C N 1
ATOM 3248 C CA . ALA C 1 102 ? 127.674 138.929 147.076 1.00 30.46 100 ALA C CA 1
ATOM 3249 C C . ALA C 1 102 ? 127.736 139.982 145.971 1.00 30.46 100 ALA C C 1
ATOM 3250 O O . ALA C 1 102 ? 127.584 139.671 144.789 1.00 30.46 100 ALA C O 1
ATOM 3252 N N . LEU C 1 103 ? 127.954 141.233 146.358 1.00 32.57 101 LEU C N 1
ATOM 3253 C CA . LEU C 1 103 ? 128.064 142.306 145.383 1.00 32.57 101 LEU C CA 1
ATOM 3254 C C . LEU C 1 103 ? 129.337 142.130 144.556 1.00 32.57 101 LEU C C 1
ATOM 3255 O O . LEU C 1 103 ? 130.384 141.766 145.101 1.00 32.57 101 LEU C O 1
ATOM 3260 N N . PRO C 1 104 ? 129.278 142.364 143.245 1.00 18.16 102 PRO C N 1
ATOM 3261 C CA . PRO C 1 104 ? 130.482 142.221 142.417 1.00 18.16 102 PRO C CA 1
ATOM 3262 C C . PRO C 1 104 ? 131.585 143.171 142.861 1.00 18.16 102 PRO C C 1
ATOM 3263 O O . PRO C 1 104 ? 131.327 144.297 143.293 1.00 18.16 102 PRO C O 1
ATOM 3267 N N . VAL C 1 105 ? 132.825 142.703 142.751 1.00 24.25 103 VAL C N 1
ATOM 3268 C CA . VAL C 1 105 ? 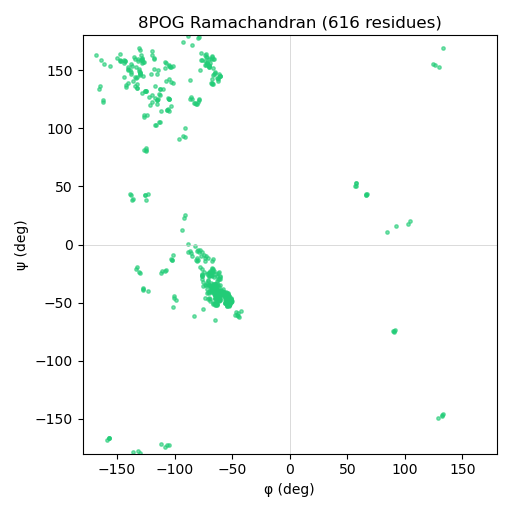134.000 143.429 143.216 1.00 24.25 103 VAL C CA 1
ATOM 3269 C C . VAL C 1 105 ? 134.981 143.557 142.061 1.00 24.25 103 VAL C C 1
ATOM 3270 O O . VAL C 1 105 ? 135.269 142.572 141.370 1.00 24.25 103 VAL C O 1
ATOM 3274 N N . SER C 1 106 ? 135.491 144.770 141.850 1.00 35.39 104 SER C N 1
ATOM 3275 C CA . SER C 1 106 ? 136.464 144.998 140.792 1.00 35.39 104 SER C CA 1
ATOM 3276 C C . SER C 1 106 ? 137.806 144.374 141.153 1.00 35.39 104 SER C C 1
ATOM 3277 O O . SER C 1 106 ? 138.126 144.184 142.330 1.00 35.39 104 SER C O 1
ATOM 3280 N N . ARG C 1 107 ? 138.595 144.055 140.125 1.00 36.38 105 ARG C N 1
ATOM 3281 C CA . ARG C 1 107 ? 139.885 143.415 140.354 1.00 36.38 105 ARG C CA 1
ATOM 3282 C C . ARG C 1 107 ? 140.898 144.380 140.958 1.00 36.38 105 ARG C C 1
ATOM 3283 O O . ARG C 1 107 ? 141.758 143.964 141.743 1.00 36.38 105 ARG C O 1
ATOM 3291 N N . VAL C 1 108 ? 140.819 145.662 140.609 1.00 69.07 106 VAL C N 1
ATOM 3292 C CA . VAL C 1 108 ? 141.732 146.665 141.149 1.00 69.07 106 VAL C CA 1
ATOM 3293 C C . VAL C 1 108 ? 141.238 147.054 142.539 1.00 69.07 106 VAL C C 1
ATOM 3294 O O . VAL C 1 108 ? 140.113 147.534 142.697 1.00 69.07 106 VAL C O 1
ATOM 3298 N N . GLU C 1 109 ? 142.083 146.848 143.552 1.00 86.56 107 GLU C N 1
ATOM 3299 C CA . GLU C 1 109 ? 141.661 147.089 144.928 1.00 86.56 107 GLU C CA 1
ATOM 3300 C C . GLU C 1 109 ? 141.628 148.578 145.259 1.00 86.56 107 GLU C C 1
ATOM 3301 O O . GLU C 1 109 ? 140.834 149.014 146.101 1.00 86.56 107 GLU C O 1
ATOM 3307 N N . ASP C 1 110 ? 142.488 149.375 144.617 1.00 86.82 108 ASP C N 1
ATOM 3308 C CA . ASP C 1 110 ? 142.563 150.796 144.948 1.00 86.82 108 ASP C CA 1
ATOM 3309 C C . ASP C 1 110 ? 141.269 151.525 144.603 1.00 86.82 108 ASP C C 1
ATOM 3310 O O . ASP C 1 110 ? 140.699 152.225 145.448 1.00 86.82 108 ASP C O 1
ATOM 3315 N N . GLN C 1 111 ? 140.790 151.373 143.372 1.00 67.90 109 GLN C N 1
ATOM 3316 C CA . GLN C 1 111 ? 139.583 152.049 142.913 1.00 67.90 109 GLN C CA 1
ATOM 3317 C C . GLN C 1 111 ? 138.305 151.354 143.361 1.00 67.90 109 GLN C C 1
ATOM 3318 O O . GLN C 1 111 ? 137.224 151.951 143.252 1.00 67.90 109 GLN C O 1
ATOM 3324 N N . GLN C 1 112 ? 138.423 150.132 143.893 1.00 59.50 110 GLN C N 1
ATOM 3325 C CA . GLN C 1 112 ? 137.262 149.276 144.123 1.00 59.50 110 GLN C CA 1
ATOM 3326 C C . GLN C 1 112 ? 136.171 150.007 144.891 1.00 59.50 110 GLN C C 1
ATOM 3327 O O . GLN C 1 112 ? 135.005 150.000 144.475 1.00 59.50 110 GLN C O 1
ATOM 3333 N N . SER C 1 113 ? 136.536 150.674 145.990 1.00 55.43 111 SER C N 1
ATOM 3334 C CA . SER C 1 113 ? 135.543 151.368 146.803 1.00 55.43 111 SER C CA 1
ATOM 3335 C C . SER C 1 113 ? 134.702 152.309 145.951 1.00 55.43 111 SER C C 1
ATOM 3336 O O . SER C 1 113 ? 133.468 152.211 145.936 1.00 55.43 111 SER C O 1
ATOM 3339 N N . ARG C 1 114 ? 135.361 153.183 145.181 1.00 47.73 112 ARG C N 1
ATOM 3340 C CA . ARG C 1 114 ? 134.624 154.087 144.304 1.00 47.73 112 ARG C CA 1
ATOM 3341 C C . ARG C 1 114 ? 133.662 153.310 143.421 1.00 47.73 112 ARG C C 1
ATOM 3342 O O . ARG C 1 114 ? 132.458 153.607 143.387 1.00 47.73 112 ARG C O 1
ATOM 3350 N N . TRP C 1 115 ? 134.167 152.260 142.765 1.00 34.10 113 TRP C N 1
ATOM 3351 C CA . TRP C 1 115 ? 133.326 151.446 141.897 1.00 34.10 113 TRP C CA 1
ATOM 3352 C C . TRP C 1 115 ? 132.060 151.017 142.617 1.00 34.10 113 TRP C C 1
ATOM 3353 O O . TRP C 1 115 ? 130.950 151.207 142.099 1.00 34.10 113 TRP C O 1
ATOM 3364 N N . CYS C 1 116 ? 132.203 150.506 143.845 1.00 40.33 114 CYS C N 1
ATOM 3365 C CA . CYS C 1 116 ? 131.038 150.030 144.579 1.00 40.33 114 CYS C CA 1
ATOM 3366 C C . CYS C 1 116 ? 129.962 151.100 144.628 1.00 40.33 114 CYS C C 1
ATOM 3367 O O . CYS C 1 116 ? 128.823 150.862 144.203 1.00 40.33 114 CYS C O 1
ATOM 3370 N N . HIS C 1 117 ? 130.331 152.314 145.053 1.00 48.48 115 HIS C N 1
ATOM 3371 C CA . HIS C 1 117 ? 129.349 153.388 145.141 1.00 48.48 115 HIS C CA 1
ATOM 3372 C C . HIS C 1 117 ? 128.626 153.555 143.815 1.00 48.48 115 HIS C C 1
ATOM 3373 O O . HIS C 1 117 ? 127.390 153.496 143.756 1.00 48.48 115 HIS C O 1
ATOM 3380 N N . ALA C 1 118 ? 129.390 153.672 142.725 1.00 30.90 116 ALA C N 1
ATOM 3381 C CA . ALA C 1 118 ? 128.777 153.854 141.417 1.00 30.90 116 ALA C CA 1
ATOM 3382 C C . ALA C 1 118 ? 127.781 152.741 141.137 1.00 30.90 116 ALA C C 1
ATOM 3383 O O . ALA C 1 118 ? 126.612 153.002 140.821 1.00 30.90 116 ALA C O 1
ATOM 3385 N N . PHE C 1 119 ? 128.206 151.489 141.336 1.00 38.08 117 PHE C N 1
ATOM 3386 C CA . PHE C 1 119 ? 127.322 150.371 141.038 1.00 38.08 117 PHE C CA 1
ATOM 3387 C C . PHE C 1 119 ? 126.036 150.487 141.837 1.00 38.08 117 PHE C C 1
ATOM 3388 O O . PHE C 1 119 ? 124.939 150.320 141.285 1.00 38.08 117 PHE C O 1
ATOM 3396 N N . CYS C 1 120 ? 126.154 150.849 143.119 1.00 48.22 118 CYS C N 1
ATOM 3397 C CA . CYS C 1 120 ? 124.972 150.968 143.960 1.00 48.22 118 CYS C CA 1
ATOM 3398 C C . CYS C 1 120 ? 123.935 151.863 143.304 1.00 48.22 118 CYS C C 1
ATOM 3399 O O . CYS C 1 120 ? 122.761 151.482 143.184 1.00 48.22 118 CYS C O 1
ATOM 3402 N N . ALA C 1 121 ? 124.372 153.019 142.793 1.00 33.99 119 ALA C N 1
ATOM 3403 C CA . ALA C 1 121 ? 123.437 153.962 142.191 1.00 33.99 119 ALA C CA 1
ATOM 3404 C C . ALA C 1 121 ? 122.593 153.278 141.128 1.00 33.99 119 ALA C C 1
ATOM 3405 O O . ALA C 1 121 ? 121.356 153.353 141.158 1.00 33.99 119 ALA C O 1
ATOM 3407 N N . ILE C 1 122 ? 123.245 152.537 140.224 1.00 33.71 120 ILE C N 1
ATOM 3408 C CA . ILE C 1 122 ? 122.509 151.897 139.141 1.00 33.71 120 ILE C CA 1
ATOM 3409 C C . ILE C 1 122 ? 121.399 151.033 139.707 1.00 33.71 120 ILE C C 1
ATOM 3410 O O . ILE C 1 122 ? 120.226 151.187 139.331 1.00 33.71 120 ILE C O 1
ATOM 3415 N N . LEU C 1 123 ? 121.731 150.187 140.690 1.00 43.21 121 LEU C N 1
ATOM 3416 C CA . LEU C 1 123 ? 120.739 149.267 141.229 1.00 43.21 121 LEU C CA 1
ATOM 3417 C C . LEU C 1 123 ? 119.495 150.021 141.661 1.00 43.21 121 LEU C C 1
ATOM 3418 O O . LEU C 1 123 ? 118.371 149.613 141.335 1.00 43.21 121 LEU C O 1
ATOM 3423 N N . GLU C 1 124 ? 119.689 151.165 142.330 1.00 53.48 122 GLU C N 1
ATOM 3424 C CA . GLU C 1 124 ? 118.562 151.967 142.788 1.00 53.48 122 GLU C CA 1
ATOM 3425 C C . GLU C 1 124 ? 117.526 152.106 141.687 1.00 53.48 122 GLU C C 1
ATOM 3426 O O . GLU C 1 124 ? 116.406 151.588 141.802 1.00 53.48 122 GLU C O 1
ATOM 3432 N N . GLY C 1 125 ? 117.927 152.705 140.563 1.00 44.21 123 GLY C N 1
ATOM 3433 C CA . GLY C 1 125 ? 116.961 152.961 139.510 1.00 44.21 123 GLY C CA 1
ATOM 3434 C C . GLY C 1 125 ? 116.264 151.690 139.081 1.00 44.21 123 GLY C C 1
ATOM 3435 O O . GLY C 1 125 ? 115.029 151.621 139.055 1.00 44.21 123 GLY C O 1
ATOM 3436 N N . LEU C 1 126 ? 117.047 150.634 138.848 1.00 36.77 124 LEU C N 1
ATOM 3437 C CA . LEU C 1 126 ? 116.467 149.374 138.406 1.00 36.77 124 LEU C CA 1
ATOM 3438 C C . LEU C 1 126 ? 115.388 148.928 139.378 1.00 36.77 124 LEU C C 1
ATOM 3439 O O . LEU C 1 126 ? 114.226 148.734 138.990 1.00 36.77 124 LEU C O 1
ATOM 3444 N N . TYR C 1 127 ? 115.732 148.876 140.670 1.00 36.05 125 TYR C N 1
ATOM 3445 C CA . TYR C 1 127 ? 114.787 148.371 141.657 1.00 36.05 125 TYR C CA 1
ATOM 3446 C C . TYR C 1 127 ? 113.476 149.132 141.577 1.00 36.05 125 TYR C C 1
ATOM 3447 O O . TYR C 1 127 ? 112.396 148.524 141.582 1.00 36.05 125 TYR C O 1
ATOM 3456 N N . VAL C 1 128 ? 113.556 150.455 141.404 1.00 45.44 126 VAL C N 1
ATOM 3457 C CA . VAL C 1 128 ? 112.346 151.266 141.421 1.00 45.44 126 VAL C CA 1
ATOM 3458 C C . VAL C 1 128 ? 111.364 150.758 140.380 1.00 45.44 126 VAL C C 1
ATOM 3459 O O . VAL C 1 128 ? 110.206 150.453 140.696 1.00 45.44 126 VAL C O 1
ATOM 3463 N N . ARG C 1 129 ? 111.832 150.569 139.144 1.00 43.20 127 ARG C N 1
ATOM 3464 C CA . ARG C 1 129 ? 110.897 150.195 138.092 1.00 43.20 127 ARG C CA 1
ATOM 3465 C C . ARG C 1 129 ? 110.310 148.818 138.363 1.00 43.20 127 ARG C C 1
ATOM 3466 O O . ARG C 1 129 ? 109.131 148.573 138.079 1.00 43.20 127 ARG C O 1
ATOM 3474 N N . TRP C 1 130 ? 111.099 147.919 138.954 1.00 42.40 128 TRP C N 1
ATOM 3475 C CA . TRP C 1 130 ? 110.568 146.597 139.260 1.00 42.40 128 TRP C CA 1
ATOM 3476 C C . TRP C 1 130 ? 109.478 146.694 140.318 1.00 42.40 128 TRP C C 1
ATOM 3477 O O . TRP C 1 130 ? 108.459 145.997 140.243 1.00 42.40 128 TRP C O 1
ATOM 3488 N N . MET C 1 131 ? 109.656 147.588 141.294 1.00 62.20 129 MET C N 1
ATOM 3489 C CA . MET C 1 131 ? 108.601 147.797 142.278 1.00 62.20 129 MET C CA 1
ATOM 3490 C C . MET C 1 131 ? 107.385 148.444 141.630 1.00 62.20 129 MET C C 1
ATOM 3491 O O . MET C 1 131 ? 106.260 148.319 142.129 1.00 62.20 129 MET C O 1
ATOM 3496 N N . GLN C 1 132 ? 107.592 149.129 140.503 1.00 68.72 130 GLN C N 1
ATOM 3497 C CA . GLN C 1 132 ? 106.473 149.713 139.775 1.00 68.72 130 GLN C CA 1
ATOM 3498 C C . GLN C 1 132 ? 105.705 148.647 139.004 1.00 68.72 130 GLN C C 1
ATOM 3499 O O . GLN C 1 132 ? 104.656 148.931 138.414 1.00 68.72 130 GLN C O 1
ATOM 3505 N N . GLY C 1 133 ? 106.219 147.413 138.989 1.00 76.73 131 GLY C N 1
ATOM 3506 C CA . GLY C 1 133 ? 105.525 146.340 138.296 1.00 76.73 131 GLY C CA 1
ATOM 3507 C C . GLY C 1 133 ? 104.166 146.024 138.890 1.00 76.73 131 GLY C C 1
ATOM 3508 O O . GLY C 1 133 ? 103.272 145.548 138.185 1.00 76.73 131 GLY C O 1
ATOM 3509 N N . GLN C 1 134 ? 103.989 146.283 140.185 1.00 84.77 132 GLN C N 1
ATOM 3510 C CA . GLN C 1 134 ? 102.723 146.055 140.869 1.00 84.77 132 GLN C CA 1
ATOM 3511 C C . GLN C 1 134 ? 101.809 147.275 140.848 1.00 84.77 132 GLN C C 1
ATOM 3512 O O . GLN C 1 134 ? 100.962 147.415 141.738 1.00 84.77 132 GLN C O 1
ATOM 3518 N N . GLY C 1 135 ? 101.958 148.156 139.861 1.00 90.22 133 GLY C N 1
ATOM 3519 C CA . GLY C 1 135 ? 101.146 149.349 139.768 1.00 90.22 133 GLY C CA 1
ATOM 3520 C C . GLY C 1 135 ? 101.632 150.528 140.581 1.00 90.22 133 GLY C C 1
ATOM 3521 O O . GLY C 1 135 ? 100.886 151.506 140.726 1.00 90.22 133 GLY C O 1
ATOM 3522 N N . GLY C 1 136 ? 102.847 150.469 141.120 1.00 92.07 134 GLY C N 1
ATOM 3523 C CA . GLY C 1 136 ? 103.350 151.586 141.901 1.00 92.07 134 GLY C CA 1
ATOM 3524 C C . GLY C 1 136 ? 103.574 152.814 141.035 1.00 92.07 134 GLY C C 1
ATOM 3525 O O . GLY C 1 136 ? 103.947 152.715 139.864 1.00 92.07 134 GLY C O 1
ATOM 3526 N N . LYS C 1 137 ? 103.343 153.983 141.625 1.00 104.13 135 LYS C N 1
ATOM 3527 C CA . LYS C 1 137 ? 103.504 155.236 140.903 1.00 104.13 135 LYS C CA 1
ATOM 3528 C C . LYS C 1 137 ? 104.980 155.600 140.771 1.00 104.13 135 LYS C C 1
ATOM 3529 O O . LYS C 1 137 ? 105.845 155.054 141.460 1.00 104.13 135 LYS C O 1
ATOM 3535 N N . SER C 1 138 ? 105.260 156.538 139.863 1.00 113.65 136 SER C N 1
ATOM 3536 C CA . SER C 1 138 ? 106.644 156.881 139.551 1.00 113.65 136 SER C CA 1
ATOM 3537 C C . SER C 1 138 ? 107.300 157.703 140.655 1.00 113.65 136 SER C C 1
ATOM 3538 O O . SER C 1 138 ? 108.531 157.701 140.777 1.00 113.65 136 SER C O 1
ATOM 3541 N N . HIS C 1 139 ? 106.509 158.409 141.465 1.00 117.40 137 HIS C N 1
ATOM 3542 C CA . HIS C 1 139 ? 107.078 159.356 142.419 1.00 117.40 137 HIS C CA 1
ATOM 3543 C C . HIS C 1 139 ? 107.758 158.684 143.605 1.00 117.40 137 HIS C C 1
ATOM 3544 O O . HIS C 1 139 ? 108.494 159.355 144.336 1.00 117.40 137 HIS C O 1
ATOM 3551 N N . VAL C 1 140 ? 107.536 157.391 143.818 1.00 108.14 138 VAL C N 1
ATOM 3552 C CA . VAL C 1 140 ? 108.128 156.700 144.959 1.00 108.14 138 VAL C CA 1
ATOM 3553 C C . VAL C 1 140 ? 109.518 156.205 144.575 1.00 108.14 138 VAL C C 1
ATOM 3554 O O . VAL C 1 140 ? 109.749 155.784 143.435 1.00 108.14 138 VAL C O 1
ATOM 3558 N N . THR C 1 141 ? 110.456 156.282 145.517 1.00 107.77 139 THR C N 1
ATOM 3559 C CA . THR C 1 141 ? 111.850 155.951 145.265 1.00 107.77 139 THR C CA 1
ATOM 3560 C C . THR C 1 141 ? 112.422 155.105 146.396 1.00 107.77 139 THR C C 1
ATOM 3561 O O . THR C 1 141 ? 111.731 154.756 147.357 1.00 107.77 139 THR C O 1
ATOM 3565 N N . VAL C 1 142 ? 113.706 154.776 146.260 1.00 92.75 140 VAL C N 1
ATOM 3566 C CA . VAL C 1 142 ? 114.455 154.012 147.253 1.00 92.75 140 VAL C CA 1
ATOM 3567 C C . VAL C 1 142 ? 115.736 154.773 147.568 1.00 92.75 140 VAL C C 1
ATOM 3568 O O . VAL C 1 142 ? 116.209 155.569 146.748 1.00 92.75 140 VAL C O 1
ATOM 3572 N N . SER C 1 143 ? 116.294 154.533 148.754 1.00 90.34 141 SER C N 1
ATOM 3573 C CA . SER C 1 143 ? 117.507 155.208 149.193 1.00 90.34 141 SER C CA 1
ATOM 3574 C C . SER C 1 143 ? 118.337 154.284 150.072 1.00 90.34 141 SER C C 1
ATOM 3575 O O . SER C 1 143 ? 117.827 153.317 150.646 1.00 90.34 141 SER C O 1
ATOM 3578 N N . ARG C 1 144 ? 119.629 154.593 150.167 1.00 89.77 142 ARG C N 1
ATOM 3579 C CA . ARG C 1 144 ? 120.534 153.840 151.021 1.00 89.77 142 ARG C CA 1
ATOM 3580 C C . ARG C 1 144 ? 120.330 154.216 152.486 1.00 89.77 142 ARG C C 1
ATOM 3581 O O . ARG C 1 144 ? 119.808 155.285 152.816 1.00 89.77 142 ARG C O 1
ATOM 3589 N N . GLU C 1 145 ? 120.752 153.316 153.374 1.00 101.79 143 GLU C N 1
ATOM 3590 C CA . GLU C 1 145 ? 120.714 153.603 154.802 1.00 101.79 143 GLU C CA 1
ATOM 3591 C C . GLU C 1 145 ? 122.069 153.362 155.458 1.00 101.79 143 GLU C C 1
ATOM 3592 O O . GLU C 1 145 ? 122.489 154.142 156.319 1.00 101.79 143 GLU C O 1
ATOM 3598 N N . ARG C 1 146 ? 122.766 152.302 155.050 1.00 90.33 144 ARG C N 1
ATOM 3599 C CA . ARG C 1 146 ? 124.067 151.977 155.621 1.00 90.33 144 ARG C CA 1
ATOM 3600 C C . ARG C 1 146 ? 124.711 150.904 154.753 1.00 90.33 144 ARG C C 1
ATOM 3601 O O . ARG C 1 146 ? 124.040 150.244 153.955 1.00 90.33 144 ARG C O 1
ATOM 3609 N N . LEU C 1 147 ? 126.023 150.738 154.916 1.00 90.64 145 LEU C N 1
ATOM 3610 C CA . LEU C 1 147 ? 126.815 149.804 154.116 1.00 90.64 145 LEU C CA 1
ATOM 3611 C C . LEU C 1 147 ? 127.494 148.806 155.050 1.00 90.64 145 LEU C C 1
ATOM 3612 O O . LEU C 1 147 ? 128.281 149.195 155.918 1.00 90.64 145 LEU C O 1
ATOM 3617 N N . PHE C 1 148 ? 127.184 147.519 154.869 1.00 84.62 146 PHE C N 1
ATOM 3618 C CA . PHE C 1 148 ? 127.834 146.475 155.658 1.00 84.62 146 PHE C CA 1
ATOM 3619 C C . PHE C 1 148 ? 129.324 146.401 155.352 1.00 84.62 146 PHE C C 1
ATOM 3620 O O . PHE C 1 148 ? 130.163 146.665 156.220 1.00 84.62 146 PHE C O 1
ATOM 3628 N N . SER C 1 149 ? 129.668 146.041 154.119 1.00 80.83 147 SER C N 1
ATOM 3629 C CA . SER C 1 149 ? 131.054 145.861 153.710 1.00 80.83 147 SER C CA 1
ATOM 3630 C C . SER C 1 149 ? 131.124 146.028 152.198 1.00 80.83 147 SER C C 1
ATOM 3631 O O . SER C 1 149 ? 130.181 146.504 151.561 1.00 80.83 147 SER C O 1
ATOM 3634 N N . LEU C 1 150 ? 132.260 145.628 151.625 1.00 65.10 148 LEU C N 1
ATOM 3635 C CA . LEU C 1 150 ? 132.479 145.800 150.195 1.00 65.10 148 LEU C CA 1
ATOM 3636 C C . LEU C 1 150 ? 131.655 144.843 149.343 1.00 65.10 148 LEU C C 1
ATOM 3637 O O . LEU C 1 150 ? 131.614 145.016 148.120 1.00 65.10 148 LEU C O 1
ATOM 3642 N N . SER C 1 151 ? 131.005 143.845 149.944 1.00 65.66 149 SER C N 1
ATOM 3643 C CA . SER C 1 151 ? 130.231 142.865 149.189 1.00 65.66 149 SER C CA 1
ATOM 3644 C C . SER C 1 151 ? 128.889 142.572 149.854 1.00 65.66 149 SER C C 1
ATOM 3645 O O . SER C 1 151 ? 128.437 141.424 149.866 1.00 65.66 149 SER C O 1
ATOM 3648 N N . ASP C 1 152 ? 128.238 143.597 150.404 1.00 73.41 150 ASP C N 1
ATOM 3649 C CA . ASP C 1 152 ? 126.942 143.428 151.053 1.00 73.41 150 ASP C CA 1
ATOM 3650 C C . ASP C 1 152 ? 126.321 144.802 151.245 1.00 73.41 150 ASP C C 1
ATOM 3651 O O . ASP C 1 152 ? 127.003 145.727 151.697 1.00 73.41 150 ASP C O 1
ATOM 3656 N N . VAL C 1 153 ? 125.039 144.939 150.909 1.00 68.37 151 VAL C N 1
ATOM 3657 C CA . VAL C 1 153 ? 124.355 146.224 151.015 1.00 68.37 151 VAL C CA 1
ATOM 3658 C C . VAL C 1 153 ? 122.891 145.974 151.357 1.00 68.37 151 VAL C C 1
ATOM 3659 O O . VAL C 1 153 ? 122.395 144.850 151.224 1.00 68.37 151 VAL C O 1
ATOM 3663 N N . GLN C 1 154 ? 122.203 147.017 151.818 1.00 79.41 152 GLN C N 1
ATOM 3664 C CA . GLN C 1 154 ? 120.778 146.948 152.113 1.00 79.41 152 GLN C CA 1
ATOM 3665 C C . GLN C 1 154 ? 120.109 148.255 151.709 1.00 79.41 152 GLN C C 1
ATOM 3666 O O . GLN C 1 154 ? 120.645 149.339 151.956 1.00 79.41 152 GLN C O 1
ATOM 3672 N N . PHE C 1 155 ? 118.941 148.138 151.083 1.00 68.74 153 PHE C N 1
ATOM 3673 C CA . PHE C 1 155 ? 118.169 149.259 150.572 1.00 68.74 153 PHE C CA 1
ATOM 3674 C C . PHE C 1 155 ? 116.852 149.346 151.328 1.00 68.74 153 PHE C C 1
ATOM 3675 O O . PHE C 1 155 ? 116.282 148.325 151.725 1.00 68.74 153 PHE C O 1
ATOM 3683 N N . ARG C 1 156 ? 116.360 150.568 151.512 1.00 100.24 154 ARG C N 1
ATOM 3684 C CA . ARG C 1 156 ? 115.077 150.803 152.159 1.00 100.24 154 ARG C CA 1
ATOM 3685 C C . ARG C 1 156 ? 114.108 151.403 151.151 1.00 100.24 154 ARG C C 1
ATOM 3686 O O . ARG C 1 156 ? 114.411 152.421 150.520 1.00 100.24 154 ARG C O 1
ATOM 3694 N N . TYR C 1 157 ? 112.950 150.765 150.998 1.00 104.06 155 TYR C N 1
ATOM 3695 C CA . TYR C 1 157 ? 111.887 151.235 150.114 1.00 104.06 155 TYR C CA 1
ATOM 3696 C C . TYR C 1 157 ? 110.771 151.795 150.988 1.00 104.06 155 TYR C C 1
ATOM 3697 O O . TYR C 1 157 ? 110.142 151.062 151.758 1.00 104.06 155 TYR C O 1
ATOM 3706 N N . HIS C 1 158 ? 110.529 153.098 150.865 1.00 106.99 156 HIS C N 1
ATOM 3707 C CA . HIS C 1 158 ? 109.506 153.780 151.642 1.00 106.99 156 HIS C CA 1
ATOM 3708 C C . HIS C 1 158 ? 108.684 154.667 150.719 1.00 106.99 156 HIS C C 1
ATOM 3709 O O . HIS C 1 158 ? 109.164 155.135 149.684 1.00 106.99 156 HIS C O 1
ATOM 3716 N N . ASN C 1 159 ? 107.435 154.897 151.111 1.00 108.68 157 ASN C N 1
ATOM 3717 C CA . ASN C 1 159 ? 106.532 155.735 150.331 1.00 108.68 157 ASN C CA 1
ATOM 3718 C C . ASN C 1 159 ? 106.760 157.213 150.628 1.00 108.68 157 ASN C C 1
ATOM 3719 O O . ASN C 1 159 ? 105.995 158.070 150.186 1.00 108.68 157 ASN C O 1
ATOM 3724 N N . THR D 1 4 ? 126.743 136.332 106.663 1.00 105.50 2 THR D N 1
ATOM 3725 C CA . THR D 1 4 ? 127.780 136.568 105.666 1.00 105.50 2 THR D CA 1
ATOM 3726 C C . THR D 1 4 ? 129.169 136.397 106.271 1.00 105.50 2 THR D C 1
ATOM 3727 O O . THR D 1 4 ? 130.179 136.579 105.593 1.00 105.50 2 THR D O 1
ATOM 3731 N N . THR D 1 5 ? 129.211 136.047 107.554 1.00 83.69 3 THR D N 1
ATOM 3732 C CA . THR D 1 5 ? 130.472 135.846 108.267 1.00 83.69 3 THR D CA 1
ATOM 3733 C C . THR D 1 5 ? 130.840 134.370 108.189 1.00 83.69 3 THR D C 1
ATOM 3734 O O . THR D 1 5 ? 130.413 133.553 109.006 1.00 83.69 3 THR D O 1
ATOM 3738 N N . THR D 1 6 ? 131.647 134.025 107.192 1.00 73.19 4 THR D N 1
ATOM 3739 C CA . THR D 1 6 ? 132.106 132.660 106.980 1.00 73.19 4 THR D CA 1
ATOM 3740 C C . THR D 1 6 ? 133.236 132.331 107.947 1.00 73.19 4 THR D C 1
ATOM 3741 O O . THR D 1 6 ? 133.672 133.165 108.745 1.00 73.19 4 THR D O 1
ATOM 3745 N N . LEU D 1 7 ? 133.715 131.082 107.865 1.00 47.43 5 LEU D N 1
ATOM 3746 C CA . LEU D 1 7 ? 134.734 130.563 108.771 1.00 47.43 5 LEU D CA 1
ATOM 3747 C C . LEU D 1 7 ? 135.904 130.013 107.950 1.00 47.43 5 LEU D C 1
ATOM 3748 O O . LEU D 1 7 ? 136.457 128.949 108.226 1.00 47.43 5 LEU D O 1
ATOM 3753 N N . GLU D 1 8 ? 136.293 130.755 106.912 1.00 53.59 6 GLU D N 1
ATOM 3754 C CA . GLU D 1 8 ? 137.482 130.397 106.151 1.00 53.59 6 GLU D CA 1
ATOM 3755 C C . GLU D 1 8 ? 138.763 130.590 106.949 1.00 53.59 6 GLU D C 1
ATOM 3756 O O . GLU D 1 8 ? 139.776 129.961 106.625 1.00 53.59 6 GLU D O 1
ATOM 3762 N N . ASN D 1 9 ? 138.743 131.440 107.976 1.00 39.48 7 ASN D N 1
ATOM 3763 C CA . ASN D 1 9 ? 139.890 131.617 108.855 1.00 39.48 7 ASN D CA 1
ATOM 3764 C C . ASN D 1 9 ? 139.871 130.495 109.885 1.00 39.48 7 ASN D C 1
ATOM 3765 O O . ASN D 1 9 ? 138.875 130.359 110.613 1.00 39.48 7 ASN D O 1
ATOM 3770 N N . PRO D 1 10 ? 140.916 129.671 109.978 1.00 32.76 8 PRO D N 1
ATOM 3771 C CA . PRO D 1 10 ? 140.892 128.560 110.944 1.00 32.76 8 PRO D CA 1
ATOM 3772 C C . PRO D 1 10 ? 140.749 129.000 112.391 1.00 32.76 8 PRO D C 1
ATOM 3773 O O . PRO D 1 10 ? 140.230 128.227 113.205 1.00 32.76 8 PRO D O 1
ATOM 3777 N N . ALA D 1 11 ? 141.196 130.209 112.742 1.00 24.58 9 ALA D N 1
ATOM 3778 C CA . ALA D 1 11 ? 141.109 130.655 114.129 1.00 24.58 9 ALA D CA 1
ATOM 3779 C C . ALA D 1 11 ? 139.661 130.764 114.591 1.00 24.58 9 ALA D C 1
ATOM 3780 O O . ALA D 1 11 ? 139.327 130.361 115.713 1.00 24.58 9 ALA D O 1
ATOM 3782 N N . LEU D 1 12 ? 138.786 131.310 113.743 1.00 21.43 10 LEU D N 1
ATOM 3783 C CA . LEU D 1 12 ? 137.388 131.478 114.129 1.00 21.43 10 LEU D CA 1
ATOM 3784 C C . LEU D 1 12 ? 136.704 130.134 114.343 1.00 21.43 10 LEU D C 1
ATOM 3785 O O . LEU D 1 12 ? 135.998 129.945 115.341 1.00 21.43 10 LEU D O 1
ATOM 3790 N N . LEU D 1 13 ? 136.905 129.187 113.424 1.00 21.69 11 LEU D N 1
ATOM 3791 C CA . LEU D 1 13 ? 136.286 127.876 113.581 1.00 21.69 11 LEU D CA 1
ATOM 3792 C C . LEU D 1 13 ? 136.871 127.137 114.776 1.00 21.69 11 LEU D C 1
ATOM 3793 O O . LEU D 1 13 ? 136.154 126.416 115.480 1.00 21.69 11 LEU D O 1
ATOM 3798 N N . GLY D 1 14 ? 138.168 127.315 115.031 1.00 17.74 12 GLY D N 1
ATOM 3799 C CA . GLY D 1 14 ? 138.764 126.711 116.210 1.00 17.74 12 GLY D CA 1
ATOM 3800 C C . GLY D 1 14 ? 138.167 127.242 117.497 1.00 17.74 12 GLY D C 1
ATOM 3801 O O . GLY D 1 14 ? 137.841 126.474 118.405 1.00 17.74 12 GLY D O 1
ATOM 3802 N N . TRP D 1 15 ? 138.003 128.564 117.589 1.00 12.54 13 TRP D N 1
ATOM 3803 C CA . TRP D 1 15 ? 137.385 129.149 118.775 1.00 12.54 13 TRP D CA 1
ATOM 3804 C C . TRP D 1 15 ? 135.942 128.684 118.923 1.00 12.54 13 TRP D C 1
ATOM 3805 O O . TRP D 1 15 ? 135.484 128.388 120.032 1.00 12.54 13 TRP D O 1
ATOM 3816 N N . PHE D 1 16 ? 135.208 128.621 117.809 1.00 9.71 14 PHE D N 1
ATOM 3817 C CA . PHE D 1 16 ? 133.817 128.184 117.861 1.00 9.71 14 PHE D CA 1
ATOM 3818 C C . PHE D 1 16 ? 133.708 126.747 118.355 1.00 9.71 14 PHE D C 1
ATOM 3819 O O . PHE D 1 16 ? 132.879 126.439 119.220 1.00 9.71 14 PHE D O 1
ATOM 3827 N N . ARG D 1 17 ? 134.553 125.857 117.832 1.00 9.77 15 ARG D N 1
ATOM 3828 C CA . ARG D 1 17 ? 134.510 124.461 118.252 1.00 9.77 15 ARG D CA 1
ATOM 3829 C C . ARG D 1 17 ? 134.958 124.306 119.700 1.00 9.77 15 ARG D C 1
ATOM 3830 O O . ARG D 1 17 ? 134.410 123.481 120.440 1.00 9.77 15 ARG D O 1
ATOM 3838 N N . GLY D 1 18 ? 135.953 125.088 120.123 1.00 12.43 16 GLY D N 1
ATOM 3839 C CA . GLY D 1 18 ? 136.382 125.028 121.510 1.00 12.43 16 GLY D CA 1
ATOM 3840 C C . GLY D 1 18 ? 135.318 125.518 122.472 1.00 12.43 16 GLY D C 1
ATOM 3841 O O . GLY D 1 18 ? 135.159 124.975 123.567 1.00 12.43 16 GLY D O 1
ATOM 3842 N N . GLN D 1 19 ? 134.576 126.555 122.078 1.00 9.99 17 GLN D N 1
ATOM 3843 C CA . GLN D 1 19 ? 133.517 127.068 122.938 1.00 9.99 17 GLN D CA 1
ATOM 3844 C C . GLN D 1 19 ? 132.294 126.162 122.918 1.00 9.99 17 GLN D C 1
ATOM 3845 O O . GLN D 1 19 ? 131.516 126.153 123.879 1.00 9.99 17 GLN D O 1
ATOM 3851 N N . GLN D 1 20 ? 132.104 125.398 121.840 1.00 11.21 18 GLN D N 1
ATOM 3852 C CA . GLN D 1 20 ? 130.978 124.471 121.785 1.00 11.21 18 GLN D CA 1
ATOM 3853 C C . GLN D 1 20 ? 131.093 123.395 122.858 1.00 11.21 18 GLN D C 1
ATOM 3854 O O . GLN D 1 20 ? 130.104 123.058 123.519 1.00 11.21 18 GLN D O 1
ATOM 3860 N N . THR D 1 21 ? 132.291 122.848 123.048 1.00 14.58 19 THR D N 1
ATOM 3861 C CA . THR D 1 21 ? 132.527 121.818 124.053 1.00 14.58 19 THR D CA 1
ATOM 3862 C C . THR D 1 21 ? 133.519 122.330 125.087 1.00 14.58 19 THR D C 1
ATOM 3863 O O . THR D 1 21 ? 134.728 122.366 124.809 1.00 14.58 19 THR D O 1
ATOM 3867 N N . PRO D 1 22 ? 133.075 122.727 126.277 1.00 21.27 20 PRO D N 1
ATOM 3868 C CA . PRO D 1 22 ? 134.015 123.222 127.287 1.00 21.27 20 PRO D CA 1
ATOM 3869 C C . PRO D 1 22 ? 134.932 122.116 127.783 1.00 21.27 20 PRO D C 1
ATOM 3870 O O . PRO D 1 22 ? 134.660 120.923 127.633 1.00 21.27 20 PRO D O 1
ATOM 3874 N N . GLU D 1 23 ? 136.041 122.537 128.382 1.00 32.46 21 GLU D N 1
ATOM 3875 C CA . GLU D 1 23 ? 137.073 121.601 128.803 1.00 32.46 21 GLU D CA 1
ATOM 3876 C C . GLU D 1 23 ? 136.606 120.752 129.981 1.00 32.46 21 GLU D C 1
ATOM 3877 O O . GLU D 1 23 ? 135.674 121.107 130.707 1.00 32.46 21 GLU D O 1
ATOM 3883 N N . GLY D 1 24 ? 137.273 119.615 130.161 1.00 23.40 22 GLY D N 1
ATOM 3884 C CA . GLY D 1 24 ? 137.048 118.750 131.303 1.00 23.40 22 GLY D CA 1
ATOM 3885 C C . GLY D 1 24 ? 135.996 117.674 131.128 1.00 23.40 22 GLY D C 1
ATOM 3886 O O . GLY D 1 24 ? 136.334 116.499 130.960 1.00 23.40 22 GLY D O 1
ATOM 3887 N N . TRP D 1 25 ? 134.717 118.056 131.165 1.00 14.16 23 TRP D N 1
ATOM 3888 C CA . TRP D 1 25 ? 133.648 117.061 131.157 1.00 14.16 23 TRP D CA 1
ATOM 3889 C C . TRP D 1 25 ? 133.609 116.298 129.838 1.00 14.16 23 TRP D C 1
ATOM 3890 O O . TRP D 1 25 ? 133.415 115.075 129.817 1.00 14.16 23 TRP D O 1
ATOM 3901 N N . PHE D 1 26 ? 133.789 117.009 128.723 1.00 13.94 24 PHE D N 1
ATOM 3902 C CA . PHE D 1 26 ? 133.669 116.375 127.415 1.00 13.94 24 PHE D CA 1
ATOM 3903 C C . PHE D 1 26 ? 134.746 115.320 127.208 1.00 13.94 24 PHE D C 1
ATOM 3904 O O . PHE D 1 26 ? 134.477 114.252 126.645 1.00 13.94 24 PHE D O 1
ATOM 3912 N N . ASP D 1 27 ? 135.974 115.601 127.651 1.00 19.55 25 ASP D N 1
ATOM 3913 C CA . ASP D 1 27 ? 137.049 114.623 127.508 1.00 19.55 25 ASP D CA 1
ATOM 3914 C C . ASP D 1 27 ? 136.752 113.356 128.299 1.00 19.55 25 ASP D C 1
ATOM 3915 O O . ASP D 1 27 ? 136.963 112.243 127.804 1.00 19.55 25 ASP D O 1
ATOM 3920 N N . LEU D 1 28 ? 136.258 113.505 129.531 1.00 15.14 26 LEU D N 1
ATOM 3921 C CA . LEU D 1 28 ? 135.936 112.334 130.339 1.00 15.14 26 LEU D CA 1
ATOM 3922 C C . LEU D 1 28 ? 134.798 111.535 129.714 1.00 15.14 26 LEU D C 1
ATOM 3923 O O . LEU D 1 28 ? 134.837 110.298 129.692 1.00 15.14 26 LEU D O 1
ATOM 3928 N N . LEU D 1 29 ? 133.777 112.225 129.198 1.00 11.77 27 LEU D N 1
ATOM 3929 C CA . LEU D 1 29 ? 132.675 111.526 128.543 1.00 11.77 27 LEU D CA 1
ATOM 3930 C C . LEU D 1 29 ? 133.159 110.766 127.314 1.00 11.77 27 LEU D C 1
ATOM 3931 O O . LEU D 1 29 ? 132.763 109.614 127.087 1.00 11.77 27 LEU D O 1
ATOM 3936 N N . ALA D 1 30 ? 134.017 111.397 126.508 1.00 17.16 28 ALA D N 1
ATOM 3937 C CA . ALA D 1 30 ? 134.559 110.727 125.333 1.00 17.16 28 ALA D CA 1
ATOM 3938 C C . ALA D 1 30 ? 135.381 109.511 125.728 1.00 17.16 28 ALA D C 1
ATOM 3939 O O . ALA D 1 30 ? 135.293 108.459 125.087 1.00 17.16 28 ALA D O 1
ATOM 3941 N N . LEU D 1 31 ? 136.187 109.637 126.785 1.00 20.26 29 LEU D N 1
ATOM 3942 C CA . LEU D 1 31 ? 136.983 108.505 127.245 1.00 20.26 29 LEU D CA 1
ATOM 3943 C C . LEU D 1 31 ? 136.094 107.352 127.695 1.00 20.26 29 LEU D C 1
ATOM 3944 O O . LEU D 1 31 ? 136.352 106.192 127.354 1.00 20.26 29 LEU D O 1
ATOM 3949 N N . ILE D 1 32 ? 135.031 107.654 128.446 1.00 15.53 30 ILE D N 1
ATOM 3950 C CA . ILE D 1 32 ? 134.130 106.604 128.919 1.00 15.53 30 ILE D CA 1
ATOM 3951 C C . ILE D 1 32 ? 133.464 105.903 127.740 1.00 15.53 30 ILE D C 1
ATOM 3952 O O . ILE D 1 32 ? 133.417 104.666 127.673 1.00 15.53 30 ILE D O 1
ATOM 3957 N N . VAL D 1 33 ? 132.939 106.684 126.793 1.00 20.95 31 VAL D N 1
ATOM 3958 C CA . VAL D 1 33 ? 132.235 106.095 125.657 1.00 20.95 31 VAL D CA 1
ATOM 3959 C C . VAL D 1 33 ? 133.188 105.260 124.811 1.00 20.95 31 VAL D C 1
ATOM 3960 O O . VAL D 1 33 ? 132.845 104.152 124.380 1.00 20.95 31 VAL D O 1
ATOM 3964 N N . ASP D 1 34 ? 134.398 105.769 124.565 1.00 37.09 32 ASP D N 1
ATOM 3965 C CA . ASP D 1 34 ? 135.364 105.031 123.761 1.00 37.09 32 ASP D CA 1
ATOM 3966 C C . ASP D 1 34 ? 135.783 103.739 124.451 1.00 37.09 32 ASP D C 1
ATOM 3967 O O . ASP D 1 34 ? 135.899 102.691 123.805 1.00 37.09 32 ASP D O 1
ATOM 3972 N N . GLY D 1 35 ? 135.997 103.787 125.768 1.00 36.97 33 GLY D N 1
ATOM 3973 C CA . GLY D 1 35 ? 136.342 102.573 126.489 1.00 36.97 33 GLY D CA 1
ATOM 3974 C C . GLY D 1 35 ? 135.243 101.533 126.425 1.00 36.97 33 GLY D C 1
ATOM 3975 O O . GLY D 1 35 ? 135.500 100.351 126.175 1.00 36.97 33 GLY D O 1
ATOM 3976 N N . MET D 1 36 ? 133.997 101.960 126.636 1.00 38.27 34 MET D N 1
ATOM 3977 C CA . MET D 1 36 ? 132.889 101.012 126.598 1.00 38.27 34 MET D CA 1
ATOM 3978 C C . MET D 1 36 ? 132.717 100.420 125.203 1.00 38.27 34 MET D C 1
ATOM 3979 O O . MET D 1 36 ? 132.474 99.216 125.054 1.00 38.27 34 MET D O 1
ATOM 3984 N N . VAL D 1 37 ? 132.842 101.250 124.162 1.00 44.07 35 VAL D N 1
ATOM 3985 C CA . VAL D 1 37 ? 132.624 100.752 122.806 1.00 44.07 35 VAL D CA 1
ATOM 3986 C C . VAL D 1 37 ? 133.765 99.833 122.383 1.00 44.07 35 VAL D C 1
ATOM 3987 O O . VAL D 1 37 ? 133.565 98.898 121.598 1.00 44.07 35 VAL D O 1
ATOM 3991 N N . ARG D 1 38 ? 134.978 100.076 122.889 1.00 50.91 36 ARG D N 1
ATOM 3992 C CA . ARG D 1 38 ? 136.070 99.145 122.622 1.00 50.91 36 ARG D CA 1
ATOM 3993 C C . ARG D 1 38 ? 135.853 97.826 123.353 1.00 50.91 36 ARG D C 1
ATOM 3994 O O . ARG D 1 38 ? 136.120 96.749 122.807 1.00 50.91 36 ARG D O 1
ATOM 4002 N N . ASN D 1 39 ? 135.371 97.892 124.596 1.00 56.49 37 ASN D N 1
ATOM 4003 C CA . ASN D 1 39 ? 135.183 96.672 125.376 1.00 56.49 37 ASN D CA 1
ATOM 4004 C C . ASN D 1 39 ? 134.062 95.806 124.810 1.00 56.49 37 ASN D C 1
ATOM 4005 O O . ASN D 1 39 ? 134.187 94.577 124.765 1.00 56.49 37 ASN D O 1
ATOM 4010 N N . VAL D 1 40 ? 132.962 96.421 124.376 1.00 60.63 38 VAL D N 1
ATOM 4011 C CA . VAL D 1 40 ? 131.800 95.658 123.932 1.00 60.63 38 VAL D CA 1
ATOM 4012 C C . VAL D 1 40 ? 131.692 95.545 122.413 1.00 60.63 38 VAL D C 1
ATOM 4013 O O . VAL D 1 40 ? 131.444 94.441 121.904 1.00 60.63 38 VAL D O 1
ATOM 4017 N N . GLY D 1 41 ? 131.876 96.631 121.682 1.00 74.72 39 GLY D N 1
ATOM 4018 C CA . GLY D 1 41 ? 131.728 96.596 120.241 1.00 74.72 39 GLY D CA 1
ATOM 4019 C C . GLY D 1 41 ? 130.730 97.625 119.742 1.00 74.72 39 GLY D C 1
ATOM 4020 O O . GLY D 1 41 ? 129.834 98.071 120.468 1.00 74.72 39 GLY D O 1
ATOM 4021 N N . GLU D 1 42 ? 130.890 98.017 118.476 1.00 78.40 40 GLU D N 1
ATOM 4022 C CA . GLU D 1 42 ? 130.053 99.073 117.912 1.00 78.40 40 GLU D CA 1
ATOM 4023 C C . GLU D 1 42 ? 128.600 98.628 117.793 1.00 78.40 40 GLU D C 1
ATOM 4024 O O . GLU D 1 42 ? 127.685 99.328 118.244 1.00 78.40 40 GLU D O 1
ATOM 4030 N N . LEU D 1 43 ? 128.367 97.462 117.187 1.00 78.16 41 LEU D N 1
ATOM 4031 C CA . LEU D 1 43 ? 126.997 97.007 116.971 1.00 78.16 41 LEU D CA 1
ATOM 4032 C C . LEU D 1 43 ? 126.338 96.586 118.279 1.00 78.16 41 LEU D C 1
ATOM 4033 O O . LEU D 1 43 ? 125.201 96.982 118.564 1.00 78.16 41 LEU D O 1
ATOM 4038 N N . GLU D 1 44 ? 127.042 95.795 119.092 1.00 80.38 42 GLU D N 1
ATOM 4039 C CA . GLU D 1 44 ? 126.465 95.267 120.322 1.00 80.38 42 GLU D CA 1
ATOM 4040 C C . GLU D 1 44 ? 126.061 96.366 121.297 1.00 80.38 42 GLU D C 1
ATOM 4041 O O . GLU D 1 44 ? 125.119 96.172 122.072 1.00 80.38 42 GLU D O 1
ATOM 4047 N N . SER D 1 45 ? 126.746 97.508 121.275 1.00 69.41 43 SER D N 1
ATOM 4048 C CA . SER D 1 45 ? 126.392 98.623 122.140 1.00 69.41 43 SER D CA 1
ATOM 4049 C C . SER D 1 45 ? 125.363 99.557 121.518 1.00 69.41 43 SER D C 1
ATOM 4050 O O . SER D 1 45 ? 124.895 100.474 122.201 1.00 69.41 43 SER D O 1
ATOM 4053 N N . GLN D 1 46 ? 125.008 99.355 120.248 1.00 63.45 44 GLN D N 1
ATOM 4054 C CA . GLN D 1 46 ? 124.057 100.254 119.594 1.00 63.45 44 GLN D CA 1
ATOM 4055 C C . GLN D 1 46 ? 122.698 100.266 120.283 1.00 63.45 44 GLN D C 1
ATOM 4056 O O . GLN D 1 46 ? 122.164 101.365 120.517 1.00 63.45 44 GLN D O 1
ATOM 4062 N N . PRO D 1 47 ? 122.077 99.127 120.623 1.00 59.76 45 PRO D N 1
ATOM 4063 C CA . PRO D 1 47 ? 120.776 99.209 121.312 1.00 59.76 45 PRO D CA 1
ATOM 4064 C C . PRO D 1 47 ? 120.863 99.858 122.682 1.00 59.76 45 PRO D C 1
ATOM 4065 O O . PRO D 1 47 ? 120.095 100.785 122.973 1.00 59.76 45 PRO D O 1
ATOM 4069 N N . PHE D 1 48 ? 121.794 99.398 123.524 1.00 54.07 46 PHE D N 1
ATOM 4070 C CA . PHE D 1 48 ? 121.894 99.903 124.891 1.00 54.07 46 PHE D CA 1
ATOM 4071 C C . PHE D 1 48 ? 122.008 101.421 124.918 1.00 54.07 46 PHE D C 1
ATOM 4072 O O . PHE D 1 48 ? 121.239 102.095 125.616 1.00 54.07 46 PHE D O 1
ATOM 4080 N N . LEU D 1 49 ? 122.949 101.976 124.147 1.00 45.26 47 LEU D N 1
ATOM 4081 C CA . LEU D 1 49 ? 123.110 103.426 124.095 1.00 45.26 47 LEU D CA 1
ATOM 4082 C C . LEU D 1 49 ? 121.796 104.110 123.748 1.00 45.26 47 LEU D C 1
ATOM 4083 O O . LEU D 1 49 ? 121.435 105.123 124.361 1.00 45.26 47 LEU D O 1
ATOM 4088 N N . ARG D 1 50 ? 121.053 103.546 122.789 1.00 49.78 48 ARG D N 1
ATOM 4089 C CA . ARG D 1 50 ? 119.757 104.106 122.425 1.00 49.78 48 ARG D CA 1
ATOM 4090 C C . ARG D 1 50 ? 118.888 104.309 123.657 1.00 49.78 48 ARG D C 1
ATOM 4091 O O . ARG D 1 50 ? 118.349 105.403 123.871 1.00 49.78 48 ARG D O 1
ATOM 4099 N N . GLN D 1 51 ? 118.791 103.282 124.508 1.00 47.11 49 GLN D N 1
ATOM 4100 C CA . GLN D 1 51 ? 117.976 103.395 125.712 1.00 47.11 49 GLN D CA 1
ATOM 4101 C C . GLN D 1 51 ? 118.399 104.597 126.544 1.00 47.11 49 GLN D C 1
ATOM 4102 O O . GLN D 1 51 ? 117.552 105.388 126.979 1.00 47.11 49 GLN D O 1
ATOM 4108 N N . MET D 1 52 ? 119.712 104.778 126.730 1.00 44.93 50 MET D N 1
ATOM 4109 C CA . MET D 1 52 ? 120.195 105.923 127.493 1.00 44.93 50 MET D CA 1
ATOM 4110 C C . MET D 1 52 ? 119.658 107.224 126.920 1.00 44.93 50 MET D C 1
ATOM 4111 O O . MET D 1 52 ? 119.142 108.070 127.663 1.00 44.93 50 MET D O 1
ATOM 4116 N N . GLY D 1 53 ? 119.721 107.379 125.595 1.00 34.11 51 GLY D N 1
ATOM 4117 C CA . GLY D 1 53 ? 119.186 108.584 124.987 1.00 34.11 51 GLY D CA 1
ATOM 4118 C C . GLY D 1 53 ? 117.734 108.806 125.355 1.00 34.11 51 GLY D C 1
ATOM 4119 O O . GLY D 1 53 ? 117.343 109.911 125.744 1.00 34.11 51 GLY D O 1
ATOM 4120 N N . ILE D 1 54 ? 116.930 107.741 125.301 1.00 34.11 52 ILE D N 1
ATOM 4121 C CA . ILE D 1 54 ? 115.521 107.856 125.663 1.00 34.11 52 ILE D CA 1
ATOM 4122 C C . ILE D 1 54 ? 115.392 108.371 127.089 1.00 34.11 52 ILE D C 1
ATOM 4123 O O . ILE D 1 54 ? 114.597 109.277 127.373 1.00 34.11 52 ILE D O 1
ATOM 4128 N N . ALA D 1 55 ? 116.215 107.837 127.996 1.00 31.69 53 ALA D N 1
ATOM 4129 C CA . ALA D 1 55 ? 116.170 108.280 129.384 1.00 31.69 53 ALA D CA 1
ATOM 4130 C C . ALA D 1 55 ? 116.407 109.780 129.478 1.00 31.69 53 ALA D C 1
ATOM 4131 O O . ALA D 1 55 ? 115.727 110.482 130.238 1.00 31.69 53 ALA D O 1
ATOM 4133 N N . LEU D 1 56 ? 117.344 110.297 128.679 1.00 22.75 54 LEU D N 1
ATOM 4134 C CA . LEU D 1 56 ? 117.630 111.726 128.713 1.00 22.75 54 LEU D CA 1
ATOM 4135 C C . LEU D 1 56 ? 116.391 112.527 128.338 1.00 22.75 54 LEU D C 1
ATOM 4136 O O . LEU D 1 56 ? 116.095 113.562 128.948 1.00 22.75 54 LEU D O 1
ATOM 4141 N N . ALA D 1 57 ? 115.633 112.042 127.353 1.00 28.18 55 ALA D N 1
ATOM 4142 C CA . ALA D 1 57 ? 114.446 112.769 126.922 1.00 28.18 55 ALA D CA 1
ATOM 4143 C C . ALA D 1 57 ? 113.382 112.782 128.011 1.00 28.18 55 ALA D C 1
ATOM 4144 O O . ALA D 1 57 ? 112.490 113.639 128.007 1.00 28.18 55 ALA D O 1
ATOM 4146 N N . ASP D 1 58 ? 113.455 111.838 128.954 1.00 36.05 56 ASP D N 1
ATOM 4147 C CA . ASP D 1 58 ? 112.520 111.856 130.074 1.00 36.05 56 ASP D CA 1
ATOM 4148 C C . ASP D 1 58 ? 112.764 113.059 130.975 1.00 36.05 56 ASP D C 1
ATOM 4149 O O . ASP D 1 58 ? 111.848 113.527 131.661 1.00 36.05 56 ASP D O 1
ATOM 4154 N N . GLN D 1 59 ? 113.997 113.573 130.991 1.00 35.99 57 GLN D N 1
ATOM 4155 C CA . GLN D 1 59 ? 114.310 114.692 131.871 1.00 35.99 57 GLN D CA 1
ATOM 4156 C C . GLN D 1 59 ? 113.635 115.982 131.421 1.00 35.99 57 GLN D C 1
ATOM 4157 O O . GLN D 1 59 ? 113.114 116.730 132.256 1.00 35.99 57 GLN D O 1
ATOM 4163 N N . TYR D 1 60 ? 113.617 116.254 130.116 1.00 34.22 58 TYR D N 1
ATOM 4164 C CA . TYR D 1 60 ? 113.290 117.577 129.579 1.00 34.22 58 TYR D CA 1
ATOM 4165 C C . TYR D 1 60 ? 112.173 117.458 128.552 1.00 34.22 58 TYR D C 1
ATOM 4166 O O . TYR D 1 60 ? 112.426 117.438 127.339 1.00 34.22 58 TYR D O 1
ATOM 4175 N N . PRO D 1 61 ? 110.922 117.378 129.000 1.00 38.71 59 PRO D N 1
ATOM 4176 C CA . PRO D 1 61 ? 109.805 117.304 128.053 1.00 38.71 59 PRO D CA 1
ATOM 4177 C C . PRO D 1 61 ? 109.575 118.629 127.342 1.00 38.71 59 PRO D C 1
ATOM 4178 O O . PRO D 1 61 ? 109.955 119.698 127.825 1.00 38.71 59 PRO D O 1
ATOM 4182 N N . LEU D 1 62 ? 108.946 118.542 126.170 1.00 45.57 60 LEU D N 1
ATOM 4183 C CA . LEU D 1 62 ? 108.585 119.702 125.368 1.00 45.57 60 LEU D CA 1
ATOM 4184 C C . LEU D 1 62 ? 107.081 119.933 125.383 1.00 45.57 60 LEU D C 1
ATOM 4185 O O . LEU D 1 62 ? 106.296 118.995 125.551 1.00 45.57 60 LEU D O 1
ATOM 4190 N N . PRO D 1 63 ? 106.648 121.178 125.212 1.00 48.05 61 PRO D N 1
ATOM 4191 C CA . PRO D 1 63 ? 105.213 121.459 125.129 1.00 48.05 61 PRO D CA 1
ATOM 4192 C C . PRO D 1 63 ? 104.623 120.985 123.809 1.00 48.05 61 PRO D C 1
ATOM 4193 O O . PRO D 1 63 ? 105.325 120.752 122.824 1.00 48.05 61 PRO D O 1
ATOM 4197 N N . ALA D 1 64 ? 103.300 120.841 123.813 1.00 61.69 62 ALA D N 1
ATOM 4198 C CA . ALA D 1 64 ? 102.594 120.361 122.634 1.00 61.69 62 ALA D CA 1
ATOM 4199 C C . ALA D 1 64 ? 102.716 121.357 121.486 1.00 61.69 62 ALA D C 1
ATOM 4200 O O . ALA D 1 64 ? 102.783 122.573 121.689 1.00 61.69 62 ALA D O 1
ATOM 4202 N N . SER D 1 65 ? 102.749 120.826 120.266 1.00 79.87 63 SER D N 1
ATOM 4203 C CA . SER D 1 65 ? 102.859 121.627 119.056 1.00 79.87 63 SER D CA 1
ATOM 4204 C C . SER D 1 65 ? 101.795 121.191 118.061 1.00 79.87 63 SER D C 1
ATOM 4205 O O . SER D 1 65 ? 101.370 120.032 118.061 1.00 79.87 63 SER D O 1
ATOM 4208 N N . GLU D 1 66 ? 101.363 122.126 117.216 1.00 81.78 64 GLU D N 1
ATOM 4209 C CA . GLU D 1 66 ? 100.342 121.853 116.213 1.00 81.78 64 GLU D CA 1
ATOM 4210 C C . GLU D 1 66 ? 100.881 121.792 114.794 1.00 81.78 64 GLU D C 1
ATOM 4211 O O . GLU D 1 66 ? 100.244 121.181 113.933 1.00 81.78 64 GLU D O 1
ATOM 4217 N N . THR D 1 67 ? 102.031 122.405 114.528 1.00 69.41 65 THR D N 1
ATOM 4218 C CA . THR D 1 67 ? 102.619 122.430 113.199 1.00 69.41 65 THR D CA 1
ATOM 4219 C C . THR D 1 67 ? 104.068 121.968 113.273 1.00 69.41 65 THR D C 1
ATOM 4220 O O . THR D 1 67 ? 104.698 121.995 114.333 1.00 69.41 65 THR D O 1
ATOM 4224 N N . VAL D 1 68 ? 104.588 121.537 112.122 1.00 61.30 66 VAL D N 1
ATOM 4225 C CA . VAL D 1 68 ? 105.974 121.080 112.056 1.00 61.30 66 VAL D CA 1
ATOM 4226 C C . VAL D 1 68 ? 106.931 122.229 112.351 1.00 61.30 66 VAL D C 1
ATOM 4227 O O . VAL D 1 68 ? 108.000 122.028 112.940 1.00 61.30 66 VAL D O 1
ATOM 4231 N N . GLY D 1 69 ? 106.570 123.446 111.941 1.00 56.43 67 GLY D N 1
ATOM 4232 C CA . GLY D 1 69 ? 107.415 124.593 112.229 1.00 56.43 67 GLY D CA 1
ATOM 4233 C C . GLY D 1 69 ? 107.553 124.861 113.716 1.00 56.43 67 GLY D C 1
ATOM 4234 O O . GLY D 1 69 ? 108.641 125.179 114.201 1.00 56.43 67 GLY D O 1
ATOM 4235 N N . GLU D 1 70 ? 106.452 124.737 114.460 1.00 62.51 68 GLU D N 1
ATOM 4236 C CA . GLU D 1 70 ? 106.511 124.939 115.904 1.00 62.51 68 GLU D CA 1
ATOM 4237 C C . GLU D 1 70 ? 107.378 123.880 116.574 1.00 62.51 68 GLU D C 1
ATOM 4238 O O . GLU D 1 70 ? 108.162 124.189 117.481 1.00 62.51 68 GLU D O 1
ATOM 4244 N N . LEU D 1 71 ? 107.247 122.623 116.144 1.00 55.16 69 LEU D N 1
ATOM 4245 C CA . LEU D 1 71 ? 108.087 121.563 116.691 1.00 55.16 69 LEU D CA 1
ATOM 4246 C C . LEU D 1 71 ? 109.555 121.812 116.375 1.00 55.16 69 LEU D C 1
ATOM 4247 O O . LEU D 1 71 ? 110.429 121.587 117.221 1.00 55.16 69 LEU D O 1
ATOM 4252 N N . GLU D 1 72 ? 109.845 122.278 115.157 1.00 62.78 70 GLU D N 1
ATOM 4253 C CA . GLU D 1 72 ? 111.214 122.640 114.809 1.00 62.78 70 GLU D CA 1
ATOM 4254 C C . GLU D 1 72 ? 111.728 123.758 115.704 1.00 62.78 70 GLU D C 1
ATOM 4255 O O . GLU D 1 72 ? 112.883 123.731 116.140 1.00 62.78 70 GLU D O 1
ATOM 4261 N N . ALA D 1 73 ? 110.885 124.754 115.980 1.00 51.70 71 ALA D N 1
ATOM 4262 C CA . ALA D 1 73 ? 111.290 125.854 116.850 1.00 51.70 71 ALA D CA 1
ATOM 4263 C C . ALA D 1 73 ? 111.612 125.356 118.254 1.00 51.70 71 ALA D C 1
ATOM 4264 O O . ALA D 1 73 ? 112.624 125.747 118.848 1.00 51.70 71 ALA D O 1
ATOM 4266 N N . ASN D 1 74 ? 110.760 124.484 118.802 1.00 47.54 72 ASN D N 1
ATOM 4267 C CA . ASN D 1 74 ? 111.015 123.949 120.138 1.00 47.54 72 ASN D CA 1
ATOM 4268 C C . ASN D 1 74 ? 112.290 123.112 120.173 1.00 47.54 72 ASN D C 1
ATOM 4269 O O . ASN D 1 74 ? 113.092 123.227 121.111 1.00 47.54 72 ASN D O 1
ATOM 4274 N N . ILE D 1 75 ? 112.494 122.266 119.161 1.00 38.85 73 ILE D N 1
ATOM 4275 C CA . ILE D 1 75 ? 113.692 121.433 119.117 1.00 38.85 73 ILE D CA 1
ATOM 4276 C C . ILE D 1 75 ? 114.938 122.300 118.997 1.00 38.85 73 ILE D C 1
ATOM 4277 O O . ILE D 1 75 ? 115.955 122.045 119.654 1.00 38.85 73 ILE D O 1
ATOM 4282 N N . ASN D 1 76 ? 114.881 123.338 118.159 1.00 36.95 74 ASN D N 1
ATOM 4283 C CA . ASN D 1 76 ? 116.015 124.244 118.019 1.00 36.95 74 ASN D CA 1
ATOM 4284 C C . ASN D 1 76 ? 116.302 124.974 119.323 1.00 36.95 74 ASN D C 1
ATOM 4285 O O . ASN D 1 76 ? 117.466 125.149 119.699 1.00 36.95 74 ASN D O 1
ATOM 4290 N N . ALA D 1 77 ? 115.254 125.413 120.025 1.00 30.58 75 ALA D N 1
ATOM 4291 C CA . ALA D 1 77 ? 115.453 126.092 121.300 1.00 30.58 75 ALA D CA 1
ATOM 4292 C C . ALA D 1 77 ? 116.129 125.174 122.310 1.00 30.58 75 ALA D C 1
ATOM 4293 O O . ALA D 1 77 ? 117.087 125.570 122.985 1.00 30.58 75 ALA D O 1
ATOM 4295 N N . GLN D 1 78 ? 115.654 123.930 122.415 1.00 24.75 76 GLN D N 1
ATOM 4296 C CA . GLN D 1 78 ? 116.263 122.995 123.359 1.00 24.75 76 GLN D CA 1
ATOM 4297 C C . GLN D 1 78 ? 117.704 122.673 122.978 1.00 24.75 76 GLN D C 1
ATOM 4298 O O . GLN D 1 78 ? 118.583 122.598 123.847 1.00 24.75 76 GLN D O 1
ATOM 4304 N N . LEU D 1 79 ? 117.969 122.473 121.685 1.00 16.07 77 LEU D N 1
ATOM 4305 C CA . LEU D 1 79 ? 119.327 122.159 121.253 1.00 16.07 77 LEU D CA 1
ATOM 4306 C C . LEU D 1 79 ? 120.271 123.327 121.509 1.00 16.07 77 LEU D C 1
ATOM 4307 O O . LEU D 1 79 ? 121.420 123.127 121.920 1.00 16.07 77 LEU D O 1
ATOM 4312 N N . ALA D 1 80 ? 119.806 124.556 121.270 1.00 16.79 78 ALA D N 1
ATOM 4313 C CA . ALA D 1 80 ? 120.614 125.727 121.588 1.00 16.79 78 ALA D CA 1
ATOM 4314 C C . ALA D 1 80 ? 120.848 125.835 123.088 1.00 16.79 78 ALA D C 1
ATOM 4315 O O . ALA D 1 80 ? 121.919 126.271 123.527 1.00 16.79 78 ALA D O 1
ATOM 4317 N N . ARG D 1 81 ? 119.853 125.450 123.891 1.00 22.05 79 ARG D N 1
ATOM 4318 C CA . ARG D 1 81 ? 120.041 125.412 125.337 1.00 22.05 79 ARG D CA 1
ATOM 4319 C C . AR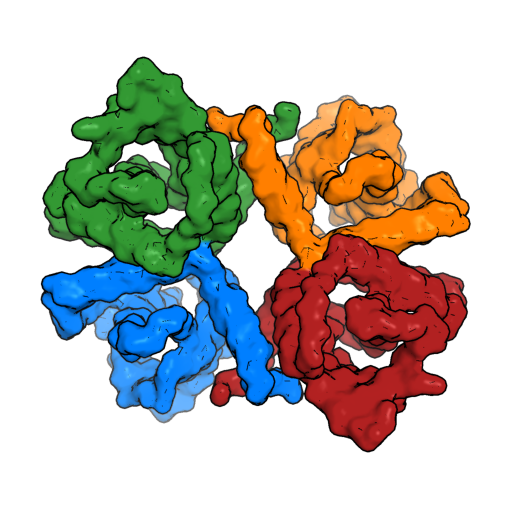G D 1 81 ? 121.147 124.433 125.710 1.00 22.05 79 ARG D C 1
ATOM 4320 O O . ARG D 1 81 ? 121.989 124.722 126.568 1.00 22.05 79 ARG D O 1
ATOM 4328 N N . PHE D 1 82 ? 121.159 123.263 125.070 1.00 18.97 80 PHE D N 1
ATOM 4329 C CA . PHE D 1 82 ? 122.258 122.322 125.246 1.00 18.97 80 PHE D CA 1
ATOM 4330 C C . PHE D 1 82 ? 123.551 122.788 124.592 1.00 18.97 80 PHE D C 1
ATOM 4331 O O . PHE D 1 82 ? 124.629 122.362 125.019 1.00 18.97 80 PHE D O 1
ATOM 4339 N N . GLY D 1 83 ? 123.474 123.646 123.580 1.00 14.74 81 GLY D N 1
ATOM 4340 C CA . GLY D 1 83 ? 124.669 124.048 122.856 1.00 14.74 81 GLY D CA 1
ATOM 4341 C C . GLY D 1 83 ? 125.310 122.924 122.074 1.00 14.74 81 GLY D C 1
ATOM 4342 O O . GLY D 1 83 ? 126.539 122.778 122.092 1.00 14.74 81 GLY D O 1
ATOM 4343 N N . TRP D 1 84 ? 124.503 122.120 121.382 1.00 9.39 82 TRP D N 1
ATOM 4344 C CA . TRP D 1 84 ? 125.001 120.995 120.603 1.00 9.39 82 TRP D CA 1
ATOM 4345 C C . TRP D 1 84 ? 125.059 121.276 119.109 1.00 9.39 82 TRP D C 1
ATOM 4346 O O . TRP D 1 84 ? 125.681 120.501 118.375 1.00 9.39 82 TRP D O 1
ATOM 4357 N N . GLY D 1 85 ? 124.434 122.352 118.642 1.00 15.57 83 GLY D N 1
ATOM 4358 C CA . GLY D 1 85 ? 124.383 122.636 117.222 1.00 15.57 83 GLY D CA 1
ATOM 4359 C C . GLY D 1 85 ? 122.987 122.991 116.758 1.00 15.57 83 GLY D C 1
ATOM 4360 O O . GLY D 1 85 ? 122.215 123.593 117.510 1.00 15.57 83 GLY D O 1
ATOM 4361 N N . CYS D 1 86 ? 122.645 122.627 115.523 1.00 24.76 84 CYS D N 1
ATOM 4362 C CA . CYS D 1 86 ? 121.337 122.941 114.970 1.00 24.76 84 CYS D CA 1
ATOM 4363 C C . CYS D 1 86 ? 120.858 121.798 114.087 1.00 24.76 84 CYS D C 1
ATOM 4364 O O . CYS D 1 86 ? 121.648 120.998 113.574 1.00 24.76 84 CYS D O 1
ATOM 4367 N N . VAL D 1 87 ? 119.538 121.731 113.928 1.00 40.51 85 VAL D N 1
ATOM 4368 C CA . VAL D 1 87 ? 118.881 120.730 113.102 1.00 40.51 85 VAL D CA 1
ATOM 4369 C C . VAL D 1 87 ? 117.737 121.402 112.356 1.00 40.51 85 VAL D C 1
ATOM 4370 O O . VAL D 1 87 ? 117.152 122.382 112.828 1.00 40.51 85 VAL D O 1
ATOM 4374 N N . GLU D 1 88 ? 117.432 120.880 111.171 1.00 64.19 86 GLU D N 1
ATOM 4375 C CA . GLU D 1 88 ? 116.341 121.390 110.350 1.00 64.19 86 GLU D CA 1
ATOM 4376 C C . GLU D 1 88 ? 115.462 120.234 109.898 1.00 64.19 86 GLU D C 1
ATOM 4377 O O . GLU D 1 88 ? 115.950 119.118 109.691 1.00 64.19 86 GLU D O 1
ATOM 4383 N N . ILE D 1 89 ? 114.168 120.509 109.747 1.00 72.41 87 ILE D N 1
ATOM 4384 C CA . ILE D 1 89 ? 113.165 119.510 109.395 1.00 72.41 87 ILE D CA 1
ATOM 4385 C C . ILE D 1 89 ? 112.812 119.669 107.923 1.00 72.41 87 ILE D C 1
ATOM 4386 O O . ILE D 1 89 ? 112.737 120.792 107.408 1.00 72.41 87 ILE D O 1
ATOM 4391 N N . ASP D 1 90 ? 112.639 118.542 107.236 1.00 88.44 88 ASP D N 1
ATOM 4392 C CA . ASP D 1 90 ? 112.081 118.510 105.895 1.00 88.44 88 ASP D CA 1
ATOM 4393 C C . ASP D 1 90 ? 111.042 117.401 105.813 1.00 88.44 88 ASP D C 1
ATOM 4394 O O . ASP D 1 90 ? 111.192 116.339 106.428 1.00 88.44 88 ASP D O 1
ATOM 4399 N N . THR D 1 91 ? 109.982 117.654 105.053 1.00 106.91 89 THR D N 1
ATOM 4400 C CA . THR D 1 91 ? 108.883 116.710 104.908 1.00 106.91 89 THR D CA 1
ATOM 4401 C C . THR D 1 91 ? 108.845 116.187 103.480 1.00 106.91 89 THR D C 1
ATOM 4402 O O . THR D 1 91 ? 108.975 116.959 102.523 1.00 106.91 89 THR D O 1
ATOM 4406 N N . SER D 1 92 ? 108.692 114.876 103.343 1.00 108.67 90 SER D N 1
ATOM 4407 C CA . SER D 1 92 ? 108.547 114.218 102.055 1.00 108.67 90 SER D CA 1
ATOM 4408 C C . SER D 1 92 ? 107.112 113.740 101.884 1.00 108.67 90 SER D C 1
ATOM 4409 O O . SER D 1 92 ? 106.233 114.023 102.702 1.00 108.67 90 SER D O 1
ATOM 4412 N N . ASP D 1 93 ? 106.880 113.010 100.792 1.00 114.56 91 ASP D N 1
ATOM 4413 C CA . ASP D 1 93 ? 105.547 112.485 100.524 1.00 114.56 91 ASP D CA 1
ATOM 4414 C C . ASP D 1 93 ? 105.090 111.496 101.588 1.00 114.56 91 ASP D C 1
ATOM 4415 O O . ASP D 1 93 ? 103.892 111.430 101.883 1.00 114.56 91 ASP D O 1
ATOM 4420 N N . THR D 1 94 ? 106.011 110.726 102.168 1.00 112.59 92 THR D N 1
ATOM 4421 C CA . THR D 1 94 ? 105.662 109.727 103.172 1.00 112.59 92 THR D CA 1
ATOM 4422 C C . THR D 1 94 ? 106.506 109.778 104.438 1.00 112.59 92 THR D C 1
ATOM 4423 O O . THR D 1 94 ? 106.034 109.308 105.480 1.00 112.59 92 THR D O 1
ATOM 4427 N N . ASP D 1 95 ? 107.720 110.322 104.394 1.00 102.08 93 ASP D N 1
ATOM 4428 C CA . ASP D 1 95 ? 108.651 110.232 105.508 1.00 102.08 93 ASP D CA 1
ATOM 4429 C C . ASP D 1 95 ? 109.199 111.610 105.851 1.00 102.08 93 ASP D C 1
ATOM 4430 O O . ASP D 1 95 ? 109.103 112.555 105.064 1.00 102.08 93 ASP D O 1
ATOM 4435 N N . LEU D 1 96 ? 109.774 111.715 107.046 1.00 86.25 94 LEU D N 1
ATOM 4436 C CA . LEU D 1 96 ? 110.394 112.947 107.512 1.00 86.25 94 LEU D CA 1
ATOM 4437 C C . LEU D 1 96 ? 111.912 112.820 107.457 1.00 86.25 94 LEU D C 1
ATOM 4438 O O . LEU D 1 96 ? 112.459 111.719 107.535 1.00 86.25 94 LEU D O 1
ATOM 4443 N N . THR D 1 97 ? 112.593 113.957 107.328 1.00 84.80 95 THR D N 1
ATOM 4444 C CA . THR D 1 97 ? 114.050 113.980 107.315 1.00 84.80 95 THR D CA 1
ATOM 4445 C C . THR D 1 97 ? 114.555 115.069 108.249 1.00 84.80 95 THR D C 1
ATOM 4446 O O . THR D 1 97 ? 114.039 116.193 108.242 1.00 84.80 95 THR D O 1
ATOM 4450 N N . LEU D 1 98 ? 115.559 114.728 109.050 1.00 67.31 96 LEU D N 1
ATOM 4451 C CA . LEU D 1 98 ? 116.215 115.659 109.960 1.00 67.31 96 LEU D CA 1
ATOM 4452 C C . LEU D 1 98 ? 117.637 115.870 109.464 1.00 67.31 96 LEU D C 1
ATOM 4453 O O . LEU D 1 98 ? 118.357 114.897 109.223 1.00 67.31 96 LEU D O 1
ATOM 4458 N N . ARG D 1 99 ? 118.043 117.124 109.307 1.00 56.69 97 ARG D N 1
ATOM 4459 C CA . ARG D 1 99 ? 119.414 117.441 108.932 1.00 56.69 97 ARG D CA 1
ATOM 4460 C C . ARG D 1 99 ? 120.108 118.131 110.097 1.00 56.69 97 ARG D C 1
ATOM 4461 O O . ARG D 1 99 ? 119.725 119.241 110.481 1.00 56.69 97 ARG D O 1
ATOM 4469 N N . HIS D 1 100 ? 121.121 117.471 110.656 1.00 41.61 98 HIS D N 1
ATOM 4470 C CA . HIS D 1 100 ? 121.862 117.955 111.811 1.00 41.61 98 HIS D CA 1
ATOM 4471 C C . HIS D 1 100 ? 123.213 118.478 111.348 1.00 41.61 98 HIS D C 1
ATOM 4472 O O . HIS D 1 100 ? 123.974 117.753 110.695 1.00 41.61 98 HIS D O 1
ATOM 4479 N N . GLN D 1 101 ? 123.509 119.731 111.693 1.00 33.97 99 GLN D N 1
ATOM 4480 C CA . GLN D 1 101 ? 124.742 120.385 111.284 1.00 33.97 99 GLN D CA 1
ATOM 4481 C C . GLN D 1 101 ? 125.542 120.789 112.513 1.00 33.97 99 GLN D C 1
ATOM 4482 O O . GLN D 1 101 ? 125.013 120.846 113.627 1.00 33.97 99 GLN D O 1
ATOM 4488 N N . ALA D 1 102 ? 126.830 121.067 112.293 1.00 28.15 100 ALA D N 1
ATOM 4489 C CA . ALA D 1 102 ? 127.754 121.465 113.356 1.00 28.15 100 ALA D CA 1
ATOM 4490 C C . ALA D 1 102 ? 127.827 120.408 114.457 1.00 28.15 100 ALA D C 1
ATOM 4491 O O . ALA D 1 102 ? 127.682 120.713 115.641 1.00 28.15 100 ALA D O 1
ATOM 4493 N N . LEU D 1 103 ? 128.048 119.159 114.061 1.00 31.44 101 LEU D N 1
ATOM 4494 C CA . LEU D 1 103 ? 128.168 118.081 115.030 1.00 31.44 101 LEU D CA 1
ATOM 4495 C C . LEU D 1 103 ? 129.439 118.264 115.858 1.00 31.44 101 LEU D C 1
ATOM 4496 O O . LEU D 1 103 ? 130.487 118.625 115.313 1.00 31.44 101 LEU D O 1
ATOM 4501 N N . PRO D 1 104 ? 129.378 118.039 117.171 1.00 17.05 102 PRO D N 1
ATOM 4502 C CA . PRO D 1 104 ? 130.581 118.188 118.000 1.00 17.05 102 PRO D CA 1
ATOM 4503 C C . PRO D 1 104 ? 131.685 117.237 117.562 1.00 17.05 102 PRO D C 1
ATOM 4504 O O . PRO D 1 104 ? 131.429 116.108 117.139 1.00 17.05 102 PRO D O 1
ATOM 4508 N N . VAL D 1 105 ? 132.924 117.709 117.667 1.00 16.35 103 VAL D N 1
ATOM 4509 C CA . VAL D 1 105 ? 134.100 116.980 117.209 1.00 16.35 103 VAL D CA 1
ATOM 4510 C C . VAL D 1 105 ? 135.082 116.869 118.366 1.00 16.35 103 VAL D C 1
ATOM 4511 O O . VAL D 1 105 ? 135.364 117.863 119.047 1.00 16.35 103 VAL D O 1
ATOM 4515 N N . SER D 1 106 ? 135.599 115.662 118.589 1.00 29.22 104 SER D N 1
ATOM 4516 C CA . SER D 1 106 ? 136.584 115.455 119.641 1.00 29.22 104 SER D CA 1
ATOM 4517 C C . SER D 1 106 ? 137.907 116.111 119.271 1.00 29.22 104 SER D C 1
ATOM 4518 O O . SER D 1 106 ? 138.233 116.270 118.092 1.00 29.22 104 SER D O 1
ATOM 4521 N N . ARG D 1 107 ? 138.673 116.494 120.294 1.00 29.44 105 ARG D N 1
ATOM 4522 C CA . ARG D 1 107 ? 139.941 117.175 120.054 1.00 29.44 105 ARG D CA 1
ATOM 4523 C C . ARG D 1 107 ? 140.982 116.239 119.454 1.00 29.44 105 ARG D C 1
ATOM 4524 O O . ARG D 1 107 ? 141.800 116.668 118.633 1.00 29.44 105 ARG D O 1
ATOM 4532 N N . VAL D 1 108 ? 140.972 114.967 119.845 1.00 62.86 106 VAL D N 1
ATOM 4533 C CA . VAL D 1 108 ? 141.897 113.984 119.288 1.00 62.86 106 VAL D CA 1
ATOM 4534 C C . VAL D 1 108 ? 141.327 113.503 117.957 1.00 62.86 106 VAL D C 1
ATOM 4535 O O . VAL D 1 108 ? 140.218 112.967 117.902 1.00 62.86 106 VAL D O 1
ATOM 4539 N N . GLU D 1 109 ? 142.090 113.694 116.879 1.00 85.31 107 GLU D N 1
ATOM 4540 C CA . GLU D 1 109 ? 141.592 113.349 115.551 1.00 85.31 107 GLU D CA 1
ATOM 4541 C C . GLU D 1 109 ? 141.627 111.844 115.312 1.00 85.31 107 GLU D C 1
ATOM 4542 O O . GLU D 1 109 ? 140.917 111.332 114.438 1.00 85.31 107 GLU D O 1
ATOM 4548 N N . ASP D 1 110 ? 142.453 111.118 116.071 1.00 80.85 108 ASP D N 1
ATOM 4549 C CA . ASP D 1 110 ? 142.597 109.683 115.840 1.00 80.85 108 ASP D CA 1
ATOM 4550 C C . ASP D 1 110 ? 141.302 108.936 116.133 1.00 80.85 108 ASP D C 1
ATOM 4551 O O . ASP D 1 110 ? 140.827 108.151 115.304 1.00 80.85 108 ASP D O 1
ATOM 4556 N N . GLN D 1 111 ? 140.714 109.167 117.304 1.00 65.89 109 GLN D N 1
ATOM 4557 C CA . GLN D 1 111 ? 139.488 108.495 117.713 1.00 65.89 109 GLN D CA 1
ATOM 4558 C C . GLN D 1 111 ? 138.235 109.129 117.124 1.00 65.89 109 GLN D C 1
ATOM 4559 O O . GLN D 1 111 ? 137.171 108.494 117.148 1.00 65.89 109 GLN D O 1
ATOM 4565 N N . GLN D 1 112 ? 138.360 110.339 116.566 1.00 63.85 110 GLN D N 1
ATOM 4566 C CA . GLN D 1 112 ? 137.196 111.154 116.226 1.00 63.85 110 GLN D CA 1
ATOM 4567 C C . GLN D 1 112 ? 136.185 110.369 115.403 1.00 63.85 110 GLN D C 1
ATOM 4568 O O . GLN D 1 112 ? 134.993 110.353 115.736 1.00 63.85 110 GLN D O 1
ATOM 4574 N N . SER D 1 113 ? 136.648 109.697 114.344 1.00 61.22 111 SER D N 1
ATOM 4575 C CA . SER D 1 113 ? 135.756 108.890 113.517 1.00 61.22 111 SER D CA 1
ATOM 4576 C C . SER D 1 113 ? 134.863 108.007 114.377 1.00 61.22 111 SER D C 1
ATOM 4577 O O . SER D 1 113 ? 133.634 108.164 114.379 1.00 61.22 111 SER D O 1
ATOM 4580 N N . ARG D 1 114 ? 135.472 107.112 115.163 1.00 56.80 112 ARG D N 1
ATOM 4581 C CA . ARG D 1 114 ? 134.686 106.241 116.031 1.00 56.80 112 ARG D CA 1
ATOM 4582 C C . ARG D 1 114 ? 133.735 107.058 116.890 1.00 56.80 112 ARG D C 1
ATOM 4583 O O . ARG D 1 114 ? 132.527 106.779 116.932 1.00 56.80 112 ARG D O 1
ATOM 4591 N N . TRP D 1 115 ? 134.254 108.117 117.521 1.00 38.90 113 TRP D N 1
ATOM 4592 C CA . TRP D 1 115 ? 133.425 108.961 118.370 1.00 38.90 113 TRP D CA 1
ATOM 4593 C C . TRP D 1 115 ? 132.167 109.398 117.640 1.00 38.90 113 TRP D C 1
ATOM 4594 O O . TRP D 1 115 ? 131.053 109.221 118.153 1.00 38.90 113 TRP D O 1
ATOM 4605 N N . CYS D 1 116 ? 132.322 109.905 116.411 1.00 49.17 114 CYS D N 1
ATOM 4606 C CA . CYS D 1 116 ? 131.163 110.377 115.665 1.00 49.17 114 CYS D CA 1
ATOM 4607 C C . CYS D 1 116 ? 130.087 109.307 115.616 1.00 49.17 114 CYS D C 1
ATOM 4608 O O . CYS D 1 116 ? 128.942 109.551 116.022 1.00 49.17 114 CYS D O 1
ATOM 4611 N N . HIS D 1 117 ? 130.463 108.088 115.213 1.00 57.11 115 HIS D N 1
ATOM 4612 C CA . HIS D 1 117 ? 129.486 107.009 115.132 1.00 57.11 115 HIS D CA 1
ATOM 4613 C C . HIS D 1 117 ? 128.753 106.860 116.453 1.00 57.11 115 HIS D C 1
ATOM 4614 O O . HIS D 1 117 ? 127.517 106.934 116.503 1.00 57.11 115 HIS D O 1
ATOM 4621 N N . ALA D 1 118 ? 129.510 106.741 117.548 1.00 37.56 116 ALA D N 1
ATOM 4622 C CA . ALA D 1 118 ? 128.893 106.570 118.856 1.00 37.56 116 ALA D CA 1
ATOM 4623 C C . ALA D 1 118 ? 127.878 107.671 119.112 1.00 37.56 116 ALA D C 1
ATOM 4624 O O . ALA D 1 118 ? 126.715 107.396 119.439 1.00 37.56 116 ALA D O 1
ATOM 4626 N N . PHE D 1 119 ? 128.279 108.925 118.880 1.00 43.22 117 PHE D N 1
ATOM 4627 C CA . PHE D 1 119 ? 127.380 110.031 119.173 1.00 43.22 117 PHE D CA 1
ATOM 4628 C C . PHE D 1 119 ? 126.093 109.892 118.378 1.00 43.22 117 PHE D C 1
ATOM 4629 O O . PHE D 1 119 ? 124.995 109.999 118.942 1.00 43.22 117 PHE D O 1
ATOM 4637 N N . CYS D 1 120 ? 126.211 109.564 117.087 1.00 53.73 118 CYS D N 1
ATOM 4638 C CA . CYS D 1 120 ? 125.020 109.425 116.261 1.00 53.73 118 CYS D CA 1
ATOM 4639 C C . CYS D 1 120 ? 124.017 108.502 116.932 1.00 53.73 118 CYS D C 1
ATOM 4640 O O . CYS D 1 120 ? 122.839 108.857 117.083 1.00 53.73 118 CYS D O 1
ATOM 4643 N N . ALA D 1 121 ? 124.498 107.365 117.444 1.00 41.70 119 ALA D N 1
ATOM 4644 C CA . ALA D 1 121 ? 123.603 106.385 118.042 1.00 41.70 119 ALA D CA 1
ATOM 4645 C C . ALA D 1 121 ? 122.727 107.030 119.105 1.00 41.70 119 ALA D C 1
ATOM 4646 O O . ALA D 1 121 ? 121.492 106.959 119.032 1.00 41.70 119 ALA D O 1
ATOM 4648 N N . ILE D 1 122 ? 123.344 107.738 120.057 1.00 40.50 120 ILE D N 1
ATOM 4649 C CA . ILE D 1 122 ? 122.548 108.237 121.171 1.00 40.50 120 ILE D CA 1
ATOM 4650 C C . ILE D 1 122 ? 121.500 109.210 120.659 1.00 40.50 120 ILE D C 1
ATOM 4651 O O . ILE D 1 122 ? 120.333 109.152 121.077 1.00 40.50 120 ILE D O 1
ATOM 4656 N N . LEU D 1 123 ? 121.864 110.046 119.676 1.00 45.56 121 LEU D N 1
ATOM 4657 C CA . LEU D 1 123 ? 120.908 111.020 119.166 1.00 45.56 121 LEU D CA 1
ATOM 4658 C C . LEU D 1 123 ? 119.635 110.328 118.720 1.00 45.56 121 LEU D C 1
ATOM 4659 O O . LEU D 1 123 ? 118.528 110.776 119.055 1.00 45.56 121 LEU D O 1
ATOM 4664 N N . GLU D 1 124 ? 119.780 109.195 118.020 1.00 56.69 122 GLU D N 1
ATOM 4665 C CA . GLU D 1 124 ? 118.618 108.446 117.560 1.00 56.69 122 GLU D CA 1
ATOM 4666 C C . GLU D 1 124 ? 117.594 108.322 118.674 1.00 56.69 122 GLU D C 1
ATOM 4667 O O . GLU D 1 124 ? 116.475 108.845 118.566 1.00 56.69 122 GLU D O 1
ATOM 4673 N N . GLY D 1 125 ? 118.002 107.728 119.799 1.00 45.62 123 GLY D N 1
ATOM 4674 C CA . GLY D 1 125 ? 117.046 107.479 120.862 1.00 45.62 123 GLY D CA 1
ATOM 4675 C C . GLY D 1 125 ? 116.341 108.749 121.286 1.00 45.62 123 GLY D C 1
ATOM 4676 O O . GLY D 1 125 ? 115.107 108.809 121.316 1.00 45.62 123 GLY D O 1
ATOM 4677 N N . LEU D 1 126 ? 117.118 109.813 121.513 1.00 38.90 124 LEU D N 1
ATOM 4678 C CA . LEU D 1 126 ? 116.527 111.069 121.951 1.00 38.90 124 LEU D CA 1
ATOM 4679 C C . LEU D 1 126 ? 115.440 111.502 120.981 1.00 38.90 124 LEU D C 1
ATOM 4680 O O . LEU D 1 126 ? 114.279 111.694 121.374 1.00 38.90 124 LEU D O 1
ATOM 4685 N N . TYR D 1 127 ? 115.777 111.552 119.688 1.00 38.69 125 TYR D N 1
ATOM 4686 C CA . TYR D 1 127 ? 114.823 112.044 118.704 1.00 38.69 125 TYR D CA 1
ATOM 4687 C C . TYR D 1 127 ? 113.523 111.265 118.787 1.00 38.69 125 TYR D C 1
ATOM 4688 O O . TYR D 1 127 ? 112.434 111.858 118.781 1.00 38.69 125 TYR D O 1
ATOM 4697 N N . VAL D 1 128 ? 113.622 109.943 118.964 1.00 49.10 126 VAL D N 1
ATOM 4698 C CA . VAL D 1 128 ? 112.424 109.113 118.956 1.00 49.10 126 VAL D CA 1
ATOM 4699 C C . VAL D 1 128 ? 111.431 109.624 119.984 1.00 49.10 126 VAL D C 1
ATOM 4700 O O . VAL D 1 128 ? 110.265 109.894 119.661 1.00 49.10 126 VAL D O 1
ATOM 4704 N N . ARG D 1 129 ? 111.895 109.856 121.215 1.00 45.99 127 ARG D N 1
ATOM 4705 C CA . ARG D 1 129 ? 110.956 110.247 122.257 1.00 45.99 127 ARG D CA 1
ATOM 4706 C C . ARG D 1 129 ? 110.312 111.583 121.923 1.00 45.99 127 ARG D C 1
ATOM 4707 O O . ARG D 1 129 ? 109.102 111.760 122.111 1.00 45.99 127 ARG D O 1
ATOM 4715 N N . TRP D 1 130 ? 111.091 112.517 121.374 1.00 43.01 128 TRP D N 1
ATOM 4716 C CA . TRP D 1 130 ? 110.521 113.815 121.041 1.00 43.01 128 TRP D CA 1
ATOM 4717 C C . TRP D 1 130 ? 109.470 113.669 119.950 1.00 43.01 128 TRP D C 1
ATOM 4718 O O . TRP D 1 130 ? 108.436 114.348 119.971 1.00 43.01 128 TRP D O 1
ATOM 4729 N N . MET D 1 131 ? 109.695 112.747 119.011 1.00 63.66 129 MET D N 1
ATOM 4730 C CA . MET D 1 131 ? 108.703 112.529 117.966 1.00 63.66 129 MET D CA 1
ATOM 4731 C C . MET D 1 131 ? 107.448 111.887 118.539 1.00 63.66 129 MET D C 1
ATOM 4732 O O . MET D 1 131 ? 106.352 112.041 117.987 1.00 63.66 129 MET D O 1
ATOM 4737 N N . GLN D 1 132 ? 107.585 111.173 119.659 1.00 72.32 130 GLN D N 1
ATOM 4738 C CA . GLN D 1 132 ? 106.409 110.601 120.305 1.00 72.32 130 GLN D CA 1
ATOM 4739 C C . GLN D 1 132 ? 105.712 111.634 121.180 1.00 72.32 130 GLN D C 1
ATOM 4740 O O . GLN D 1 132 ? 104.678 111.343 121.794 1.00 72.32 130 GLN D O 1
ATOM 4746 N N . GLY D 1 133 ? 106.268 112.846 121.256 1.00 77.98 131 GLY D N 1
ATOM 4747 C CA . GLY D 1 133 ? 105.579 113.919 121.951 1.00 77.98 131 GLY D CA 1
ATOM 4748 C C . GLY D 1 133 ? 104.263 114.293 121.297 1.00 77.98 131 GLY D C 1
ATOM 4749 O O . GLY D 1 133 ? 103.322 114.709 121.977 1.00 77.98 131 GLY D O 1
ATOM 4750 N N . GLN D 1 134 ? 104.178 114.150 119.974 1.00 82.55 132 GLN D N 1
ATOM 4751 C CA . GLN D 1 134 ? 102.971 114.455 119.217 1.00 82.55 132 GLN D CA 1
ATOM 4752 C C . GLN D 1 134 ? 102.060 113.245 119.035 1.00 82.55 132 GLN D C 1
ATOM 4753 O O . GLN D 1 134 ? 101.262 113.224 118.091 1.00 82.55 132 GLN D O 1
ATOM 4759 N N . GLY D 1 135 ? 102.159 112.242 119.906 1.00 89.91 133 GLY D N 1
ATOM 4760 C CA . GLY D 1 135 ? 101.342 111.053 119.796 1.00 89.91 133 GLY D CA 1
ATOM 4761 C C . GLY D 1 135 ? 101.951 109.919 119.002 1.00 89.91 133 GLY D C 1
ATOM 4762 O O . GLY D 1 135 ? 101.219 109.000 118.609 1.00 89.91 133 GLY D O 1
ATOM 4763 N N . GLY D 1 136 ? 103.256 109.953 118.747 1.00 93.68 134 GLY D N 1
ATOM 4764 C CA . GLY D 1 136 ? 103.875 108.887 117.978 1.00 93.68 134 GLY D CA 1
ATOM 4765 C C . GLY D 1 136 ? 103.828 107.562 118.720 1.00 93.68 134 GLY D C 1
ATOM 4766 O O . GLY D 1 136 ? 103.902 107.510 119.950 1.00 93.68 134 GLY D O 1
ATOM 4767 N N . LYS D 1 137 ? 103.700 106.481 117.956 1.00 111.93 135 LYS D N 1
ATOM 4768 C CA . LYS D 1 137 ? 103.637 105.148 118.537 1.00 111.93 135 LYS D CA 1
ATOM 4769 C C . LYS D 1 137 ? 105.009 104.709 119.040 1.00 111.93 135 LYS D C 1
ATOM 4770 O O . LYS D 1 137 ? 106.048 105.212 118.605 1.00 111.93 135 LYS D O 1
ATOM 4776 N N . SER D 1 138 ? 104.999 103.754 119.975 1.00 119.98 136 SER D N 1
ATOM 4777 C CA . SER D 1 138 ? 106.244 103.285 120.573 1.00 119.98 136 SER D CA 1
ATOM 4778 C C . SER D 1 138 ? 107.112 102.532 119.572 1.00 119.98 136 SER D C 1
ATOM 4779 O O . SER D 1 138 ? 108.342 102.652 119.606 1.00 119.98 136 SER D O 1
ATOM 4782 N N . HIS D 1 139 ? 106.499 101.754 118.678 1.00 123.86 137 HIS D N 1
ATOM 4783 C CA . HIS D 1 139 ? 107.263 100.897 117.780 1.00 123.86 137 HIS D CA 1
ATOM 4784 C C . HIS D 1 139 ? 107.824 101.639 116.574 1.00 123.86 137 HIS D C 1
ATOM 4785 O O . HIS D 1 139 ? 108.578 101.043 115.797 1.00 123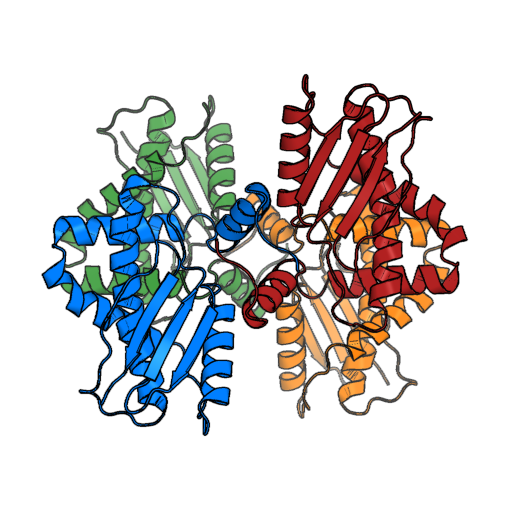.86 137 HIS D O 1
ATOM 4792 N N . VAL D 1 140 ? 107.482 102.910 116.396 1.00 110.67 138 VAL D N 1
ATOM 4793 C CA . VAL D 1 140 ? 107.991 103.684 115.269 1.00 110.67 138 VAL D CA 1
ATOM 4794 C C . VAL D 1 140 ? 109.346 104.269 115.645 1.00 110.67 138 VAL D C 1
ATOM 4795 O O . VAL D 1 140 ? 109.484 104.935 116.678 1.00 110.67 138 VAL D O 1
ATOM 4799 N N . THR D 1 141 ? 110.352 104.023 114.808 1.00 107.68 139 THR D N 1
ATOM 4800 C CA . THR D 1 141 ? 111.728 104.389 115.106 1.00 107.68 139 THR D CA 1
ATOM 4801 C C . THR D 1 141 ? 112.354 105.152 113.945 1.00 107.68 139 THR D C 1
ATOM 4802 O O . THR D 1 141 ? 111.717 105.405 112.919 1.00 107.68 139 THR D O 1
ATOM 4806 N N . VAL D 1 142 ? 113.622 105.517 114.128 1.00 93.26 140 VAL D N 1
ATOM 4807 C CA . VAL D 1 142 ? 114.416 106.213 113.121 1.00 93.26 140 VAL D CA 1
ATOM 4808 C C . VAL D 1 142 ? 115.709 105.438 112.918 1.00 93.26 140 VAL D C 1
ATOM 4809 O O . VAL D 1 142 ? 116.130 104.679 113.800 1.00 93.26 140 VAL D O 1
ATOM 4813 N N . SER D 1 143 ? 116.337 105.625 111.758 1.00 87.42 141 SER D N 1
ATOM 4814 C CA . SER D 1 143 ? 117.580 104.944 111.430 1.00 87.42 141 SER D CA 1
ATOM 4815 C C . SER D 1 143 ? 118.484 105.862 110.619 1.00 87.42 141 SER D C 1
ATOM 4816 O O . SER D 1 143 ? 118.017 106.650 109.792 1.00 87.42 141 SER D O 1
ATOM 4819 N N . ARG D 1 144 ? 119.785 105.750 110.869 1.00 86.28 142 ARG D N 1
ATOM 4820 C CA . ARG D 1 144 ? 120.775 106.479 110.092 1.00 86.28 142 ARG D CA 1
ATOM 4821 C C . ARG D 1 144 ? 120.805 105.962 108.655 1.00 86.28 142 ARG D C 1
ATOM 4822 O O . ARG D 1 144 ? 120.672 104.763 108.394 1.00 86.28 142 ARG D O 1
ATOM 4830 N N . GLU D 1 145 ? 120.984 106.888 107.713 1.00 94.30 143 GLU D N 1
ATOM 4831 C CA . GLU D 1 145 ? 120.974 106.525 106.301 1.00 94.30 143 GLU D CA 1
ATOM 4832 C C . GLU D 1 145 ? 122.263 106.925 105.592 1.00 94.30 143 GLU D C 1
ATOM 4833 O O . GLU D 1 145 ? 122.773 106.171 104.758 1.00 94.30 143 GLU D O 1
ATOM 4839 N N . ARG D 1 146 ? 122.799 108.101 105.911 1.00 87.56 144 ARG D N 1
ATOM 4840 C CA . ARG D 1 146 ? 123.987 108.586 105.222 1.00 87.56 144 ARG D CA 1
ATOM 4841 C C . ARG D 1 146 ? 124.708 109.583 106.117 1.00 87.56 144 ARG D C 1
ATOM 4842 O O . ARG D 1 146 ? 124.100 110.236 106.969 1.00 87.56 144 ARG D O 1
ATOM 4850 N N . LEU D 1 147 ? 126.020 109.690 105.909 1.00 92.27 145 LEU D N 1
ATOM 4851 C CA . LEU D 1 147 ? 126.878 110.621 106.640 1.00 92.27 145 LEU D CA 1
ATOM 4852 C C . LEU D 1 147 ? 127.643 111.450 105.612 1.00 92.27 145 LEU D C 1
ATOM 4853 O O . LEU D 1 147 ? 128.524 110.930 104.921 1.00 92.27 145 LEU D O 1
ATOM 4858 N N . PHE D 1 148 ? 127.301 112.738 105.511 1.00 87.63 146 PHE D N 1
ATOM 4859 C CA . PHE D 1 148 ? 127.952 113.608 104.535 1.00 87.63 146 PHE D CA 1
ATOM 4860 C C . PHE D 1 148 ? 129.440 113.750 104.829 1.00 87.63 146 PHE D C 1
ATOM 4861 O O . PHE D 1 148 ? 130.282 113.538 103.948 1.00 87.63 146 PHE D O 1
ATOM 4869 N N . SER D 1 149 ? 129.782 114.105 106.062 1.00 84.24 147 SER D N 1
ATOM 4870 C CA . SER D 1 149 ? 131.169 114.312 106.455 1.00 84.24 147 SER D CA 1
ATOM 4871 C C . SER D 1 149 ? 131.266 114.127 107.964 1.00 84.24 147 SER D C 1
ATOM 4872 O O . SER D 1 149 ? 130.343 113.621 108.608 1.00 84.24 147 SER D O 1
ATOM 4875 N N . LEU D 1 150 ? 132.399 114.547 108.526 1.00 71.40 148 LEU D N 1
ATOM 4876 C CA . LEU D 1 150 ? 132.637 114.374 109.952 1.00 71.40 148 LEU D CA 1
ATOM 4877 C C . LEU D 1 150 ? 131.771 115.280 110.817 1.00 71.40 148 LEU D C 1
ATOM 4878 O O . LEU D 1 150 ? 131.729 115.081 112.036 1.00 71.40 148 LEU D O 1
ATOM 4883 N N . SER D 1 151 ? 131.088 116.266 110.230 1.00 67.42 149 SER D N 1
ATOM 4884 C CA . SER D 1 151 ? 130.283 117.208 110.999 1.00 67.42 149 SER D CA 1
ATOM 4885 C C . SER D 1 151 ? 128.949 117.505 110.320 1.00 67.42 149 SER D C 1
ATOM 4886 O O . SER D 1 151 ? 128.522 118.661 110.267 1.00 67.42 149 SER D O 1
ATOM 4889 N N . ASP D 1 152 ? 128.276 116.479 109.800 1.00 73.22 150 ASP D N 1
ATOM 4890 C CA . ASP D 1 152 ? 126.972 116.664 109.171 1.00 73.22 150 ASP D CA 1
ATOM 4891 C C . ASP D 1 152 ? 126.278 115.314 109.084 1.00 73.22 150 ASP D C 1
ATOM 4892 O O . ASP D 1 152 ? 126.833 114.371 108.512 1.00 73.22 150 ASP D O 1
ATOM 4897 N N . VAL D 1 153 ? 125.071 115.220 109.646 1.00 69.79 151 VAL D N 1
ATOM 4898 C CA . VAL D 1 153 ? 124.340 113.958 109.709 1.00 69.79 151 VAL D CA 1
ATOM 4899 C C . VAL D 1 153 ? 122.914 114.196 109.226 1.00 69.79 151 VAL D C 1
ATOM 4900 O O . VAL D 1 153 ? 122.427 115.330 109.237 1.00 69.79 151 VAL D O 1
ATOM 4904 N N . GLN D 1 154 ? 122.246 113.127 108.791 1.00 77.79 152 GLN D N 1
ATOM 4905 C CA . GLN D 1 154 ? 120.836 113.186 108.431 1.00 77.79 152 GLN D CA 1
ATOM 4906 C C . GLN D 1 154 ? 120.132 111.924 108.913 1.00 77.79 152 GLN D C 1
ATOM 4907 O O . GLN D 1 154 ? 120.684 110.822 108.822 1.00 77.79 152 GLN D O 1
ATOM 4913 N N . PHE D 1 155 ? 118.925 112.101 109.445 1.00 69.43 153 PHE D N 1
ATOM 4914 C CA . PHE D 1 155 ? 118.092 111.025 109.960 1.00 69.43 153 PHE D CA 1
ATOM 4915 C C . PHE D 1 155 ? 116.798 110.946 109.162 1.00 69.43 153 PHE D C 1
ATOM 4916 O O . PHE D 1 155 ? 116.303 111.957 108.655 1.00 69.43 153 PHE D O 1
ATOM 4924 N N . ARG D 1 156 ? 116.242 109.741 109.076 1.00 96.51 154 ARG D N 1
ATOM 4925 C CA . ARG D 1 156 ? 114.987 109.502 108.375 1.00 96.51 154 ARG D CA 1
ATOM 4926 C C . ARG D 1 156 ? 113.962 108.935 109.347 1.00 96.51 154 ARG D C 1
ATOM 4927 O O . ARG D 1 156 ? 114.240 107.962 110.055 1.00 96.51 154 ARG D O 1
ATOM 4935 N N . TYR D 1 157 ? 112.782 109.551 109.378 1.00 100.62 155 TYR D N 1
ATOM 4936 C CA . TYR D 1 157 ? 111.655 109.092 110.186 1.00 100.62 155 TYR D CA 1
ATOM 4937 C C . TYR D 1 157 ? 110.640 108.446 109.250 1.00 100.62 155 TYR D C 1
ATOM 4938 O O . TYR D 1 157 ? 110.067 109.111 108.381 1.00 100.62 155 TYR D O 1
ATOM 4947 N N . HIS D 1 158 ? 110.419 107.146 109.437 1.00 110.12 156 HIS D N 1
ATOM 4948 C CA . HIS D 1 158 ? 109.496 106.378 108.617 1.00 110.12 156 HIS D CA 1
ATOM 4949 C C . HIS D 1 158 ? 108.909 105.247 109.449 1.00 110.12 156 HIS D C 1
ATOM 4950 O O . HIS D 1 158 ? 109.458 104.860 110.483 1.00 110.12 156 HIS D O 1
ATOM 4957 N N . ASN D 1 159 ? 107.782 104.719 108.983 1.00 107.85 157 ASN D N 1
ATOM 4958 C CA . ASN D 1 159 ? 107.121 103.610 109.661 1.00 107.85 157 ASN D CA 1
ATOM 4959 C C . ASN D 1 159 ? 107.773 102.280 109.296 1.00 107.85 157 ASN D C 1
ATOM 4960 O O . ASN D 1 159 ? 107.098 101.257 109.183 1.00 107.85 157 ASN D O 1
#